Protein AF-A0A2M8PN56-F1 (afdb_monomer)

Structure (mmCIF, N/CA/C/O backbone):
data_AF-A0A2M8PN56-F1
#
_entry.id   AF-A0A2M8PN56-F1
#
loop_
_atom_site.group_PDB
_atom_site.id
_atom_site.type_symbol
_atom_site.label_atom_id
_atom_site.label_alt_id
_atom_site.label_comp_id
_atom_site.label_asym_id
_atom_site.label_entity_id
_atom_site.label_seq_id
_atom_site.pdbx_PDB_ins_code
_atom_site.Cartn_x
_atom_site.Cartn_y
_atom_site.Cartn_z
_atom_site.occupancy
_atom_site.B_iso_or_equiv
_atom_site.auth_seq_id
_atom_site.auth_comp_id
_atom_site.auth_asym_id
_atom_site.auth_atom_id
_atom_site.pdbx_PDB_model_num
ATOM 1 N N . LEU A 1 1 ? -0.857 14.855 7.778 1.00 59.34 1 LEU A N 1
ATOM 2 C CA . LEU A 1 1 ? -0.502 14.257 9.092 1.00 59.34 1 LEU A CA 1
ATOM 3 C C . LEU A 1 1 ? 0.084 12.873 8.868 1.00 59.34 1 LEU A C 1
ATOM 5 O O . LEU A 1 1 ? 1.131 12.606 9.434 1.00 59.34 1 LEU A O 1
ATOM 9 N N . LEU A 1 2 ? -0.568 12.046 8.043 1.00 74.75 2 LEU A N 1
ATOM 10 C CA . LEU A 1 2 ? -0.080 10.718 7.660 1.00 74.75 2 LEU A CA 1
ATOM 11 C C . LEU A 1 2 ? 0.984 10.781 6.552 1.00 74.75 2 LEU A C 1
ATOM 13 O O . LEU A 1 2 ? 1.924 10.000 6.594 1.00 74.75 2 LEU A O 1
ATOM 17 N N . ASP A 1 3 ? 0.927 11.797 5.679 1.00 74.25 3 ASP A N 1
ATOM 18 C CA . ASP A 1 3 ? 2.020 12.105 4.742 1.00 74.25 3 ASP A CA 1
ATOM 19 C C . ASP A 1 3 ? 3.276 12.545 5.506 1.00 74.25 3 ASP A C 1
ATOM 21 O O . ASP A 1 3 ? 3.399 13.687 5.996 1.00 74.25 3 ASP A O 1
ATOM 25 N N . SER A 1 4 ? 4.196 11.603 5.661 1.00 69.94 4 SER A N 1
ATOM 26 C CA . SER A 1 4 ? 5.414 11.774 6.446 1.00 69.94 4 SER A CA 1
ATOM 27 C C . SER A 1 4 ? 6.586 12.204 5.571 1.00 69.94 4 SER A C 1
ATOM 29 O O . SER A 1 4 ? 7.440 12.952 6.049 1.00 69.94 4 SER A O 1
ATOM 31 N N . MET A 1 5 ? 6.587 11.815 4.291 1.00 74.25 5 MET A N 1
ATOM 32 C CA . MET A 1 5 ? 7.640 12.157 3.341 1.00 74.25 5 MET A CA 1
ATOM 33 C C . MET A 1 5 ? 7.405 13.542 2.728 1.00 74.25 5 MET A C 1
ATOM 35 O O . MET A 1 5 ? 6.278 13.921 2.403 1.00 74.25 5 MET A O 1
ATOM 39 N N . ASP A 1 6 ? 8.482 14.294 2.496 1.00 75.06 6 ASP A N 1
ATOM 40 C CA . ASP A 1 6 ? 8.387 15.612 1.852 1.00 75.06 6 ASP A CA 1
ATOM 41 C C . ASP A 1 6 ? 7.814 15.514 0.431 1.00 75.06 6 ASP A C 1
ATOM 43 O O . ASP A 1 6 ? 7.033 16.368 0.011 1.00 75.06 6 ASP A O 1
ATOM 47 N N . LEU A 1 7 ? 8.131 14.425 -0.276 1.00 76.19 7 LEU A N 1
ATOM 48 C CA . LEU A 1 7 ? 7.640 14.182 -1.627 1.00 76.19 7 LEU A CA 1
ATOM 49 C C . LEU A 1 7 ? 6.123 13.934 -1.680 1.00 76.19 7 LEU A C 1
ATOM 51 O O . LEU A 1 7 ? 5.459 14.420 -2.596 1.00 76.19 7 LEU A O 1
ATOM 55 N N . GLU A 1 8 ? 5.570 13.234 -0.684 1.00 78.19 8 GLU A N 1
ATOM 56 C CA . GLU A 1 8 ? 4.120 13.018 -0.554 1.00 78.19 8 GLU A CA 1
ATOM 57 C C . GLU A 1 8 ? 3.390 14.355 -0.398 1.00 78.19 8 GLU A C 1
ATOM 59 O O . GLU A 1 8 ? 2.403 14.625 -1.081 1.00 78.19 8 GLU A O 1
ATOM 64 N N . ARG A 1 9 ? 3.934 15.246 0.443 1.00 77.50 9 ARG A N 1
ATOM 65 C CA . ARG A 1 9 ? 3.367 16.578 0.702 1.00 77.50 9 ARG A CA 1
ATOM 66 C C . ARG A 1 9 ? 3.446 17.501 -0.508 1.00 77.50 9 ARG A C 1
ATOM 68 O O . ARG A 1 9 ? 2.511 18.261 -0.745 1.00 77.50 9 ARG A O 1
ATOM 75 N N . GLU A 1 10 ? 4.551 17.459 -1.252 1.00 77.25 10 GLU A N 1
ATOM 76 C CA . GLU A 1 10 ? 4.750 18.290 -2.445 1.00 77.25 10 GLU A CA 1
ATOM 77 C C . GLU A 1 10 ? 3.831 17.856 -3.591 1.00 77.25 10 GLU A C 1
ATOM 79 O O . GLU A 1 10 ? 3.192 18.693 -4.230 1.00 77.25 10 GLU A O 1
ATOM 84 N N . ARG A 1 11 ? 3.738 16.545 -3.835 1.00 74.50 11 ARG A N 1
ATOM 85 C CA . ARG A 1 11 ? 2.922 15.986 -4.920 1.00 74.50 11 ARG A CA 1
ATOM 86 C C . ARG A 1 11 ? 1.452 15.800 -4.535 1.00 74.50 11 ARG A C 1
ATOM 88 O O . ARG A 1 11 ? 0.627 15.596 -5.421 1.00 74.50 11 ARG A O 1
ATOM 95 N N . GLY A 1 12 ? 1.118 15.896 -3.247 1.00 72.94 12 GLY A N 1
ATOM 96 C CA . GLY A 1 12 ? -0.235 15.695 -2.731 1.00 72.94 12 GLY A CA 1
ATOM 97 C C . GLY A 1 12 ? -0.738 14.264 -2.926 1.00 72.94 12 GLY A C 1
ATOM 98 O O . GLY A 1 12 ? -1.922 14.073 -3.196 1.00 72.94 12 GLY A O 1
ATOM 99 N N . VAL A 1 13 ? 0.162 13.279 -2.848 1.00 76.00 13 VAL A N 1
ATOM 100 C CA . VAL A 1 13 ? -0.153 11.853 -3.005 1.00 76.00 13 VAL A CA 1
ATOM 101 C C . VAL A 1 13 ? 0.457 11.044 -1.871 1.00 76.00 13 VAL A C 1
ATOM 103 O O . VAL A 1 13 ? 1.597 11.284 -1.486 1.00 76.00 13 VAL A O 1
ATOM 106 N N . THR A 1 14 ? -0.277 10.045 -1.398 1.00 75.38 14 THR A N 1
ATOM 107 C CA . THR A 1 14 ? 0.234 9.025 -0.480 1.00 75.38 14 THR A CA 1
ATOM 108 C C . THR A 1 14 ? 1.068 8.026 -1.277 1.00 75.38 14 THR A C 1
ATOM 110 O O . THR A 1 14 ? 0.583 7.460 -2.262 1.00 75.38 14 THR A O 1
ATOM 113 N N . ILE A 1 15 ? 2.327 7.841 -0.888 1.00 69.94 15 ILE A N 1
ATOM 114 C CA . ILE A 1 15 ? 3.257 6.899 -1.523 1.00 69.94 15 ILE A CA 1
ATOM 115 C C . ILE A 1 15 ? 3.323 5.618 -0.701 1.00 69.94 15 ILE A C 1
ATOM 117 O O . ILE A 1 15 ? 3.375 4.546 -1.293 1.00 69.94 15 ILE A O 1
ATOM 121 N N . LYS A 1 16 ? 3.281 5.723 0.633 1.00 74.69 16 LYS A N 1
ATOM 122 C CA . LYS A 1 16 ? 3.294 4.569 1.535 1.00 74.69 16 LYS A CA 1
ATOM 123 C C . LYS A 1 16 ? 2.044 4.467 2.381 1.00 74.69 16 LYS A C 1
ATOM 125 O O . LYS A 1 16 ? 1.548 5.460 2.912 1.00 74.69 16 LYS A O 1
ATOM 130 N N . ALA A 1 17 ? 1.589 3.234 2.573 1.00 73.12 17 ALA A N 1
ATOM 131 C CA . ALA A 1 17 ? 0.493 2.980 3.486 1.00 73.12 17 ALA A CA 1
ATOM 132 C C . ALA A 1 17 ? 0.852 3.366 4.934 1.00 73.12 17 ALA A C 1
ATOM 134 O O . ALA A 1 17 ? 1.961 3.119 5.406 1.00 73.12 17 ALA A O 1
ATOM 135 N N . SER A 1 18 ? -0.099 3.961 5.654 1.00 78.38 18 SER A N 1
ATOM 136 C CA . SER A 1 18 ? 0.080 4.368 7.053 1.00 78.38 18 SER A CA 1
ATOM 137 C C . SER A 1 18 ? -1.026 3.790 7.923 1.00 78.38 18 SER A C 1
ATOM 139 O O . SER A 1 18 ? -2.201 3.997 7.642 1.00 78.38 18 SER A O 1
ATOM 141 N N . ALA A 1 19 ? -0.658 3.087 8.995 1.00 84.19 19 ALA A N 1
ATOM 142 C CA . ALA A 1 19 ? -1.607 2.520 9.950 1.00 84.19 19 ALA A CA 1
ATOM 143 C C . ALA A 1 19 ? -1.726 3.413 11.193 1.00 84.19 19 ALA A C 1
ATOM 145 O O . ALA A 1 19 ? -0.710 3.816 11.754 1.00 84.19 19 ALA A O 1
ATOM 146 N N . VAL A 1 20 ? -2.949 3.695 11.647 1.00 90.31 20 VAL A N 1
ATOM 147 C CA . VAL A 1 20 ? -3.227 4.448 12.879 1.00 90.31 20 VAL A CA 1
ATOM 148 C C . VAL A 1 20 ? -4.403 3.840 13.631 1.00 90.31 20 VAL A C 1
ATOM 150 O O . VAL A 1 20 ? -5.482 3.644 13.081 1.00 90.31 20 VAL A O 1
ATOM 153 N N . ARG A 1 21 ? -4.206 3.612 14.926 1.00 91.88 21 ARG A N 1
ATOM 154 C CA . ARG A 1 21 ? -5.238 3.252 15.890 1.00 91.88 21 ARG A CA 1
ATOM 155 C C . ARG A 1 21 ? -5.842 4.513 16.504 1.00 91.88 21 ARG A C 1
ATOM 157 O O . ARG A 1 21 ? -5.136 5.392 17.000 1.00 91.88 21 ARG A O 1
ATOM 164 N N . MET A 1 22 ? -7.166 4.568 16.516 1.00 92.00 22 MET A N 1
ATOM 165 C CA . MET A 1 22 ? -7.967 5.634 17.105 1.00 92.00 22 MET A CA 1
ATOM 166 C C . MET A 1 22 ? -8.971 5.041 18.089 1.00 92.00 22 MET A C 1
ATOM 168 O O . MET A 1 22 ? -9.485 3.945 17.883 1.00 92.00 22 MET A O 1
ATOM 172 N N . LEU A 1 23 ? -9.266 5.783 19.154 1.00 92.69 23 LEU A N 1
ATOM 173 C CA . LEU A 1 23 ? -10.360 5.465 20.065 1.00 92.69 23 LEU A CA 1
ATOM 174 C C . LEU A 1 23 ? -11.495 6.449 19.820 1.00 92.69 23 LEU A C 1
ATOM 176 O O . LEU A 1 23 ? -11.280 7.662 19.882 1.00 92.69 23 LEU A O 1
ATOM 180 N N . TRP A 1 24 ? -12.696 5.938 19.572 1.00 94.25 24 TRP A N 1
ATOM 181 C CA . TRP A 1 24 ? -13.870 6.763 19.316 1.00 94.25 24 TRP A CA 1
ATOM 182 C C . TRP A 1 24 ? -15.068 6.274 20.123 1.00 94.25 24 TRP A C 1
ATOM 184 O O . TRP A 1 24 ? -15.356 5.082 20.154 1.00 94.25 24 TRP A O 1
ATOM 194 N N . THR A 1 25 ? -15.753 7.188 20.807 1.00 94.62 25 THR A N 1
ATOM 195 C CA . THR A 1 25 ? -16.983 6.868 21.539 1.00 94.62 25 THR A CA 1
ATOM 196 C C . THR A 1 25 ? -18.168 7.108 20.618 1.00 94.62 25 THR A C 1
ATOM 198 O O . THR A 1 25 ? -18.399 8.251 20.226 1.00 94.62 25 THR A O 1
ATOM 201 N N . ALA A 1 26 ? -18.900 6.047 20.285 1.00 92.44 26 ALA A N 1
ATOM 202 C CA . ALA A 1 26 ? -20.040 6.134 19.383 1.00 92.44 26 ALA A CA 1
ATOM 203 C C . ALA A 1 26 ? -21.290 6.692 20.077 1.00 92.44 26 ALA A C 1
ATOM 205 O O . ALA A 1 26 ? -21.320 6.896 21.296 1.00 92.44 26 ALA A O 1
ATOM 206 N N . ALA A 1 27 ? -22.351 6.927 19.299 1.00 89.50 27 ALA A N 1
ATOM 207 C CA . ALA A 1 27 ? -23.620 7.445 19.810 1.00 89.50 27 ALA A CA 1
ATOM 208 C C . ALA A 1 27 ? -24.301 6.519 20.843 1.00 89.50 27 ALA A C 1
ATOM 210 O O . ALA A 1 27 ? -25.110 6.985 21.648 1.00 89.50 27 ALA A O 1
ATOM 211 N N . ASP A 1 28 ? -23.960 5.226 20.852 1.00 90.12 28 ASP A N 1
ATOM 212 C CA . ASP A 1 28 ? -24.398 4.243 21.852 1.00 90.12 28 ASP A CA 1
ATOM 213 C C . ASP A 1 28 ? -23.671 4.380 23.212 1.00 90.12 28 ASP A C 1
ATOM 215 O O . ASP A 1 28 ? -24.060 3.744 24.194 1.00 90.12 28 ASP A O 1
ATOM 219 N N . GLY A 1 29 ? -22.643 5.232 23.290 1.00 92.62 29 GLY A N 1
ATOM 220 C CA . GLY A 1 29 ? -21.803 5.447 24.467 1.00 92.62 29 GLY A CA 1
ATOM 221 C C . GLY A 1 29 ? -20.683 4.416 24.648 1.00 92.62 29 GLY A C 1
ATOM 222 O O . GLY A 1 29 ? -19.930 4.513 25.621 1.00 92.62 29 GLY A O 1
ATOM 223 N N . VAL A 1 30 ? -20.549 3.447 23.741 1.00 95.06 30 VAL A N 1
ATOM 224 C CA . VAL A 1 30 ? -19.478 2.447 23.732 1.00 95.06 30 VAL A CA 1
ATOM 225 C C . VAL A 1 30 ? -18.243 3.037 23.053 1.00 95.06 30 VAL A C 1
ATOM 227 O O . VAL A 1 30 ? -18.331 3.780 22.076 1.00 95.06 30 VAL A O 1
ATOM 230 N N . GLN A 1 31 ? -17.065 2.736 23.600 1.00 95.25 31 GLN A N 1
ATOM 231 C CA . GLN A 1 31 ? -15.792 3.130 23.006 1.00 95.25 31 GLN A CA 1
ATOM 232 C C . GLN A 1 31 ? -15.294 2.029 22.069 1.00 95.25 31 GLN A C 1
ATOM 234 O O . GLN A 1 31 ? -15.090 0.895 22.497 1.00 95.25 31 GLN A O 1
ATOM 239 N N . TYR A 1 32 ? -15.070 2.392 20.813 1.00 93.88 32 TYR A N 1
ATOM 240 C CA . TYR A 1 32 ? -14.559 1.525 19.762 1.00 93.88 32 TYR A CA 1
ATOM 241 C C . TYR A 1 32 ? -13.086 1.825 19.495 1.00 93.88 32 TYR A C 1
ATOM 243 O O . TYR A 1 32 ? -12.654 2.982 19.503 1.00 93.88 32 TYR A O 1
ATOM 251 N N . GLU A 1 33 ? -12.326 0.766 19.232 1.00 92.69 33 GLU A N 1
ATOM 252 C CA . GLU A 1 33 ? -10.991 0.858 18.658 1.00 92.69 33 GLU A CA 1
ATOM 253 C C . GLU A 1 33 ? -11.102 0.762 17.135 1.00 92.69 33 GLU A C 1
ATOM 255 O O . GLU A 1 33 ? -11.598 -0.228 16.605 1.00 92.69 33 GLU A O 1
ATOM 260 N N . MET A 1 34 ? -10.640 1.794 16.436 1.00 92.44 34 MET A N 1
ATOM 261 C CA . MET A 1 34 ? -10.650 1.868 14.979 1.00 92.44 34 MET A CA 1
ATOM 262 C C . MET A 1 34 ? -9.219 1.850 14.460 1.00 92.44 34 MET A C 1
ATOM 264 O O . MET A 1 34 ? -8.410 2.690 14.851 1.00 92.44 34 MET A O 1
ATOM 268 N N . ASN A 1 35 ? -8.919 0.924 13.554 1.00 91.69 35 ASN A N 1
ATOM 269 C CA . ASN A 1 35 ? -7.635 0.862 12.869 1.00 91.69 35 ASN A CA 1
ATOM 270 C C . ASN A 1 35 ? -7.819 1.408 11.447 1.00 91.69 35 ASN A C 1
ATOM 272 O O . ASN A 1 35 ? -8.511 0.811 10.629 1.00 91.69 35 ASN A O 1
ATOM 276 N N . LEU A 1 36 ? -7.236 2.573 11.175 1.00 91.69 36 LEU A N 1
ATOM 277 C CA . LEU A 1 36 ? -7.222 3.208 9.862 1.00 91.69 36 LEU A CA 1
ATOM 278 C C . LEU A 1 36 ? -5.939 2.815 9.137 1.00 91.69 36 LEU A C 1
ATOM 280 O O . LEU A 1 36 ? -4.854 3.026 9.675 1.00 91.69 36 LEU A O 1
ATOM 284 N N . ILE A 1 37 ? -6.067 2.302 7.916 1.00 89.50 37 ILE A N 1
ATOM 285 C CA . ILE A 1 37 ? -4.947 2.142 6.990 1.00 89.50 37 ILE A CA 1
ATOM 286 C C . ILE A 1 37 ? -5.166 3.120 5.840 1.00 89.50 37 ILE A C 1
ATOM 288 O O . ILE A 1 37 ? -6.105 2.969 5.062 1.00 89.50 37 ILE A O 1
ATOM 292 N N . ASP A 1 38 ? -4.320 4.140 5.766 1.00 87.50 38 ASP A N 1
ATOM 293 C CA . ASP A 1 38 ? -4.259 5.051 4.628 1.00 87.50 38 ASP A CA 1
ATOM 294 C C . ASP A 1 38 ? -3.495 4.368 3.494 1.00 87.50 38 ASP A C 1
ATOM 296 O O . ASP A 1 38 ? -2.453 3.767 3.750 1.00 87.50 38 ASP A O 1
ATOM 300 N N . THR A 1 39 ? -4.012 4.408 2.268 1.00 83.19 39 THR A N 1
ATOM 301 C CA . THR A 1 39 ? -3.466 3.653 1.129 1.00 83.19 39 THR A CA 1
ATOM 302 C C . THR A 1 39 ? -3.154 4.569 -0.050 1.00 83.19 39 THR A C 1
ATOM 304 O O . THR A 1 39 ? -3.941 5.478 -0.319 1.00 83.19 39 THR A O 1
ATOM 307 N N . PRO A 1 40 ? -2.093 4.298 -0.831 1.00 79.75 40 PRO A N 1
ATOM 308 C CA . PRO A 1 40 ? -1.810 5.039 -2.059 1.00 79.75 40 PRO A CA 1
ATOM 309 C C . PRO A 1 40 ? -2.980 5.050 -3.055 1.00 79.75 40 PRO A C 1
ATOM 311 O O . PRO A 1 40 ? -3.642 4.041 -3.267 1.00 79.75 40 PRO A O 1
ATOM 314 N N . GLY A 1 41 ? -3.213 6.180 -3.728 1.00 74.06 41 GLY A N 1
ATOM 315 C CA . GLY A 1 41 ? -4.263 6.297 -4.755 1.00 74.06 41 GLY A CA 1
ATOM 316 C C . GLY A 1 41 ? -3.807 5.975 -6.186 1.00 74.06 41 GLY A C 1
ATOM 317 O O . GLY A 1 41 ? -4.633 5.855 -7.089 1.00 74.06 41 GLY A O 1
ATOM 318 N N . HIS A 1 42 ? -2.495 5.862 -6.418 1.00 80.12 42 HIS A N 1
ATOM 319 C CA . HIS A 1 42 ? -1.922 5.737 -7.760 1.00 80.12 42 HIS A CA 1
ATOM 320 C C . HIS A 1 42 ? -1.767 4.269 -8.194 1.00 80.12 42 HIS A C 1
ATOM 322 O O . HIS A 1 42 ? -1.364 3.417 -7.406 1.00 80.12 42 HIS A O 1
ATOM 328 N N . VAL A 1 43 ? -2.014 3.989 -9.479 1.00 73.62 43 VAL A N 1
ATOM 329 C CA . VAL A 1 43 ? -2.018 2.630 -10.066 1.00 73.62 43 VAL A CA 1
ATOM 330 C C . VAL A 1 43 ? -0.689 1.881 -9.913 1.00 73.62 43 VAL A C 1
ATOM 332 O O . VAL A 1 43 ? -0.675 0.681 -9.665 1.00 73.62 43 VAL A O 1
ATOM 335 N N . ASP A 1 44 ? 0.440 2.587 -9.988 1.00 78.06 44 ASP A N 1
ATOM 336 C CA . ASP A 1 44 ? 1.767 2.005 -9.734 1.00 78.06 44 ASP A CA 1
ATOM 337 C C . ASP A 1 44 ? 1.877 1.359 -8.340 1.00 78.06 44 ASP A C 1
ATOM 339 O O . ASP A 1 44 ? 2.654 0.428 -8.168 1.00 78.06 44 ASP A O 1
ATOM 343 N N . PHE A 1 45 ? 1.077 1.798 -7.364 1.00 79.50 45 PHE A N 1
ATOM 344 C CA . PHE A 1 45 ? 1.064 1.273 -5.996 1.00 79.50 45 PHE A CA 1
ATOM 345 C C . PHE A 1 45 ? -0.155 0.388 -5.709 1.00 79.50 45 PHE A C 1
ATOM 347 O O . PHE A 1 45 ? -0.440 0.087 -4.552 1.00 79.50 45 PHE A O 1
ATOM 354 N N . THR A 1 46 ? -0.855 -0.103 -6.741 1.00 78.56 46 THR A N 1
ATOM 355 C CA . THR A 1 46 ? -1.973 -1.054 -6.591 1.00 78.56 46 THR A CA 1
ATOM 356 C C . THR A 1 46 ? -1.590 -2.277 -5.754 1.00 78.56 46 THR A C 1
ATOM 358 O O . THR A 1 46 ? -2.417 -2.800 -5.006 1.00 78.56 46 THR A O 1
ATOM 361 N N . TYR A 1 47 ? -0.328 -2.713 -5.825 1.00 77.94 47 TYR A N 1
ATOM 362 C CA . TYR A 1 47 ? 0.179 -3.762 -4.946 1.00 77.94 47 TYR A CA 1
ATOM 363 C C . TYR A 1 47 ? 0.042 -3.387 -3.464 1.00 77.94 47 TYR A C 1
ATOM 365 O O . TYR A 1 47 ? -0.451 -4.190 -2.679 1.00 77.94 47 TYR A O 1
ATOM 373 N N . GLU A 1 48 ? 0.409 -2.165 -3.071 1.00 79.25 48 GLU A N 1
ATOM 374 C CA . GLU A 1 48 ? 0.271 -1.705 -1.687 1.00 79.25 48 GLU A CA 1
ATOM 375 C C . GLU A 1 48 ? -1.189 -1.627 -1.246 1.00 79.25 48 GLU A C 1
ATOM 377 O O . GLU A 1 48 ? -1.521 -2.100 -0.159 1.00 79.25 48 GLU A O 1
ATOM 382 N N . VAL A 1 49 ? -2.056 -1.114 -2.122 1.00 83.81 49 VAL A N 1
ATOM 383 C CA . VAL A 1 49 ? -3.502 -1.023 -1.879 1.00 83.81 49 VAL A CA 1
ATOM 384 C C . VAL A 1 49 ? -4.091 -2.405 -1.623 1.00 83.81 49 VAL A C 1
ATOM 386 O O . VAL A 1 49 ? -4.741 -2.619 -0.605 1.00 83.81 49 VAL A O 1
ATOM 389 N N . SER A 1 50 ? -3.812 -3.377 -2.494 1.00 83.00 50 SER A N 1
ATOM 390 C CA . SER A 1 50 ? -4.323 -4.744 -2.347 1.00 83.00 50 SER A CA 1
ATOM 391 C C . SER A 1 50 ? -3.915 -5.376 -1.009 1.00 83.00 50 SER A C 1
ATOM 393 O O . SER A 1 50 ? -4.731 -6.045 -0.372 1.00 83.00 50 SER A O 1
ATOM 395 N N . ARG A 1 51 ? -2.686 -5.117 -0.538 1.00 81.69 51 ARG A N 1
ATOM 396 C CA . ARG A 1 51 ? -2.211 -5.621 0.759 1.00 81.69 51 ARG A CA 1
ATOM 397 C C . ARG A 1 51 ? -2.980 -5.038 1.934 1.00 81.69 51 ARG A C 1
ATOM 399 O O . ARG A 1 51 ? -3.402 -5.786 2.815 1.00 81.69 51 ARG A O 1
ATOM 406 N N . ALA A 1 52 ? -3.152 -3.720 1.924 1.00 84.50 52 ALA A N 1
ATOM 407 C CA . ALA A 1 52 ? -3.875 -2.996 2.957 1.00 84.50 52 ALA A CA 1
ATOM 408 C C . ALA A 1 52 ? -5.349 -3.411 3.013 1.00 84.50 52 ALA A C 1
ATOM 410 O O . ALA A 1 52 ? -5.867 -3.656 4.096 1.00 84.50 52 ALA A O 1
ATOM 411 N N . LEU A 1 53 ? -6.001 -3.584 1.859 1.00 87.88 53 LEU A N 1
ATOM 412 C CA . LEU A 1 53 ? -7.398 -4.023 1.795 1.00 87.88 53 LEU A CA 1
ATOM 413 C C . LEU A 1 53 ? -7.593 -5.408 2.428 1.00 87.88 53 LEU A C 1
ATOM 415 O O . LEU A 1 53 ? -8.512 -5.593 3.217 1.00 87.88 53 LEU A O 1
ATOM 419 N N . GLN A 1 54 ? -6.685 -6.358 2.189 1.00 84.94 54 GLN A N 1
ATOM 420 C CA . GLN A 1 54 ? -6.733 -7.673 2.848 1.00 84.94 54 GLN A CA 1
ATOM 421 C C . GLN A 1 54 ? -6.487 -7.617 4.364 1.00 84.94 54 GLN A C 1
ATOM 423 O O . GLN A 1 54 ? -6.686 -8.619 5.050 1.00 84.94 54 GLN A O 1
ATOM 428 N N . ALA A 1 55 ? -6.039 -6.482 4.906 1.00 86.88 55 ALA A N 1
ATOM 429 C CA . ALA A 1 55 ? -5.884 -6.259 6.338 1.00 86.88 55 ALA A CA 1
ATOM 430 C C . ALA A 1 55 ? -7.119 -5.593 6.991 1.00 86.88 55 ALA A C 1
ATOM 432 O O . ALA A 1 55 ? -7.112 -5.390 8.203 1.00 86.88 55 ALA A O 1
ATOM 433 N N . CYS A 1 56 ? -8.177 -5.308 6.229 1.00 92.25 56 CYS A N 1
ATOM 434 C CA . CYS A 1 56 ? -9.367 -4.606 6.707 1.00 92.25 56 CYS A CA 1
ATOM 435 C C . CYS A 1 56 ? -10.633 -5.476 6.629 1.00 92.25 56 CYS A C 1
ATOM 437 O O . CYS A 1 56 ? -10.650 -6.524 5.984 1.00 92.25 56 CYS A O 1
ATOM 439 N N . GLU A 1 57 ? -11.700 -5.014 7.280 1.00 94.88 57 GLU A N 1
ATOM 440 C CA . GLU A 1 57 ? -13.076 -5.529 7.164 1.00 94.88 57 GLU A CA 1
ATOM 441 C C . GLU A 1 57 ? -13.976 -4.627 6.305 1.00 94.88 57 GLU A C 1
ATOM 443 O O . GLU A 1 57 ? -15.058 -5.022 5.871 1.00 94.88 57 GLU A O 1
ATOM 448 N N . GLY A 1 58 ? -13.538 -3.396 6.052 1.00 95.56 58 GLY A N 1
ATOM 449 C CA . GLY A 1 58 ? -14.266 -2.444 5.233 1.00 95.56 58 GLY A CA 1
ATOM 450 C C . GLY A 1 58 ? -13.361 -1.373 4.644 1.00 95.56 58 GLY A C 1
ATOM 451 O O . GLY A 1 58 ? -12.211 -1.208 5.053 1.00 95.56 58 GLY A O 1
ATOM 452 N N . ALA A 1 59 ? -13.893 -0.649 3.665 1.00 95.81 59 ALA A N 1
ATOM 453 C CA . ALA A 1 59 ? -13.196 0.406 2.947 1.00 95.81 59 ALA A CA 1
ATOM 454 C C . ALA A 1 59 ? -14.081 1.651 2.804 1.00 95.81 59 ALA A C 1
ATOM 456 O O . ALA A 1 59 ? -15.280 1.564 2.530 1.00 95.81 59 ALA A O 1
ATOM 457 N N . LEU A 1 60 ? -13.468 2.826 2.952 1.00 96.25 60 LEU A N 1
ATOM 458 C CA . LEU A 1 60 ? -14.104 4.109 2.661 1.00 96.25 60 LEU A CA 1
ATOM 459 C C . LEU A 1 60 ? -13.857 4.449 1.187 1.00 96.25 60 LEU A C 1
ATOM 461 O O . LEU A 1 60 ? -12.735 4.784 0.808 1.00 96.25 60 LEU A O 1
ATOM 465 N N . LEU A 1 61 ? -14.895 4.382 0.350 1.00 95.56 61 LEU A N 1
ATOM 466 C CA . LEU A 1 61 ? -14.793 4.792 -1.051 1.00 95.56 61 LEU A CA 1
ATOM 467 C C . LEU A 1 61 ? -15.004 6.303 -1.148 1.00 95.56 61 LEU A C 1
ATOM 469 O O . LEU A 1 61 ? -16.135 6.781 -1.239 1.00 95.56 61 LEU A O 1
ATOM 473 N N . VAL A 1 62 ? -13.907 7.057 -1.102 1.00 95.25 62 VAL A N 1
ATOM 474 C CA . VAL A 1 62 ? -13.936 8.522 -1.146 1.00 95.25 62 VAL A CA 1
ATOM 475 C C . VAL A 1 62 ? -13.939 9.021 -2.594 1.00 95.25 62 VAL A C 1
ATOM 477 O O . VAL A 1 62 ? -12.992 8.789 -3.341 1.00 95.25 62 VAL A O 1
ATOM 480 N N . VAL A 1 63 ? -14.983 9.758 -2.973 1.00 95.25 63 VAL A N 1
ATOM 481 C CA . VAL A 1 63 ? -15.178 10.344 -4.308 1.00 95.25 63 VAL A CA 1
ATOM 482 C C . VAL A 1 63 ? -15.216 11.869 -4.208 1.00 95.25 63 VAL A C 1
ATOM 484 O O . VAL A 1 63 ? -15.832 12.437 -3.306 1.00 95.25 63 VAL A O 1
ATOM 487 N N . ASP A 1 64 ? -14.543 12.560 -5.126 1.00 94.69 64 ASP A N 1
ATOM 488 C CA . ASP A 1 64 ? -14.527 14.024 -5.174 1.00 94.69 64 ASP A CA 1
ATOM 489 C C . ASP A 1 64 ? -15.850 14.560 -5.743 1.00 94.69 64 ASP A C 1
ATOM 491 O O . ASP A 1 64 ? -16.198 14.282 -6.889 1.00 94.69 64 ASP A O 1
ATOM 495 N N . ALA A 1 65 ? -16.568 15.386 -4.976 1.00 95.44 65 ALA A N 1
ATOM 496 C CA . ALA A 1 65 ? -17.844 15.969 -5.395 1.00 95.44 65 ALA A CA 1
ATOM 497 C C . ALA A 1 65 ? -17.750 16.842 -6.660 1.00 95.44 65 ALA A C 1
ATOM 499 O O . ALA A 1 65 ? -18.770 17.121 -7.286 1.00 95.44 65 ALA A O 1
ATOM 500 N N . SER A 1 66 ? -16.568 17.345 -7.021 1.00 91.19 66 SER A N 1
ATOM 501 C CA . SER A 1 66 ? -16.365 18.186 -8.206 1.00 91.19 66 SER A CA 1
ATOM 502 C C . SER A 1 66 ? -16.015 17.381 -9.461 1.00 91.19 66 SER A C 1
ATOM 504 O O . SER A 1 66 ? -16.471 17.740 -10.555 1.00 91.19 66 SER A O 1
ATOM 506 N N . GLN A 1 67 ? -15.248 16.296 -9.302 1.00 89.31 67 GLN A N 1
ATOM 507 C CA . GLN A 1 67 ? -14.754 15.468 -10.409 1.00 89.31 67 GLN A CA 1
ATOM 508 C C . GLN A 1 67 ? -15.673 14.283 -10.720 1.00 89.31 67 GLN A C 1
ATOM 510 O O . GLN A 1 67 ? -15.859 13.974 -11.894 1.00 89.31 67 GLN A O 1
ATOM 515 N N . GLY A 1 68 ? -16.302 13.691 -9.703 1.00 89.88 68 GLY A N 1
ATOM 516 C CA . GLY A 1 68 ? -17.070 12.454 -9.836 1.00 89.88 68 GLY A CA 1
ATOM 517 C C . GLY A 1 68 ? -16.181 11.211 -9.795 1.00 89.88 68 GLY A C 1
ATOM 518 O O . GLY A 1 68 ? -15.068 11.246 -9.266 1.00 89.88 68 GLY A O 1
ATOM 519 N N . ILE A 1 69 ? -16.697 10.101 -10.320 1.00 88.88 69 ILE A N 1
ATOM 520 C CA . ILE A 1 69 ? -15.986 8.817 -10.361 1.00 88.88 69 ILE A CA 1
ATOM 521 C C . ILE A 1 69 ? -14.903 8.849 -11.444 1.00 88.88 69 ILE A C 1
ATOM 523 O O . ILE A 1 69 ? -15.170 9.146 -12.609 1.00 88.88 69 ILE A O 1
ATOM 527 N N . GLU A 1 70 ? -13.680 8.478 -11.068 1.00 86.38 70 GLU A N 1
ATOM 528 C CA . GLU A 1 70 ? -12.543 8.369 -11.982 1.00 86.38 70 GLU A CA 1
ATOM 529 C C . GLU A 1 70 ? -12.093 6.909 -12.145 1.00 86.38 70 GLU A C 1
ATOM 531 O O . GLU A 1 70 ? -12.502 6.010 -11.407 1.00 86.38 70 GLU A O 1
ATOM 536 N N . ALA A 1 71 ? -11.202 6.651 -13.106 1.00 81.06 71 ALA A N 1
ATOM 537 C CA . ALA A 1 71 ? -10.679 5.304 -13.349 1.00 81.06 71 ALA A CA 1
ATOM 538 C C . ALA A 1 71 ? -9.999 4.694 -12.105 1.00 81.06 71 ALA A C 1
ATOM 540 O O . ALA A 1 71 ? -10.144 3.502 -11.846 1.00 81.06 71 ALA A O 1
ATOM 541 N N . GLN A 1 72 ? -9.298 5.511 -11.308 1.00 82.06 72 GLN A N 1
ATOM 542 C CA . GLN A 1 72 ? -8.670 5.070 -10.054 1.00 82.06 72 GLN A CA 1
ATOM 543 C C . GLN A 1 72 ? -9.710 4.688 -8.991 1.00 82.06 72 GLN A C 1
ATOM 545 O O . GLN A 1 72 ? -9.517 3.710 -8.272 1.00 82.06 72 GLN A O 1
ATOM 550 N N . THR A 1 73 ? -10.839 5.405 -8.930 1.00 87.62 73 THR A N 1
ATOM 551 C CA . THR A 1 73 ? -11.972 5.068 -8.056 1.00 87.62 73 THR A CA 1
ATOM 552 C C . THR A 1 73 ? -12.506 3.676 -8.381 1.00 87.62 73 THR A C 1
ATOM 554 O O . THR A 1 73 ? -12.687 2.865 -7.478 1.00 87.62 73 THR A O 1
ATOM 557 N N . LEU A 1 74 ? -12.703 3.377 -9.670 1.00 87.12 74 LEU A N 1
ATOM 558 C CA . LEU A 1 74 ? -13.193 2.074 -10.127 1.00 87.12 74 LEU A CA 1
ATOM 559 C C . LEU A 1 74 ? -12.185 0.953 -9.867 1.00 87.12 74 LEU A C 1
ATOM 561 O O . LEU A 1 74 ? -12.561 -0.097 -9.356 1.00 87.12 74 LEU A O 1
ATOM 565 N N . ALA A 1 75 ? -10.904 1.181 -10.165 1.00 84.12 75 ALA A N 1
ATOM 566 C CA . ALA A 1 75 ? -9.857 0.192 -9.922 1.00 84.12 75 ALA A CA 1
ATOM 567 C C . ALA A 1 75 ? -9.787 -0.211 -8.438 1.00 84.12 75 ALA A C 1
ATOM 569 O O . ALA A 1 75 ? -9.782 -1.399 -8.121 1.00 84.12 75 ALA A O 1
ATOM 570 N N . ASN A 1 76 ? -9.801 0.766 -7.526 1.00 88.12 76 ASN A N 1
ATOM 571 C CA . ASN A 1 76 ? -9.759 0.498 -6.087 1.00 88.12 76 ASN A CA 1
ATOM 572 C C . ASN A 1 76 ? -11.065 -0.110 -5.561 1.00 88.12 76 ASN A C 1
ATOM 574 O O . ASN A 1 76 ? -11.021 -0.972 -4.684 1.00 88.12 76 ASN A O 1
ATOM 578 N N . LEU A 1 77 ? -12.215 0.282 -6.120 1.00 90.62 77 LEU A N 1
ATOM 579 C CA . LEU A 1 77 ? -13.500 -0.347 -5.824 1.00 90.62 77 LEU A CA 1
ATOM 580 C C . LEU A 1 77 ? -13.471 -1.845 -6.156 1.00 90.62 77 LEU A C 1
ATOM 582 O O . LEU A 1 77 ? -13.820 -2.657 -5.303 1.00 90.62 77 LEU A O 1
ATOM 586 N N . TYR A 1 78 ? -13.011 -2.226 -7.350 1.00 88.62 78 TYR A N 1
ATOM 587 C CA . TYR A 1 78 ? -12.933 -3.640 -7.722 1.00 88.62 78 TYR A CA 1
ATOM 588 C C . TYR A 1 78 ? -12.006 -4.432 -6.795 1.00 88.62 78 TYR A C 1
ATOM 590 O O . TYR A 1 78 ? -12.382 -5.518 -6.366 1.00 88.62 78 TYR A O 1
ATOM 598 N N . LEU A 1 79 ? -10.857 -3.872 -6.401 1.00 87.88 79 LEU A N 1
ATOM 599 C CA . LEU A 1 79 ? -9.963 -4.515 -5.428 1.00 87.88 79 LEU A CA 1
ATOM 600 C C . LEU A 1 79 ? -10.630 -4.709 -4.059 1.00 87.88 79 LEU A C 1
ATOM 602 O O . LEU A 1 79 ? -10.446 -5.750 -3.431 1.00 87.88 79 LEU A O 1
ATOM 606 N N . ALA A 1 80 ? -11.409 -3.728 -3.595 1.00 91.31 80 ALA A N 1
ATOM 607 C CA . ALA A 1 80 ? -12.141 -3.830 -2.335 1.00 91.31 80 ALA A CA 1
ATOM 608 C C . ALA A 1 80 ? -13.260 -4.883 -2.405 1.00 91.31 80 ALA A C 1
ATOM 610 O O . ALA A 1 80 ? -13.448 -5.638 -1.453 1.00 91.31 80 ALA A O 1
ATOM 611 N N . MET A 1 81 ? -13.958 -4.982 -3.542 1.00 89.88 81 MET A N 1
ATOM 612 C CA . MET A 1 81 ? -14.975 -6.012 -3.781 1.00 89.88 81 MET A CA 1
ATOM 613 C C . MET A 1 81 ? -14.369 -7.416 -3.882 1.00 89.88 81 MET A C 1
ATOM 615 O O . MET A 1 81 ? -14.919 -8.360 -3.324 1.00 89.88 81 MET A O 1
ATOM 619 N N . GLU A 1 82 ? -13.228 -7.571 -4.560 1.00 88.12 82 GLU A N 1
ATOM 620 C CA . GLU A 1 82 ? -12.490 -8.842 -4.623 1.00 88.12 82 GLU A CA 1
ATOM 621 C C . GLU A 1 82 ? -12.009 -9.305 -3.240 1.00 88.12 82 GLU A C 1
ATOM 623 O O . GLU A 1 82 ? -11.882 -10.507 -3.003 1.00 88.12 82 GLU A O 1
ATOM 628 N N . ALA A 1 83 ? -11.760 -8.360 -2.330 1.00 88.12 83 ALA A N 1
ATOM 629 C CA . ALA A 1 83 ? -11.400 -8.611 -0.939 1.00 88.12 83 ALA A CA 1
ATOM 630 C C . ALA A 1 83 ? -12.614 -8.788 0.001 1.00 88.12 83 ALA A C 1
ATOM 632 O O . ALA A 1 83 ? -12.409 -8.924 1.205 1.00 88.12 83 ALA A O 1
ATOM 633 N N . ASP A 1 84 ? -13.845 -8.811 -0.530 1.00 91.31 84 ASP A N 1
ATOM 634 C CA . ASP A 1 84 ? -15.101 -8.985 0.223 1.00 91.31 84 ASP A CA 1
ATOM 635 C C . ASP A 1 84 ? -15.284 -7.960 1.361 1.00 91.31 84 ASP A C 1
ATOM 637 O O . ASP A 1 84 ? -15.766 -8.271 2.450 1.00 91.31 84 ASP A O 1
ATOM 641 N N . LEU A 1 85 ? -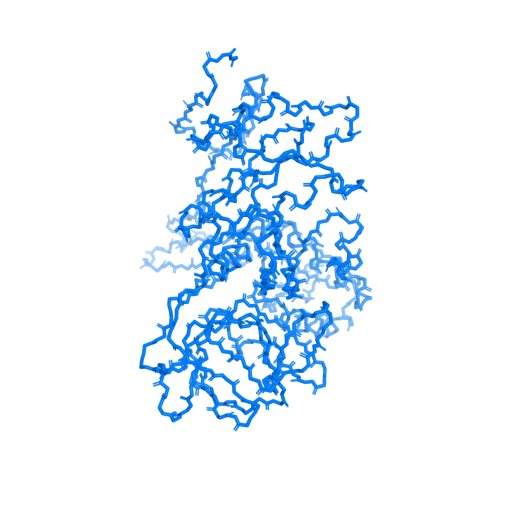14.852 -6.716 1.125 1.00 94.75 85 LEU A N 1
ATOM 642 C CA . LEU A 1 85 ? -14.931 -5.642 2.113 1.00 94.75 85 LEU A CA 1
ATOM 643 C C . LEU A 1 85 ? -16.289 -4.943 2.095 1.00 94.75 85 LEU A C 1
ATOM 645 O O . LEU A 1 85 ? -16.836 -4.645 1.031 1.00 94.75 85 LEU A O 1
ATOM 649 N N . THR A 1 86 ? -16.779 -4.549 3.274 1.00 95.94 86 THR A N 1
ATOM 650 C CA . THR A 1 86 ? -17.906 -3.611 3.359 1.00 95.94 86 THR A CA 1
ATOM 651 C C . THR A 1 86 ? -17.475 -2.237 2.853 1.00 95.94 86 THR A C 1
ATOM 653 O O . THR A 1 86 ? -16.549 -1.627 3.387 1.00 95.94 86 THR A O 1
ATOM 656 N N . ILE A 1 87 ? -18.175 -1.713 1.850 1.00 96.50 87 ILE A N 1
ATOM 657 C CA . ILE A 1 87 ? -17.844 -0.428 1.228 1.00 96.50 87 ILE A CA 1
ATOM 658 C C . ILE A 1 87 ? -18.775 0.657 1.756 1.00 96.50 87 ILE A C 1
ATOM 660 O O . ILE A 1 87 ? -19.991 0.563 1.605 1.00 96.50 87 ILE A O 1
ATOM 664 N N . ILE A 1 88 ? -18.198 1.710 2.334 1.00 97.19 88 ILE A N 1
ATOM 665 C CA . ILE A 1 88 ? -18.931 2.910 2.746 1.00 97.19 88 ILE A CA 1
ATOM 666 C C . ILE A 1 88 ? -18.625 4.030 1.740 1.00 97.19 88 ILE A C 1
ATOM 668 O O . ILE A 1 88 ? -17.495 4.530 1.706 1.00 97.19 88 ILE A O 1
ATOM 672 N N . PRO A 1 89 ? -19.598 4.434 0.905 1.00 97.12 89 PRO A N 1
ATOM 673 C CA . PRO A 1 89 ? -19.408 5.502 -0.068 1.00 97.12 89 PRO A CA 1
ATOM 674 C C . PRO A 1 89 ? -19.416 6.885 0.590 1.00 97.12 89 PRO A C 1
ATOM 676 O O . PRO A 1 89 ? -20.359 7.270 1.285 1.00 97.12 89 PRO A O 1
ATOM 679 N N . VAL A 1 90 ? -18.374 7.669 0.314 1.00 97.75 90 VAL A N 1
ATOM 680 C CA . VAL A 1 90 ? -18.182 9.013 0.864 1.00 97.75 90 VAL A CA 1
ATOM 681 C C . VAL A 1 90 ? -17.938 10.009 -0.264 1.00 97.75 90 VAL A C 1
ATOM 683 O O . VAL A 1 90 ? -17.006 9.865 -1.046 1.00 97.75 90 VAL A O 1
ATOM 686 N N . ILE A 1 91 ? -18.726 11.078 -0.315 1.00 97.62 91 ILE A N 1
ATOM 687 C CA . ILE A 1 91 ? -18.542 12.190 -1.251 1.00 97.62 91 ILE A CA 1
ATOM 688 C C . ILE A 1 91 ? -17.878 13.343 -0.515 1.00 97.62 91 ILE A C 1
ATOM 690 O O . ILE A 1 91 ? -18.478 13.953 0.368 1.00 97.62 91 ILE A O 1
ATOM 694 N N . ASN A 1 92 ? -16.638 13.649 -0.877 1.00 97.44 92 ASN A N 1
ATOM 695 C CA . ASN A 1 92 ? -15.817 14.658 -0.221 1.00 97.44 92 ASN A CA 1
ATOM 696 C C . ASN A 1 92 ? -15.761 15.971 -1.024 1.00 97.44 92 ASN A C 1
ATOM 698 O O . ASN A 1 92 ? -16.132 16.026 -2.193 1.00 97.44 92 ASN A O 1
ATOM 702 N N . LYS A 1 93 ? -15.233 17.031 -0.403 1.00 96.69 93 LYS A N 1
ATOM 703 C CA . LYS A 1 93 ? -15.034 18.373 -0.980 1.00 96.69 93 LYS A CA 1
ATOM 704 C C . LYS A 1 93 ? -16.332 19.102 -1.344 1.00 96.69 93 LYS A C 1
ATOM 706 O O . LYS A 1 93 ? -16.351 19.922 -2.262 1.00 96.69 93 LYS A O 1
ATOM 711 N N . ILE A 1 94 ? -17.407 18.868 -0.586 1.00 96.50 94 ILE A N 1
ATOM 712 C CA . ILE A 1 94 ? -18.690 19.580 -0.763 1.00 96.50 94 ILE A CA 1
ATOM 713 C C . ILE A 1 94 ? -18.598 21.094 -0.507 1.00 96.50 94 ILE A C 1
ATOM 715 O O . ILE A 1 94 ? -19.521 21.831 -0.834 1.00 96.50 94 ILE A O 1
ATOM 719 N N . ASP A 1 95 ? -17.494 21.566 0.077 1.00 95.56 95 ASP A N 1
ATOM 720 C CA . ASP A 1 95 ? -17.210 22.986 0.293 1.00 95.56 95 ASP A CA 1
ATOM 721 C C . ASP A 1 95 ? -16.772 23.731 -0.978 1.00 95.56 95 ASP A C 1
ATOM 723 O O . ASP A 1 95 ? -16.758 24.965 -0.992 1.00 95.56 95 ASP A O 1
ATOM 727 N N . LEU A 1 96 ? -16.397 23.018 -2.046 1.00 94.50 96 LEU A N 1
ATOM 728 C CA . LEU A 1 96 ? -15.929 23.653 -3.274 1.00 94.50 96 LEU A CA 1
ATOM 729 C C . LEU A 1 96 ? -17.095 24.264 -4.068 1.00 94.50 96 LEU A C 1
ATOM 731 O O . LEU A 1 96 ? -18.105 23.599 -4.280 1.00 94.50 96 LEU A O 1
ATOM 735 N N . PRO A 1 97 ? -16.941 25.474 -4.641 1.00 93.12 97 PRO A N 1
ATOM 736 C CA . PRO A 1 97 ? -17.983 26.083 -5.475 1.00 93.12 97 PRO A CA 1
ATOM 737 C C . PRO A 1 97 ? -18.368 25.262 -6.714 1.00 93.12 97 PRO A C 1
ATOM 739 O O . PRO A 1 97 ? -19.464 25.419 -7.240 1.00 93.12 97 PRO A O 1
ATOM 742 N N . ALA A 1 98 ? -17.452 24.420 -7.202 1.00 93.19 98 ALA A N 1
ATOM 743 C CA . ALA A 1 98 ? -17.664 23.536 -8.346 1.00 93.19 98 ALA A CA 1
ATOM 744 C C . ALA A 1 98 ? -18.198 22.143 -7.953 1.00 93.19 98 ALA A C 1
ATOM 746 O O . ALA A 1 98 ? -18.347 21.288 -8.827 1.00 93.19 98 ALA A O 1
ATOM 747 N N . ALA A 1 99 ? -18.439 21.888 -6.661 1.00 94.75 99 ALA A N 1
ATOM 748 C CA . ALA A 1 99 ? -18.961 20.616 -6.183 1.00 94.75 99 ALA A CA 1
ATOM 749 C C . ALA A 1 99 ? -20.394 20.383 -6.683 1.00 94.75 99 ALA A C 1
ATOM 751 O O . ALA A 1 99 ? -21.233 21.283 -6.672 1.00 94.75 99 ALA A O 1
ATOM 752 N N . ARG A 1 100 ? -20.671 19.146 -7.094 1.00 95.38 100 ARG A N 1
ATOM 753 C CA . ARG A 1 100 ? -21.966 18.658 -7.579 1.00 95.38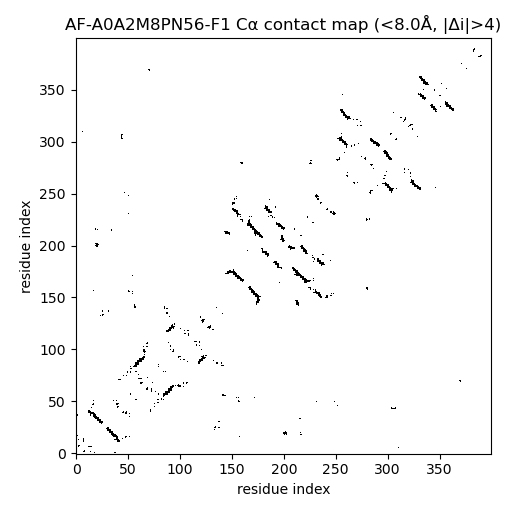 100 ARG A CA 1
ATOM 754 C C . ARG A 1 100 ? -22.377 17.416 -6.774 1.00 95.38 100 ARG A C 1
ATOM 756 O O . ARG A 1 100 ? -22.501 16.335 -7.344 1.00 95.38 100 ARG A O 1
ATOM 763 N N . PRO A 1 101 ? -22.540 17.537 -5.441 1.00 94.56 101 PRO A N 1
ATOM 764 C CA . PRO A 1 101 ? -22.707 16.383 -4.560 1.00 94.56 101 PRO A CA 1
ATOM 765 C C . PRO A 1 101 ? -23.938 15.538 -4.902 1.00 94.56 101 PRO A C 1
ATOM 767 O O . PRO A 1 101 ? -23.853 14.321 -4.812 1.00 94.56 101 PRO A O 1
ATOM 770 N N . ASP A 1 102 ? -25.043 16.155 -5.332 1.00 94.19 102 ASP A N 1
ATOM 771 C CA . ASP A 1 102 ? -26.270 15.430 -5.690 1.00 94.19 102 ASP A CA 1
ATOM 772 C C . ASP A 1 102 ? -26.110 14.608 -6.979 1.00 94.19 102 ASP A C 1
ATOM 774 O O . ASP A 1 102 ? -26.605 13.486 -7.058 1.00 94.19 102 ASP A O 1
ATOM 778 N N . ASP A 1 103 ? -25.401 15.139 -7.981 1.00 93.12 103 ASP A N 1
ATOM 779 C CA . ASP A 1 103 ? -25.141 14.423 -9.236 1.00 93.12 103 ASP A CA 1
ATOM 780 C C . ASP A 1 103 ? -24.181 13.253 -8.987 1.00 93.12 103 ASP A C 1
ATOM 782 O O . ASP A 1 103 ? -24.499 12.113 -9.317 1.00 93.12 103 ASP A O 1
ATOM 786 N N . VAL A 1 104 ? -23.053 13.515 -8.314 1.00 93.88 104 VAL A N 1
ATOM 787 C CA . VAL A 1 104 ? -22.054 12.485 -7.978 1.00 93.88 104 VAL A CA 1
ATOM 788 C C . VAL A 1 104 ? -22.650 11.410 -7.065 1.00 93.88 104 VAL A C 1
ATOM 790 O O . VAL A 1 104 ? -22.319 10.236 -7.195 1.00 93.88 104 VAL A O 1
ATOM 793 N N . LYS A 1 105 ? -23.575 11.775 -6.169 1.00 95.50 105 LYS A N 1
ATOM 794 C CA . LYS A 1 105 ? -24.309 10.807 -5.346 1.00 95.50 105 LYS A CA 1
ATOM 795 C C . LYS A 1 105 ? -25.102 9.822 -6.185 1.00 95.50 105 LYS A C 1
ATOM 797 O O . LYS A 1 105 ? -25.034 8.632 -5.899 1.00 95.50 105 LYS A O 1
ATOM 802 N N . ARG A 1 106 ? -25.806 10.291 -7.214 1.00 93.06 106 ARG A N 1
ATOM 803 C CA . ARG A 1 106 ? -26.535 9.400 -8.126 1.00 93.06 106 ARG A CA 1
ATOM 804 C C . ARG A 1 106 ? -25.585 8.472 -8.870 1.00 93.06 106 ARG A C 1
ATOM 806 O O . ARG A 1 106 ? -25.820 7.274 -8.866 1.00 93.06 106 ARG A O 1
ATOM 813 N N . GLU A 1 107 ? -24.477 8.997 -9.395 1.00 90.50 107 GLU A N 1
ATOM 814 C CA . GLU A 1 107 ? -23.466 8.176 -10.079 1.00 90.50 107 GLU A CA 1
ATOM 815 C C . GLU A 1 107 ? -22.921 7.058 -9.165 1.00 90.50 107 GLU A C 1
ATOM 817 O O . GLU A 1 107 ? -22.795 5.911 -9.586 1.00 90.50 107 GLU A O 1
ATOM 822 N N . VAL A 1 108 ? -22.637 7.367 -7.892 1.00 93.31 108 VAL A N 1
ATOM 823 C CA . VAL A 1 108 ? -22.150 6.387 -6.903 1.00 93.31 108 VAL A CA 1
ATOM 824 C C . VAL A 1 108 ? -23.228 5.370 -6.516 1.00 93.31 108 VAL A C 1
ATOM 826 O O . VAL A 1 108 ? -22.922 4.186 -6.378 1.00 93.31 108 VAL A O 1
ATOM 829 N N . VAL A 1 109 ? -24.480 5.808 -6.358 1.00 93.44 109 VAL A N 1
ATOM 830 C CA . VAL A 1 109 ? -25.633 4.927 -6.105 1.00 93.44 109 VAL A CA 1
ATOM 831 C C . VAL A 1 109 ? -25.825 3.944 -7.253 1.00 93.44 109 VAL A C 1
ATOM 833 O O . VAL A 1 109 ? -25.958 2.748 -7.003 1.00 93.44 109 VAL A O 1
ATOM 836 N N . ASP A 1 110 ? -25.789 4.428 -8.492 1.00 90.25 110 ASP A N 1
ATOM 837 C CA . ASP A 1 110 ? -25.967 3.604 -9.686 1.00 90.25 110 ASP A CA 1
ATOM 838 C C . ASP A 1 110 ? -24.807 2.611 -9.856 1.00 90.25 110 ASP A C 1
ATOM 840 O O . ASP A 1 110 ? -25.032 1.448 -10.193 1.00 90.25 110 ASP A O 1
ATOM 844 N N . LEU A 1 111 ? -23.574 3.040 -9.559 1.00 89.00 111 LEU A N 1
ATOM 845 C CA . LEU A 1 111 ? -22.383 2.192 -9.614 1.00 89.00 111 LEU A CA 1
ATOM 846 C C . LEU A 1 111 ? -22.408 1.065 -8.570 1.00 89.00 111 LEU A C 1
ATOM 848 O O . LEU A 1 111 ? -22.093 -0.079 -8.894 1.00 89.00 111 LEU A O 1
ATOM 852 N N . LEU A 1 112 ? -22.726 1.388 -7.313 1.00 90.00 112 LEU A N 1
ATOM 853 C CA . LEU A 1 112 ? -22.657 0.433 -6.201 1.00 90.00 112 LEU A CA 1
ATOM 854 C C . LEU A 1 112 ? -23.964 -0.343 -5.988 1.00 90.00 112 LEU A C 1
ATOM 856 O O . LEU A 1 112 ? -23.963 -1.361 -5.299 1.00 90.00 112 LEU A O 1
ATOM 860 N N . GLY A 1 113 ? -25.083 0.133 -6.537 1.00 91.06 113 GLY A N 1
ATOM 861 C CA . GLY A 1 113 ? -26.409 -0.435 -6.294 1.00 91.06 113 GLY A CA 1
ATOM 862 C C . GLY A 1 113 ? -26.882 -0.280 -4.844 1.00 91.06 113 GLY A C 1
ATOM 863 O O . GLY A 1 113 ? -27.609 -1.138 -4.342 1.00 91.06 113 GLY A O 1
ATOM 864 N N . VAL A 1 114 ? -26.452 0.784 -4.156 1.00 90.94 114 VAL A N 1
ATOM 865 C CA . VAL A 1 114 ? -26.742 1.037 -2.732 1.00 90.94 114 VAL A CA 1
ATOM 866 C C . VAL A 1 114 ? -27.824 2.104 -2.535 1.00 90.94 114 VAL A C 1
ATOM 868 O O . VAL A 1 114 ? -28.026 2.942 -3.410 1.00 90.94 114 VAL A O 1
ATOM 871 N N . PRO A 1 115 ? -28.522 2.128 -1.387 1.00 92.00 115 PRO A N 1
ATOM 872 C CA . PRO A 1 115 ? -29.479 3.188 -1.071 1.00 92.00 115 PRO A CA 1
ATOM 873 C C . PRO A 1 115 ? -28.844 4.587 -1.034 1.00 92.00 115 PRO A C 1
ATOM 875 O O . PRO A 1 115 ? -27.736 4.760 -0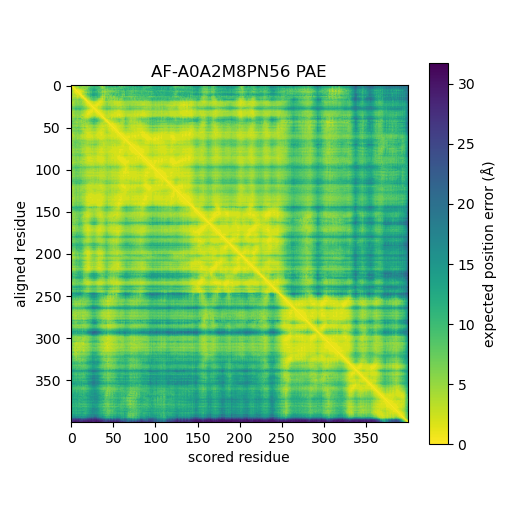.531 1.00 92.00 115 PRO A O 1
ATOM 878 N N . GLU A 1 116 ? -29.562 5.608 -1.507 1.00 90.88 116 GLU A N 1
ATOM 879 C CA . GLU A 1 116 ? -29.073 6.999 -1.572 1.00 90.88 116 GLU A CA 1
ATOM 880 C C . GLU A 1 116 ? -28.713 7.583 -0.192 1.00 90.88 116 GLU A C 1
ATOM 882 O O . GLU A 1 116 ? -27.800 8.405 -0.065 1.00 90.88 116 GLU A O 1
ATOM 887 N N . ASP A 1 117 ? -29.405 7.139 0.855 1.00 90.69 117 ASP A N 1
ATOM 888 C CA . ASP A 1 117 ? -29.179 7.526 2.248 1.00 90.69 117 ASP A CA 1
ATOM 889 C C . ASP A 1 117 ? -27.909 6.920 2.861 1.00 90.69 117 ASP A C 1
ATOM 891 O O . ASP A 1 117 ? -27.395 7.476 3.830 1.00 90.69 117 ASP A O 1
ATOM 895 N N . SER A 1 118 ? -27.347 5.862 2.268 1.00 92.31 118 SER A N 1
ATOM 896 C CA . SER A 1 118 ? -26.049 5.307 2.678 1.00 92.31 118 SER A CA 1
ATOM 897 C C . SER A 1 118 ? -24.842 6.116 2.185 1.00 92.31 118 SER A C 1
ATOM 899 O O . SER A 1 118 ? -23.728 5.906 2.661 1.00 92.31 118 SER A O 1
ATOM 901 N N . VAL A 1 119 ? -25.037 7.061 1.253 1.00 96.12 119 VAL A N 1
ATOM 902 C CA . VAL A 1 119 ? -23.949 7.877 0.695 1.00 96.12 119 VAL A CA 1
ATOM 903 C C . VAL A 1 119 ? -23.719 9.130 1.533 1.00 96.12 119 VAL A C 1
ATOM 905 O O . VAL A 1 119 ? -24.547 10.052 1.570 1.00 96.12 119 VAL A O 1
ATOM 908 N N . ILE A 1 120 ? -22.544 9.201 2.160 1.00 97.38 120 ILE A N 1
ATOM 909 C CA . ILE A 1 120 ? -22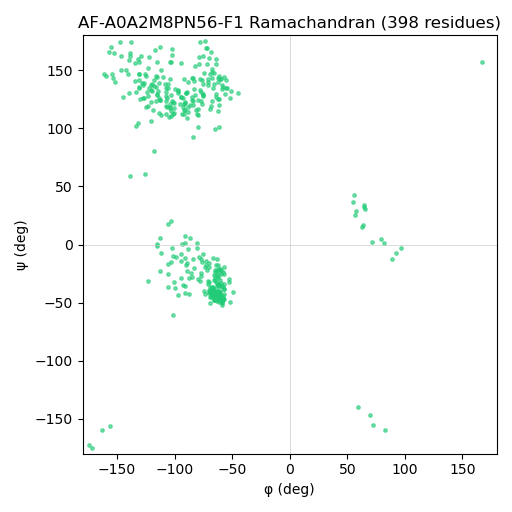.209 10.241 3.134 1.00 97.38 120 ILE A CA 1
ATOM 910 C C . ILE A 1 120 ? -21.508 11.406 2.439 1.00 97.38 120 ILE A C 1
ATOM 912 O O . ILE A 1 120 ? -20.413 11.269 1.904 1.00 97.38 120 ILE A O 1
ATOM 916 N N . CYS A 1 121 ? -22.110 12.592 2.482 1.00 97.44 121 CYS A N 1
ATOM 917 C CA . CYS A 1 121 ? -21.501 13.815 1.960 1.00 97.44 121 CYS A CA 1
ATOM 918 C C . CYS A 1 121 ? -20.736 14.555 3.064 1.00 97.44 121 CYS A C 1
ATOM 920 O O . CYS A 1 121 ? -21.318 14.875 4.102 1.00 97.44 121 CYS A O 1
ATOM 922 N N . VAL A 1 122 ? -19.460 14.868 2.834 1.00 97.81 122 VAL A N 1
ATOM 923 C CA . VAL A 1 122 ? -18.568 15.505 3.815 1.00 97.81 122 VAL A CA 1
ATOM 924 C C . VAL A 1 122 ? -17.686 16.589 3.201 1.00 97.81 122 VAL A C 1
ATOM 926 O O . VAL A 1 122 ? -17.437 16.632 1.995 1.00 97.81 122 VAL A O 1
ATOM 929 N N . SER A 1 123 ? -17.137 17.449 4.057 1.00 97.06 123 SER A N 1
ATOM 930 C CA . SER A 1 123 ? -15.955 18.245 3.719 1.00 97.06 123 SER A CA 1
ATOM 931 C C . SER A 1 123 ? -14.844 17.926 4.707 1.00 97.06 123 SER A C 1
ATOM 933 O O . SER A 1 123 ? -14.861 18.378 5.851 1.00 97.06 123 SER A O 1
ATOM 935 N N . ALA A 1 124 ? -13.835 17.184 4.249 1.00 93.81 124 ALA A N 1
ATOM 936 C CA . ALA A 1 124 ? -12.635 16.913 5.037 1.00 93.81 124 ALA A CA 1
ATOM 937 C C . ALA A 1 124 ? -11.837 18.193 5.356 1.00 93.81 124 ALA A C 1
ATOM 939 O O . ALA A 1 124 ? -11.096 18.234 6.332 1.00 93.81 124 ALA A O 1
ATOM 940 N N . LYS A 1 125 ? -12.010 19.261 4.561 1.00 93.19 125 LYS A N 1
ATOM 941 C CA . LYS A 1 125 ? -11.344 20.552 4.778 1.00 93.19 125 LYS A CA 1
ATOM 942 C C . LYS A 1 125 ? -11.936 21.322 5.956 1.00 93.19 125 LYS A C 1
ATOM 944 O O . LYS A 1 125 ? -11.194 21.938 6.715 1.00 93.19 125 LYS A O 1
ATOM 949 N N . THR A 1 126 ? -13.262 21.338 6.083 1.00 94.56 126 THR A N 1
ATOM 950 C CA . THR A 1 126 ? -13.952 22.053 7.171 1.00 94.56 126 THR A CA 1
ATOM 951 C C . THR A 1 126 ? -14.261 21.153 8.366 1.00 94.56 126 THR A C 1
ATOM 953 O O . THR A 1 126 ? -14.607 21.661 9.430 1.00 94.56 126 THR A O 1
ATOM 956 N N . GLY A 1 127 ? -14.151 19.832 8.198 1.00 93.50 127 GLY A N 1
ATOM 957 C CA . GLY A 1 127 ? -14.587 18.830 9.171 1.00 93.50 127 GLY A CA 1
ATOM 958 C C . GLY A 1 127 ? -16.097 18.572 9.146 1.00 93.50 127 GLY A C 1
ATOM 959 O O . GLY A 1 127 ? -16.605 17.818 9.975 1.00 93.50 127 GLY A O 1
ATOM 960 N N . GLN A 1 128 ? -16.836 19.184 8.215 1.00 96.31 128 GLN A N 1
ATOM 961 C CA . GLN A 1 128 ? -18.284 19.031 8.132 1.00 96.31 128 GLN A CA 1
ATOM 962 C C . GLN A 1 128 ? -18.668 17.567 7.886 1.00 96.31 128 GLN A C 1
ATOM 964 O O . GLN A 1 128 ? -18.250 16.967 6.895 1.00 96.31 128 GLN A O 1
ATOM 969 N N . ASN A 1 129 ? -19.530 17.048 8.766 1.00 95.50 129 ASN A N 1
ATOM 970 C CA . ASN A 1 129 ? -20.152 15.725 8.686 1.00 95.50 129 ASN A CA 1
ATOM 971 C C . ASN A 1 129 ? -19.177 14.528 8.736 1.00 95.50 129 ASN A C 1
ATOM 973 O O . ASN A 1 129 ? -19.566 13.404 8.439 1.00 95.50 129 ASN A O 1
ATOM 977 N N . VAL A 1 130 ? -17.922 14.737 9.151 1.00 95.25 130 VAL A N 1
ATOM 978 C CA . VAL A 1 130 ? -16.937 13.648 9.303 1.00 95.25 130 VAL A CA 1
ATOM 979 C C . VAL A 1 130 ? -17.357 12.651 10.391 1.00 95.25 130 VAL A C 1
ATOM 981 O O . VAL A 1 130 ? -17.118 11.457 10.255 1.00 95.25 130 VAL A O 1
ATOM 984 N N . GLU A 1 131 ? -18.049 13.111 11.435 1.00 94.75 131 GLU A N 1
ATOM 985 C CA . GLU A 1 131 ? -18.581 12.245 12.498 1.00 94.75 131 GLU A CA 1
ATOM 986 C C . GLU A 1 131 ? -19.559 11.184 11.967 1.00 94.75 131 GLU A C 1
ATOM 988 O O . GLU A 1 131 ? -19.555 10.056 12.452 1.00 94.75 131 GLU A O 1
ATOM 993 N N . ALA A 1 132 ? -20.327 11.495 10.915 1.00 95.69 132 ALA A N 1
ATOM 994 C CA . ALA A 1 132 ? -21.218 10.523 10.284 1.00 95.69 132 ALA A CA 1
ATOM 995 C C . ALA A 1 132 ? -20.450 9.361 9.637 1.00 95.69 132 ALA A C 1
ATOM 997 O O . ALA A 1 132 ? -20.954 8.243 9.626 1.00 95.69 132 ALA A O 1
ATOM 998 N N . ILE A 1 133 ? -19.225 9.598 9.149 1.00 96.06 133 ILE A N 1
ATOM 999 C CA . ILE A 1 133 ? -18.357 8.525 8.641 1.00 96.06 133 ILE A CA 1
ATOM 1000 C C . ILE A 1 133 ? -17.963 7.594 9.787 1.00 96.06 133 ILE A C 1
ATOM 1002 O O . ILE A 1 133 ? -18.077 6.382 9.650 1.00 96.06 133 ILE A O 1
ATOM 1006 N N . LEU A 1 134 ? -17.526 8.152 10.921 1.00 94.94 134 LEU A N 1
ATOM 1007 C CA . LEU A 1 134 ? -17.119 7.361 12.088 1.00 94.94 134 LEU A CA 1
ATOM 1008 C C . LEU A 1 134 ? -18.278 6.517 12.626 1.00 94.94 134 LEU A C 1
ATOM 1010 O O . LEU A 1 134 ? -18.090 5.342 12.932 1.00 94.94 134 LEU A O 1
ATOM 1014 N N . GLN A 1 135 ? -19.485 7.087 12.672 1.00 95.81 135 GLN A N 1
ATOM 1015 C CA . GLN A 1 135 ? -20.680 6.345 13.064 1.00 95.81 135 GLN A CA 1
ATOM 1016 C C . GLN A 1 135 ? -21.024 5.245 12.050 1.00 95.81 135 GLN A C 1
ATOM 1018 O O . GLN A 1 135 ? -21.258 4.110 12.448 1.00 95.81 135 GLN A O 1
ATOM 1023 N N . ALA A 1 136 ? -20.973 5.534 10.747 1.00 95.81 136 ALA A N 1
ATOM 1024 C CA . ALA A 1 136 ? -21.230 4.538 9.707 1.00 95.81 136 ALA A CA 1
ATOM 1025 C C . ALA A 1 136 ? -20.219 3.380 9.729 1.00 95.81 136 ALA A C 1
ATOM 1027 O O . ALA A 1 136 ? -20.592 2.238 9.472 1.00 95.81 136 ALA A O 1
ATOM 1028 N N . VAL A 1 137 ? -18.954 3.654 10.067 1.00 95.56 137 VAL A N 1
ATOM 1029 C CA . VAL A 1 137 ? -17.936 2.617 10.289 1.00 95.56 137 VAL A CA 1
ATOM 1030 C C . VAL A 1 137 ? -18.377 1.666 11.400 1.00 95.56 137 VAL A C 1
ATOM 1032 O O . VAL A 1 137 ? -18.346 0.459 11.191 1.00 95.56 137 VAL A O 1
ATOM 1035 N N . VAL A 1 138 ? -18.843 2.186 12.540 1.00 94.81 138 VAL A N 1
ATOM 1036 C CA . VAL A 1 138 ? -19.352 1.357 13.649 1.00 94.81 138 VAL A CA 1
ATOM 1037 C C . VAL A 1 138 ? -20.603 0.571 13.257 1.00 94.81 138 VAL A C 1
ATOM 1039 O O . VAL A 1 138 ? -20.726 -0.600 13.606 1.00 94.81 138 VAL A O 1
ATOM 1042 N N . ASP A 1 139 ? -21.525 1.199 12.530 1.00 94.31 139 ASP A N 1
ATOM 1043 C CA . ASP A 1 139 ? -22.834 0.612 12.232 1.00 94.31 139 ASP A CA 1
ATOM 1044 C C . ASP A 1 139 ? -22.784 -0.453 11.124 1.00 94.31 139 ASP A C 1
ATOM 1046 O O . ASP A 1 139 ? -23.651 -1.332 11.070 1.00 94.31 139 ASP A O 1
ATOM 1050 N N . HIS A 1 140 ? -21.812 -0.365 10.208 1.00 94.38 140 HIS A N 1
ATOM 1051 C CA . HIS A 1 140 ? -21.813 -1.154 8.972 1.00 94.38 140 HIS A CA 1
ATOM 1052 C C . HIS A 1 140 ? -20.580 -2.033 8.765 1.00 94.38 140 HIS A C 1
ATOM 1054 O O . HIS A 1 140 ? -20.711 -3.091 8.144 1.00 94.38 140 HIS A O 1
ATOM 1060 N N . ILE A 1 141 ? -19.396 -1.641 9.248 1.00 95.69 141 ILE A N 1
ATOM 1061 C CA . ILE A 1 141 ? -18.199 -2.478 9.093 1.00 95.69 141 ILE A CA 1
ATOM 1062 C C . ILE A 1 141 ? -18.243 -3.584 10.155 1.00 95.69 141 ILE A C 1
ATOM 1064 O O . ILE A 1 141 ? -18.359 -3.282 11.345 1.00 95.69 141 ILE A O 1
ATOM 1068 N N . PRO A 1 142 ? -18.172 -4.870 9.762 1.00 94.81 142 PRO A N 1
ATOM 1069 C CA . PRO A 1 142 ? -18.179 -5.949 10.735 1.00 94.81 142 PRO A CA 1
ATOM 1070 C C . PRO A 1 142 ? -16.911 -5.890 11.600 1.00 94.81 142 PRO A C 1
ATOM 1072 O O . PRO A 1 142 ? -15.847 -5.506 11.112 1.00 94.81 142 PRO A O 1
ATOM 1075 N N . PRO A 1 143 ? -16.988 -6.286 12.882 1.00 93.25 143 PRO A N 1
ATOM 1076 C CA . PRO A 1 143 ? -15.794 -6.407 13.706 1.00 93.25 143 PRO A CA 1
ATOM 1077 C C . PRO A 1 143 ? -14.862 -7.494 13.145 1.00 93.25 143 PRO A C 1
ATOM 1079 O O . PRO A 1 143 ? -15.340 -8.443 12.511 1.00 93.25 143 PRO A O 1
ATOM 1082 N N . PRO A 1 144 ? -13.549 -7.411 13.424 1.00 92.50 144 PRO A N 1
ATOM 1083 C CA . PRO A 1 144 ? -12.602 -8.419 12.978 1.00 92.50 144 PRO A CA 1
ATOM 1084 C C . PRO A 1 144 ? -12.955 -9.806 13.512 1.00 92.50 144 PRO A C 1
ATOM 1086 O O . PRO A 1 144 ? -13.293 -9.982 14.685 1.00 92.50 144 PRO A O 1
ATOM 1089 N N . SER A 1 145 ? -12.850 -10.811 12.644 1.00 87.81 145 SER A N 1
ATOM 1090 C CA . SER A 1 145 ? -13.008 -12.218 13.014 1.00 87.81 145 SER A CA 1
ATOM 1091 C C . SER A 1 145 ? -11.677 -12.817 13.465 1.00 87.81 145 SER A C 1
ATOM 1093 O O . SER A 1 145 ? -10.658 -12.581 12.818 1.00 87.81 145 SER A O 1
ATOM 1095 N N . GLY A 1 146 ? -11.694 -13.647 14.505 1.00 89.81 146 GLY A N 1
ATOM 1096 C CA . GLY A 1 146 ? -10.501 -14.328 15.003 1.00 89.81 146 GLY A CA 1
ATOM 1097 C C . GLY A 1 146 ? -10.727 -14.965 16.367 1.00 89.81 146 GLY A C 1
ATOM 1098 O O . GLY A 1 146 ? -11.619 -14.541 17.103 1.00 89.81 146 GLY A O 1
ATOM 1099 N N . ASP A 1 147 ? -9.928 -15.975 16.709 1.00 92.38 147 ASP A N 1
ATOM 1100 C CA . ASP A 1 147 ? -9.934 -16.576 18.046 1.00 92.38 147 ASP A CA 1
ATOM 1101 C C . ASP A 1 147 ? -8.661 -16.178 18.822 1.00 92.38 147 ASP A C 1
ATOM 1103 O O . ASP A 1 147 ? -7.563 -16.612 18.457 1.00 92.38 147 ASP A O 1
ATOM 1107 N N . PRO A 1 148 ? -8.768 -15.375 19.900 1.00 91.62 148 PRO A N 1
ATOM 1108 C CA . PRO A 1 148 ? -7.630 -15.010 20.746 1.00 91.62 148 PRO A CA 1
ATOM 1109 C C . PRO A 1 148 ? -6.921 -16.199 21.411 1.00 91.62 148 PRO A C 1
ATOM 1111 O O . PRO A 1 148 ? -5.760 -16.071 21.789 1.00 91.62 148 PRO A O 1
ATOM 1114 N N . GLU A 1 149 ? -7.592 -17.345 21.559 1.00 92.00 149 GLU A N 1
ATOM 1115 C CA . GLU A 1 149 ? -7.030 -18.549 22.188 1.00 92.00 149 GLU A CA 1
ATOM 1116 C C . GLU A 1 149 ? -6.434 -19.533 21.165 1.00 92.00 149 GLU A C 1
ATOM 1118 O O . GLU A 1 149 ? -5.790 -20.522 21.534 1.00 92.00 149 GLU A O 1
ATOM 1123 N N . ALA A 1 150 ? -6.631 -19.286 19.867 1.00 94.88 150 ALA A N 1
ATOM 1124 C CA . ALA A 1 150 ? -6.060 -20.109 18.812 1.00 94.88 150 ALA A CA 1
ATOM 1125 C C . ALA A 1 150 ? -4.548 -19.846 18.628 1.00 94.88 150 ALA A C 1
ATOM 1127 O O . ALA A 1 150 ? -4.013 -18.828 19.073 1.00 94.88 150 ALA A O 1
ATOM 1128 N N . PRO A 1 151 ? -3.814 -20.763 17.966 1.00 96.06 151 PRO A N 1
ATOM 1129 C CA . PRO A 1 151 ? -2.414 -20.537 17.622 1.00 96.06 151 PRO A CA 1
ATOM 1130 C C . PRO A 1 151 ? -2.218 -19.235 16.841 1.00 96.06 151 PRO A C 1
ATOM 1132 O O . PRO A 1 151 ? -2.938 -18.984 15.876 1.00 96.06 151 PRO A O 1
ATOM 1135 N N . LEU A 1 152 ? -1.201 -18.455 17.225 1.00 97.31 152 LEU A N 1
ATOM 1136 C CA . LEU A 1 152 ? -0.929 -17.139 16.646 1.00 97.31 152 LEU A CA 1
ATOM 1137 C C . LEU A 1 152 ? -0.860 -17.189 15.118 1.00 97.31 152 LEU A C 1
ATOM 1139 O O . LEU A 1 152 ? -0.046 -17.925 14.552 1.00 97.31 152 LEU A O 1
ATOM 1143 N N . ARG A 1 153 ? -1.651 -16.342 14.466 1.00 96.00 153 ARG A N 1
ATOM 1144 C CA . ARG A 1 153 ? -1.525 -16.025 13.043 1.00 96.00 153 ARG A CA 1
ATOM 1145 C C . ARG A 1 153 ? -1.562 -14.516 12.882 1.00 96.00 153 ARG A C 1
ATOM 1147 O O . ARG A 1 153 ? -2.625 -13.914 12.985 1.00 96.00 153 ARG A O 1
ATOM 1154 N N . ALA A 1 154 ? -0.408 -13.911 12.628 1.00 95.06 154 ALA A N 1
ATOM 1155 C CA . ALA A 1 154 ? -0.305 -12.488 12.339 1.00 95.06 154 ALA A CA 1
ATOM 1156 C C . ALA A 1 154 ? 0.204 -12.264 10.914 1.00 95.06 154 ALA A C 1
ATOM 1158 O O . ALA A 1 154 ? 1.268 -12.759 10.548 1.00 95.06 154 ALA A O 1
ATOM 1159 N N . LEU A 1 155 ? -0.563 -11.531 10.112 1.00 92.81 155 LEU A N 1
ATOM 1160 C CA . LEU A 1 155 ? -0.221 -11.199 8.734 1.00 92.81 155 LEU A CA 1
ATOM 1161 C C . LEU A 1 155 ? 0.668 -9.961 8.704 1.00 92.81 155 LEU A C 1
ATOM 1163 O O . LEU A 1 155 ? 0.263 -8.914 9.207 1.00 92.81 155 LEU A O 1
ATOM 1167 N N . VAL A 1 156 ? 1.841 -10.063 8.083 1.00 91.19 156 VAL A N 1
ATOM 1168 C CA . VAL A 1 156 ? 2.687 -8.899 7.792 1.00 91.19 156 VAL A CA 1
ATOM 1169 C C . VAL A 1 156 ? 2.138 -8.208 6.550 1.00 91.19 156 VAL A C 1
ATOM 1171 O O . VAL A 1 156 ? 2.240 -8.773 5.465 1.00 91.19 156 VAL A O 1
ATOM 1174 N N . PHE A 1 157 ? 1.579 -7.005 6.676 1.00 86.69 157 PHE A N 1
ATOM 1175 C CA . PHE A 1 157 ? 1.009 -6.264 5.537 1.00 86.69 157 PHE A CA 1
ATOM 1176 C C . PHE A 1 157 ? 1.861 -5.084 5.067 1.00 86.69 157 PHE A C 1
ATOM 1178 O O . PHE A 1 157 ? 1.701 -4.640 3.932 1.00 86.69 157 PHE A O 1
ATOM 1185 N N . ASP A 1 158 ? 2.807 -4.631 5.890 1.00 84.88 158 ASP A N 1
ATOM 1186 C CA . ASP A 1 158 ? 3.836 -3.676 5.487 1.00 84.88 158 ASP A CA 1
ATOM 1187 C C . ASP A 1 158 ? 5.091 -3.792 6.369 1.00 84.88 158 ASP A C 1
ATOM 1189 O O . ASP A 1 158 ? 5.099 -4.494 7.384 1.00 84.88 158 ASP A O 1
ATOM 1193 N N . SER A 1 159 ? 6.179 -3.130 5.980 1.00 84.81 159 SER A N 1
ATOM 1194 C CA . SER A 1 159 ? 7.424 -3.107 6.749 1.00 84.81 159 SER A CA 1
ATOM 1195 C C . SER A 1 159 ? 8.333 -1.950 6.344 1.00 84.81 159 SER A C 1
ATOM 1197 O O . SER A 1 159 ? 8.434 -1.622 5.162 1.00 84.81 159 SER A O 1
ATOM 1199 N N . HIS A 1 160 ? 9.082 -1.402 7.299 1.00 84.06 160 HIS A N 1
ATOM 1200 C CA . HIS A 1 160 ? 10.168 -0.461 7.019 1.00 84.06 160 HIS A CA 1
ATOM 1201 C C . HIS A 1 160 ? 11.390 -0.737 7.895 1.00 84.06 160 HIS A C 1
ATOM 1203 O O . HIS A 1 160 ? 11.317 -1.450 8.898 1.00 84.06 160 HIS A O 1
ATOM 1209 N N . TYR A 1 161 ? 12.529 -0.167 7.513 1.00 83.81 161 TYR A N 1
ATOM 1210 C CA . TYR A 1 161 ? 13.772 -0.285 8.260 1.00 83.81 161 TYR A CA 1
ATOM 1211 C C . TYR A 1 161 ? 13.970 0.895 9.219 1.00 83.81 161 TYR A C 1
ATOM 1213 O O . TYR A 1 161 ? 13.967 2.053 8.803 1.00 83.81 161 TYR A O 1
ATOM 1221 N N . ASP A 1 162 ? 14.206 0.593 10.495 1.00 87.00 162 ASP A N 1
ATOM 1222 C CA . ASP A 1 162 ? 14.631 1.539 11.526 1.00 87.00 162 ASP A CA 1
ATOM 1223 C C . ASP A 1 162 ? 16.105 1.284 11.881 1.00 87.00 162 ASP A C 1
ATOM 1225 O O . ASP A 1 162 ? 16.539 0.147 12.084 1.00 87.00 162 ASP A O 1
ATOM 1229 N N . SER A 1 163 ? 16.900 2.351 11.972 1.00 82.31 163 SER A N 1
ATOM 1230 C CA . SER A 1 163 ? 18.349 2.258 12.192 1.00 82.31 163 SER A CA 1
ATOM 1231 C C . SER A 1 163 ? 18.748 1.671 13.550 1.00 82.31 163 SER A C 1
ATOM 1233 O O . SER A 1 163 ? 19.862 1.162 13.680 1.00 82.31 163 SER A O 1
ATOM 1235 N N . TYR A 1 164 ? 17.865 1.713 14.549 1.00 86.12 164 TYR A N 1
ATOM 1236 C CA . TYR A 1 164 ? 18.120 1.224 15.905 1.00 86.12 164 TYR A CA 1
ATOM 1237 C C . TYR A 1 164 ? 17.412 -0.098 16.195 1.00 86.12 164 TYR A C 1
ATOM 1239 O O . TYR A 1 164 ? 17.948 -0.947 16.907 1.00 86.12 164 TYR A O 1
ATOM 1247 N N . ARG A 1 165 ? 16.199 -0.265 15.667 1.00 88.44 165 ARG A N 1
ATOM 1248 C CA . ARG A 1 165 ? 15.305 -1.398 15.949 1.00 88.44 165 ARG A CA 1
ATOM 1249 C C . ARG A 1 165 ? 15.274 -2.442 14.831 1.00 88.44 165 ARG A C 1
ATOM 1251 O O . ARG A 1 165 ? 14.640 -3.485 14.994 1.00 88.44 165 ARG A O 1
ATOM 1258 N N . GLY A 1 166 ? 15.983 -2.198 13.729 1.00 89.00 166 GLY A N 1
ATOM 1259 C CA . GLY A 1 166 ? 15.968 -3.057 12.552 1.00 89.00 166 GLY A CA 1
ATOM 1260 C C . GLY A 1 166 ? 14.625 -2.978 11.831 1.00 89.00 166 GLY A C 1
ATOM 1261 O O . GLY A 1 166 ? 13.969 -1.940 11.821 1.00 89.00 166 GLY A O 1
ATOM 1262 N N . VAL A 1 167 ? 14.194 -4.081 11.225 1.00 88.12 167 VAL A N 1
ATOM 1263 C CA . VAL A 1 167 ? 12.918 -4.123 10.502 1.00 88.12 167 VAL A CA 1
ATOM 1264 C C . VAL A 1 167 ? 11.733 -4.007 11.459 1.00 88.12 167 VAL A C 1
ATOM 1266 O O . VAL A 1 167 ? 11.514 -4.878 12.310 1.00 88.12 167 VAL A O 1
ATOM 1269 N N . ILE A 1 168 ? 10.935 -2.960 11.261 1.00 91.62 168 ILE A N 1
ATOM 1270 C CA . ILE A 1 168 ? 9.621 -2.765 11.865 1.00 91.62 168 ILE A CA 1
ATOM 1271 C C . ILE A 1 168 ? 8.582 -3.370 10.924 1.00 91.62 168 ILE A C 1
ATOM 1273 O O . ILE A 1 168 ? 8.424 -2.918 9.793 1.00 91.62 168 ILE A O 1
ATOM 1277 N N . SER A 1 169 ? 7.893 -4.413 11.382 1.00 91.25 169 SER A N 1
ATOM 1278 C CA . SER A 1 169 ? 6.872 -5.128 10.603 1.00 91.25 169 SER A CA 1
ATOM 1279 C C . SER A 1 169 ? 5.485 -4.725 11.064 1.00 91.25 169 SER A C 1
ATOM 1281 O O . SER A 1 169 ? 5.207 -4.786 12.258 1.00 91.25 169 SER A O 1
ATOM 1283 N N . TYR A 1 170 ? 4.627 -4.339 10.131 1.00 91.38 170 TYR A N 1
ATOM 1284 C CA . TYR A 1 170 ? 3.256 -3.916 10.373 1.00 91.38 170 TYR A CA 1
ATOM 1285 C C . TYR A 1 170 ? 2.398 -5.158 10.271 1.00 91.38 170 TYR A C 1
ATOM 1287 O O . TYR A 1 170 ? 2.434 -5.865 9.259 1.00 91.38 170 TYR A O 1
ATOM 1295 N N . VAL A 1 171 ? 1.681 -5.454 11.346 1.00 93.00 171 VAL A N 1
ATOM 1296 C CA . VAL A 1 171 ? 0.999 -6.730 11.505 1.00 93.00 171 VAL A CA 1
ATOM 1297 C C . VAL A 1 171 ? -0.472 -6.545 11.811 1.00 93.00 171 VAL A C 1
ATOM 1299 O O . VAL A 1 171 ? -0.850 -5.695 12.617 1.00 93.00 171 VAL A O 1
ATOM 1302 N N . ARG A 1 172 ? -1.295 -7.387 11.188 1.00 93.25 172 ARG A N 1
ATOM 1303 C CA . ARG A 1 172 ? -2.674 -7.648 11.600 1.00 93.25 172 ARG A CA 1
ATOM 1304 C C . ARG A 1 172 ? -2.703 -8.998 12.293 1.00 93.25 172 ARG A C 1
ATOM 1306 O O . ARG A 1 172 ? -2.384 -10.012 11.671 1.00 93.25 172 ARG A O 1
ATOM 1313 N N . VAL A 1 173 ? -3.084 -9.029 13.564 1.00 95.00 173 VAL A N 1
ATOM 1314 C CA . VAL A 1 173 ? -3.264 -10.290 14.291 1.00 95.00 173 VAL A CA 1
ATOM 1315 C C . VAL A 1 173 ? -4.630 -10.853 13.920 1.00 95.00 173 VAL A C 1
ATOM 1317 O O . VAL A 1 173 ? -5.648 -10.256 14.248 1.00 95.00 173 VAL A O 1
ATOM 1320 N N . VAL A 1 174 ? -4.661 -11.978 13.211 1.00 94.50 174 VAL A N 1
ATOM 1321 C CA . VAL A 1 174 ? -5.910 -12.654 12.828 1.00 94.50 174 VAL A CA 1
ATOM 1322 C C . VAL A 1 174 ? -6.346 -13.607 13.935 1.00 94.50 174 VAL A C 1
ATOM 1324 O O . VAL A 1 174 ? -7.504 -13.595 14.319 1.00 94.50 174 VAL A O 1
ATOM 1327 N N . ASP A 1 175 ? -5.413 -14.361 14.518 1.00 95.88 175 ASP A N 1
ATOM 1328 C CA . ASP A 1 175 ? -5.689 -15.261 15.644 1.00 95.88 175 ASP A CA 1
ATOM 1329 C C . ASP A 1 175 ? -4.581 -15.225 16.681 1.00 95.88 175 ASP A C 1
ATOM 1331 O O . ASP A 1 175 ? -3.429 -14.906 16.368 1.00 95.88 175 ASP A O 1
ATOM 1335 N N . GLY A 1 176 ? -4.925 -15.641 17.896 1.00 95.94 176 GLY A N 1
ATOM 1336 C CA . GLY A 1 176 ? -4.014 -15.705 19.022 1.00 95.94 176 GLY A CA 1
ATOM 1337 C C . GLY A 1 176 ? -3.654 -14.327 19.565 1.00 95.94 176 GLY A C 1
ATOM 1338 O O . GLY A 1 176 ? -4.374 -13.336 19.394 1.00 95.94 176 GLY A O 1
ATOM 1339 N N . SER A 1 177 ? -2.495 -14.262 20.212 1.00 95.88 177 SER A N 1
ATOM 1340 C CA . SER A 1 177 ? -1.913 -13.011 20.676 1.00 95.88 177 SER A CA 1
ATOM 1341 C C . SER A 1 177 ? -0.386 -13.025 20.631 1.00 95.88 177 SER A C 1
ATOM 1343 O O . SER A 1 177 ? 0.248 -14.081 20.513 1.00 95.88 177 SER A O 1
ATOM 1345 N N . ILE A 1 178 ? 0.194 -11.827 20.682 1.00 95.81 178 ILE A N 1
ATOM 1346 C CA . ILE A 1 178 ? 1.635 -11.570 20.685 1.00 95.81 178 ILE A CA 1
ATOM 1347 C C . ILE A 1 178 ? 1.979 -10.764 21.927 1.00 95.81 178 ILE A C 1
ATOM 1349 O O . ILE A 1 178 ? 1.417 -9.691 22.140 1.00 95.81 178 ILE A O 1
ATOM 1353 N N . LYS A 1 179 ? 2.952 -11.237 22.699 1.00 94.81 179 LYS A N 1
ATOM 1354 C CA . LYS A 1 179 ? 3.563 -10.534 23.829 1.00 94.81 179 LYS A CA 1
ATOM 1355 C C . LYS A 1 179 ? 5.027 -10.250 23.538 1.00 94.81 179 LYS A C 1
ATOM 1357 O O . LYS A 1 179 ? 5.677 -10.943 22.759 1.00 94.81 179 LYS A O 1
ATOM 1362 N N . GLN A 1 180 ? 5.576 -9.243 24.212 1.00 90.38 180 GLN A N 1
ATOM 1363 C CA . GLN A 1 180 ? 6.945 -8.783 23.959 1.00 90.38 180 GLN A CA 1
ATOM 1364 C C . GLN A 1 180 ? 8.014 -9.883 24.116 1.00 90.38 180 GLN A C 1
ATOM 1366 O O . GLN A 1 180 ? 8.996 -9.887 23.385 1.00 90.38 180 GLN A O 1
ATOM 1371 N N . ASN A 1 181 ? 7.826 -10.823 25.046 1.00 90.50 181 ASN A N 1
ATOM 1372 C CA . ASN A 1 181 ? 8.806 -11.879 25.333 1.00 90.50 181 ASN A CA 1
ATOM 1373 C C . ASN A 1 181 ? 8.589 -13.165 24.518 1.00 90.50 181 ASN A C 1
ATOM 1375 O O . ASN A 1 181 ? 9.232 -14.182 24.798 1.00 90.50 181 ASN A O 1
ATOM 1379 N N . ASP A 1 182 ? 7.669 -13.154 23.555 1.00 93.94 182 ASP A N 1
ATOM 1380 C CA . ASP A 1 182 ? 7.368 -14.341 22.770 1.00 93.94 182 ASP A CA 1
ATOM 1381 C C . ASP A 1 182 ? 8.471 -14.643 21.758 1.00 93.94 182 ASP A C 1
ATOM 1383 O O . ASP A 1 182 ? 9.123 -13.766 21.194 1.00 93.94 182 ASP A O 1
ATOM 1387 N N . ARG A 1 183 ? 8.670 -15.935 21.503 1.00 95.38 183 ARG A N 1
ATOM 1388 C CA . ARG A 1 183 ? 9.547 -16.404 20.431 1.00 95.38 183 ARG A CA 1
ATOM 1389 C C . ARG A 1 183 ? 8.708 -16.625 19.195 1.00 95.38 183 ARG A C 1
ATOM 1391 O O . ARG A 1 183 ? 7.915 -17.568 19.164 1.00 95.38 183 ARG A O 1
ATOM 1398 N N . LEU A 1 184 ? 8.923 -15.800 18.182 1.00 96.44 184 LEU A N 1
ATOM 1399 C CA . LEU A 1 184 ? 8.136 -15.818 16.962 1.00 96.44 184 LEU A CA 1
ATOM 1400 C C . LEU A 1 184 ? 8.894 -16.484 15.809 1.00 96.44 184 LEU A C 1
ATOM 1402 O O . LEU A 1 184 ? 10.124 -16.588 15.796 1.00 96.44 184 LEU A O 1
ATOM 1406 N N . LEU A 1 185 ? 8.125 -16.963 14.845 1.00 95.06 185 LEU A N 1
ATOM 1407 C CA . LEU A 1 185 ? 8.553 -17.669 13.654 1.00 95.06 185 LEU A CA 1
ATOM 1408 C C . LEU A 1 185 ? 7.884 -17.029 12.439 1.00 95.06 185 LEU A C 1
ATOM 1410 O O . LEU A 1 185 ? 6.659 -16.952 12.372 1.00 95.06 185 LEU A O 1
ATOM 1414 N N . LEU A 1 186 ? 8.699 -16.625 11.474 1.00 93.50 186 LEU A N 1
ATOM 1415 C CA . LEU A 1 186 ? 8.281 -16.246 10.130 1.00 93.50 186 LEU A CA 1
ATOM 1416 C C . LEU A 1 186 ? 8.088 -17.520 9.308 1.00 93.50 186 LEU A C 1
ATOM 1418 O O . LEU A 1 186 ? 9.040 -18.282 9.113 1.00 93.50 186 LEU A O 1
ATOM 1422 N N . MET A 1 187 ? 6.860 -17.796 8.870 1.00 92.06 187 MET A N 1
ATOM 1423 C CA . MET A 1 187 ? 6.527 -19.074 8.237 1.00 92.06 187 MET A CA 1
ATOM 1424 C C . MET A 1 187 ? 7.139 -19.223 6.838 1.00 92.06 187 MET A C 1
ATOM 1426 O O . MET A 1 187 ? 7.493 -20.339 6.458 1.00 92.06 187 MET A O 1
ATOM 1430 N N . SER A 1 188 ? 7.316 -18.133 6.084 1.00 86.25 188 SER A N 1
ATOM 1431 C CA . SER A 1 188 ? 7.853 -18.186 4.717 1.00 86.25 188 SER A CA 1
ATOM 1432 C C . SER A 1 188 ? 9.361 -18.445 4.672 1.00 86.25 188 SER A C 1
ATOM 1434 O O . SER A 1 188 ? 9.836 -19.211 3.831 1.00 86.25 188 SER A O 1
ATOM 1436 N N . THR A 1 189 ? 10.122 -17.833 5.583 1.00 83.81 189 THR A N 1
ATOM 1437 C CA . THR A 1 189 ? 11.590 -17.943 5.646 1.00 83.81 189 THR A CA 1
ATOM 1438 C C . THR A 1 189 ? 12.070 -18.954 6.686 1.00 83.81 189 THR A C 1
ATOM 1440 O O . THR A 1 189 ? 13.254 -19.292 6.714 1.00 83.81 189 THR A O 1
ATOM 1443 N N . ASN A 1 190 ? 11.169 -19.449 7.543 1.00 87.69 190 ASN A N 1
ATOM 1444 C CA . ASN A 1 190 ? 11.487 -20.225 8.745 1.00 87.69 190 ASN A CA 1
ATOM 1445 C C . ASN A 1 190 ? 12.437 -19.469 9.705 1.00 87.69 190 ASN A C 1
ATOM 1447 O O . ASN A 1 190 ? 13.186 -20.077 10.478 1.00 87.69 190 ASN A O 1
ATOM 1451 N N . GLY A 1 191 ? 12.427 -18.132 9.631 1.00 88.38 191 GLY A N 1
ATOM 1452 C CA . GLY A 1 191 ? 13.238 -17.240 10.450 1.00 88.38 191 GLY A CA 1
ATOM 1453 C C . GLY A 1 191 ? 12.670 -17.110 11.859 1.00 88.38 191 GLY A C 1
ATOM 1454 O O . GLY A 1 191 ? 11.478 -16.875 12.037 1.00 88.38 191 GLY A O 1
ATOM 1455 N N . ARG A 1 192 ? 13.517 -17.265 12.880 1.00 93.31 192 ARG A N 1
ATOM 1456 C CA . ARG A 1 192 ? 13.122 -17.095 14.287 1.00 93.31 192 ARG A CA 1
ATOM 1457 C C . ARG A 1 192 ? 13.485 -15.699 14.756 1.00 93.31 192 ARG A C 1
ATOM 1459 O O . ARG A 1 192 ? 14.625 -15.283 14.562 1.00 93.31 192 ARG A O 1
ATOM 1466 N N . ILE A 1 193 ? 12.546 -15.024 15.405 1.00 93.50 193 ILE A N 1
ATOM 1467 C CA . ILE A 1 193 ? 12.735 -13.673 15.932 1.00 93.50 193 ILE A CA 1
ATOM 1468 C C . ILE A 1 193 ? 12.271 -13.602 17.389 1.00 93.50 193 ILE A C 1
ATOM 1470 O O . ILE A 1 193 ? 11.326 -14.281 17.794 1.00 93.50 193 ILE A O 1
ATOM 1474 N N . GLU A 1 194 ? 12.949 -12.775 18.174 1.00 93.50 194 GLU A N 1
ATOM 1475 C CA . GLU A 1 194 ? 12.511 -12.351 19.505 1.00 93.50 194 GLU A CA 1
ATOM 1476 C C . GLU A 1 194 ? 12.228 -10.845 19.391 1.00 93.50 194 GLU A C 1
ATOM 1478 O O . GLU A 1 194 ? 13.162 -10.094 19.091 1.00 93.50 194 GLU A O 1
ATOM 1483 N N . PRO A 1 195 ? 10.966 -10.391 19.523 1.00 93.44 195 PRO A N 1
ATOM 1484 C CA . PRO A 1 195 ? 10.628 -8.982 19.382 1.00 93.44 195 PRO A CA 1
ATOM 1485 C C . PRO A 1 195 ? 11.435 -8.111 20.344 1.00 93.44 195 PRO A C 1
ATOM 1487 O O . PRO A 1 195 ? 11.446 -8.334 21.552 1.00 93.44 195 PRO A O 1
ATOM 1490 N N . ILE A 1 196 ? 12.066 -7.063 19.818 1.00 94.12 196 ILE A N 1
ATOM 1491 C CA . ILE A 1 196 ? 12.645 -6.003 20.654 1.00 94.12 196 ILE A CA 1
ATOM 1492 C C . ILE A 1 196 ? 11.503 -5.249 21.347 1.00 94.12 196 ILE A C 1
ATOM 1494 O O . ILE A 1 196 ? 11.582 -4.859 22.516 1.00 94.12 196 ILE A O 1
ATOM 1498 N N . GLU A 1 197 ? 10.425 -5.038 20.599 1.00 94.50 197 GLU A N 1
ATOM 1499 C CA . GLU A 1 197 ? 9.282 -4.233 20.984 1.00 94.50 197 GLU A CA 1
ATOM 1500 C C . GLU A 1 197 ? 8.071 -4.621 20.140 1.00 94.50 197 GLU A C 1
ATOM 1502 O O . GLU A 1 197 ? 8.206 -4.924 18.953 1.00 94.50 197 GLU A O 1
ATOM 1507 N N . ILE A 1 198 ? 6.894 -4.572 20.752 1.00 96.12 198 ILE A N 1
ATOM 1508 C CA . ILE A 1 198 ? 5.613 -4.596 20.053 1.00 96.12 198 ILE A CA 1
ATOM 1509 C C . ILE A 1 198 ? 4.827 -3.348 20.441 1.00 96.12 198 ILE A C 1
ATOM 1511 O O . ILE A 1 198 ? 5.024 -2.783 21.524 1.00 96.12 198 ILE A O 1
ATOM 1515 N N . GLY A 1 199 ? 3.959 -2.896 19.550 1.00 95.06 199 GLY A N 1
ATOM 1516 C CA . GLY A 1 199 ? 3.207 -1.679 19.787 1.00 95.06 199 GLY A CA 1
ATOM 1517 C C . GLY A 1 199 ? 2.135 -1.421 18.752 1.00 95.06 199 GLY A C 1
ATOM 1518 O O . GLY A 1 199 ? 1.882 -2.224 17.857 1.00 95.06 199 GLY A O 1
ATOM 1519 N N . VAL A 1 200 ? 1.512 -0.263 18.893 1.00 93.81 200 VAL A N 1
ATOM 1520 C CA . VAL A 1 200 ? 0.449 0.255 18.034 1.00 93.81 200 VAL A CA 1
ATOM 1521 C C . VAL A 1 200 ? 0.810 1.671 17.598 1.00 93.81 200 VAL A C 1
ATOM 1523 O O . VAL A 1 200 ? 1.666 2.319 18.202 1.00 93.81 200 VAL A O 1
ATOM 1526 N N . PHE A 1 201 ? 0.171 2.167 16.546 1.00 90.12 201 PHE A N 1
ATOM 1527 C CA . PHE A 1 201 ? 0.407 3.519 16.040 1.00 90.12 201 PHE A CA 1
ATOM 1528 C C . PHE A 1 201 ? -0.700 4.454 16.519 1.00 90.12 201 PHE A C 1
ATOM 1530 O O . PHE A 1 201 ? -1.853 4.239 16.171 1.00 90.12 201 PHE A O 1
ATOM 1537 N N . THR A 1 202 ? -0.393 5.484 17.309 1.00 87.94 202 THR A N 1
ATOM 1538 C CA . THR A 1 202 ? -1.414 6.381 17.887 1.00 87.94 202 THR A CA 1
ATOM 1539 C C . THR A 1 202 ? -1.029 7.867 17.879 1.00 87.94 202 THR A C 1
ATOM 1541 O O . THR A 1 202 ? -1.009 8.491 18.943 1.00 87.94 202 THR A O 1
ATOM 1544 N N . PRO A 1 203 ? -0.750 8.522 16.739 1.00 82.00 203 PRO A N 1
ATOM 1545 C CA . PRO A 1 203 ? -0.305 8.044 15.422 1.00 82.00 203 PRO A CA 1
ATOM 1546 C C . PRO A 1 203 ? 1.203 7.724 15.377 1.00 82.00 203 PRO A C 1
ATOM 1548 O O . PRO A 1 203 ? 1.685 7.113 14.429 1.00 82.00 203 PRO A O 1
ATOM 1551 N N . GLU A 1 204 ? 1.954 8.116 16.408 1.00 85.94 204 GLU A N 1
ATOM 1552 C CA . GLU A 1 204 ? 3.340 7.688 16.607 1.00 85.94 204 GLU A CA 1
ATOM 1553 C C . GLU A 1 204 ? 3.396 6.268 17.191 1.00 85.94 204 GLU A C 1
ATOM 1555 O O . GLU A 1 204 ? 2.426 5.776 17.775 1.00 85.94 204 GLU A O 1
ATOM 1560 N N . MET A 1 205 ? 4.551 5.611 17.060 1.00 88.88 205 MET A N 1
ATOM 1561 C CA . MET A 1 205 ? 4.789 4.291 17.646 1.00 88.88 205 MET A CA 1
ATOM 1562 C C . MET A 1 205 ? 4.689 4.337 19.172 1.00 88.88 205 MET A C 1
ATOM 1564 O O . MET A 1 205 ? 5.522 4.947 19.844 1.00 88.88 205 MET A O 1
ATOM 1568 N N . THR A 1 206 ? 3.690 3.644 19.711 1.00 92.31 206 THR A N 1
ATOM 1569 C CA . THR A 1 206 ? 3.450 3.517 21.146 1.00 92.31 206 THR A CA 1
ATOM 1570 C C . THR A 1 206 ? 3.508 2.049 21.539 1.00 92.31 206 THR A C 1
ATOM 1572 O O . THR A 1 206 ? 2.759 1.223 21.018 1.00 92.31 206 THR A O 1
ATOM 1575 N N . LYS A 1 207 ? 4.402 1.719 22.476 1.00 94.25 207 LYS A N 1
ATOM 1576 C CA . LYS A 1 207 ? 4.564 0.348 22.975 1.00 94.25 207 LYS A CA 1
ATOM 1577 C C . LYS A 1 207 ? 3.287 -0.140 23.651 1.00 94.25 207 LYS A C 1
ATOM 1579 O O . LYS A 1 207 ? 2.651 0.620 24.382 1.00 94.25 207 LYS A O 1
ATOM 1584 N N . CYS A 1 208 ? 2.969 -1.416 23.472 1.00 93.25 208 CYS A N 1
ATOM 1585 C CA . CYS A 1 208 ? 1.891 -2.088 24.189 1.00 93.25 208 CYS A CA 1
ATOM 1586 C C . CYS A 1 208 ? 2.371 -3.428 24.755 1.00 93.25 208 CYS A C 1
ATOM 1588 O O . CYS A 1 208 ? 3.363 -3.990 24.294 1.00 93.25 208 CYS A O 1
ATOM 1590 N N . ASP A 1 209 ? 1.657 -3.944 25.753 1.00 92.06 209 ASP A N 1
ATOM 1591 C CA . ASP A 1 209 ? 2.034 -5.199 26.411 1.00 92.06 209 ASP A CA 1
ATOM 1592 C C . ASP A 1 209 ? 1.653 -6.433 25.579 1.00 92.06 209 ASP A C 1
ATOM 1594 O O . ASP A 1 209 ? 2.333 -7.462 25.630 1.00 92.06 209 ASP A O 1
ATOM 1598 N N . GLU A 1 210 ? 0.565 -6.330 24.811 1.00 94.69 210 GLU A N 1
ATOM 1599 C CA . GLU A 1 210 ? -0.004 -7.434 24.043 1.00 94.69 210 GLU A CA 1
ATOM 1600 C C . GLU A 1 210 ? -0.735 -6.925 22.792 1.00 94.69 210 GLU A C 1
ATOM 1602 O O . GLU A 1 210 ? -1.445 -5.920 22.844 1.00 94.69 210 GLU A O 1
ATOM 1607 N N . LEU A 1 211 ? -0.573 -7.639 21.676 1.00 94.56 211 LEU A N 1
ATOM 1608 C CA . LEU A 1 211 ? -1.406 -7.511 20.479 1.00 94.56 211 LEU A CA 1
ATOM 1609 C C . LEU A 1 211 ? -2.307 -8.744 20.397 1.00 94.56 211 LEU A C 1
ATOM 1611 O O . LEU A 1 211 ? -1.805 -9.861 20.301 1.00 94.56 211 LEU A O 1
ATOM 1615 N N . MET A 1 212 ? -3.623 -8.554 20.443 1.00 94.44 212 MET A N 1
ATOM 1616 C CA . MET A 1 212 ? -4.611 -9.642 20.410 1.00 94.44 212 MET A CA 1
ATOM 1617 C C . MET A 1 212 ? -5.252 -9.770 19.027 1.00 94.44 212 MET A C 1
ATOM 1619 O O . MET A 1 212 ? -5.195 -8.823 18.242 1.00 94.44 212 MET A O 1
ATOM 1623 N N . ALA A 1 213 ? -5.901 -10.903 18.747 1.00 94.44 213 ALA A N 1
ATOM 1624 C CA . ALA A 1 213 ? -6.717 -11.099 17.547 1.00 94.44 213 ALA A CA 1
ATOM 1625 C C . ALA A 1 213 ? -7.630 -9.886 17.264 1.00 94.44 213 ALA A C 1
ATOM 1627 O O . ALA A 1 213 ? -8.290 -9.362 18.161 1.00 94.44 213 ALA A O 1
ATOM 1628 N N . GLY A 1 214 ? -7.606 -9.413 16.018 1.00 90.81 214 GLY A N 1
ATOM 1629 C CA . GLY A 1 214 ? -8.252 -8.187 15.546 1.00 90.81 214 GLY A CA 1
ATOM 1630 C C . GLY A 1 214 ? -7.403 -6.913 15.653 1.00 90.81 214 GLY A C 1
ATOM 1631 O O . GLY A 1 214 ? -7.754 -5.900 15.055 1.00 90.81 214 GLY A O 1
ATOM 1632 N N . SER A 1 215 ? -6.273 -6.937 16.367 1.00 90.69 215 SER A N 1
ATOM 1633 C CA . SER A 1 215 ? -5.402 -5.763 16.506 1.00 90.69 215 SER A CA 1
ATOM 1634 C C . SER A 1 215 ? -4.536 -5.533 15.268 1.00 90.69 215 SER A C 1
ATOM 1636 O O . SER A 1 215 ? -3.964 -6.472 14.705 1.00 90.69 215 SER A O 1
ATOM 1638 N N . VAL A 1 216 ? -4.349 -4.258 14.925 1.00 92.81 216 VAL A N 1
ATOM 1639 C CA . VAL A 1 216 ? -3.320 -3.791 13.992 1.00 92.81 216 VAL A CA 1
ATOM 1640 C C . VAL A 1 216 ? -2.225 -3.080 14.781 1.00 92.81 216 VAL A C 1
ATOM 1642 O O . VAL A 1 216 ? -2.501 -2.224 15.622 1.00 92.81 216 VAL A O 1
ATOM 1645 N N . GLY A 1 217 ? -0.972 -3.437 14.522 1.00 93.88 217 GLY A N 1
ATOM 1646 C CA . GLY A 1 217 ? 0.170 -2.889 15.244 1.00 93.88 217 GLY A CA 1
ATOM 1647 C C . GLY A 1 217 ? 1.489 -3.120 14.523 1.00 93.88 217 GLY A C 1
ATOM 1648 O O . GLY A 1 217 ? 1.519 -3.375 13.319 1.00 93.88 217 GLY A O 1
ATOM 1649 N N . TYR A 1 218 ? 2.587 -3.037 15.266 1.00 94.56 218 TYR A N 1
ATOM 1650 C CA . TYR A 1 218 ? 3.923 -3.314 14.762 1.00 94.56 218 TYR A CA 1
ATOM 1651 C C . TYR A 1 218 ? 4.717 -4.254 15.664 1.00 94.56 218 TYR A C 1
ATOM 1653 O O . TYR A 1 218 ? 4.497 -4.345 16.873 1.00 94.56 218 TYR A O 1
ATOM 1661 N N . ILE A 1 219 ? 5.699 -4.911 15.049 1.00 95.31 219 ILE A N 1
ATOM 1662 C CA . ILE A 1 219 ? 6.719 -5.723 15.705 1.00 95.31 219 ILE A CA 1
ATOM 1663 C C . ILE A 1 219 ? 8.087 -5.202 15.268 1.00 95.31 219 ILE A C 1
ATOM 1665 O O . ILE A 1 219 ? 8.434 -5.248 14.087 1.00 95.31 219 ILE A O 1
ATOM 1669 N N . ALA A 1 220 ? 8.884 -4.732 16.223 1.00 94.62 220 ALA A N 1
ATOM 1670 C CA . ALA A 1 220 ? 10.29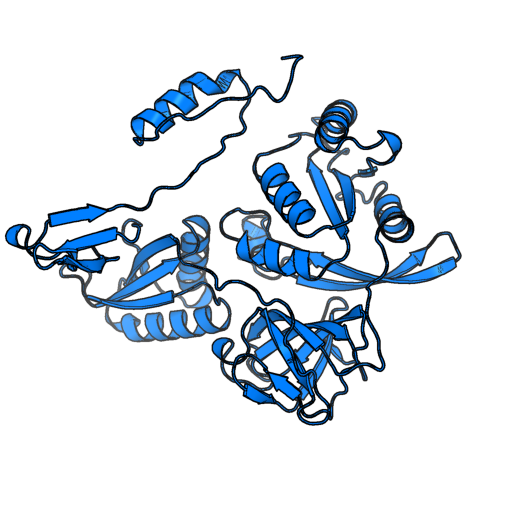7 -4.453 16.014 1.00 94.62 220 ALA A CA 1
ATOM 1671 C C . ALA A 1 220 ? 11.078 -5.770 16.077 1.00 94.62 220 ALA A C 1
ATOM 1673 O O . ALA A 1 220 ? 11.321 -6.320 17.153 1.00 94.62 220 ALA A O 1
ATOM 1674 N N . THR A 1 221 ? 11.440 -6.299 14.912 1.00 91.38 221 THR A N 1
ATOM 1675 C CA . THR A 1 221 ? 11.968 -7.667 14.784 1.00 91.38 221 THR A CA 1
ATOM 1676 C C . THR A 1 221 ? 13.463 -7.783 15.084 1.00 91.38 221 THR A C 1
ATOM 1678 O O . THR A 1 221 ? 13.952 -8.886 15.319 1.00 91.38 221 THR A O 1
ATOM 1681 N N . GLY A 1 222 ? 14.213 -6.675 15.022 1.00 87.88 222 GLY A N 1
ATOM 1682 C CA . GLY A 1 222 ? 15.677 -6.684 15.094 1.00 87.88 222 GLY A CA 1
ATOM 1683 C C . GLY A 1 222 ? 16.377 -7.246 13.850 1.00 87.88 222 GLY A C 1
ATOM 1684 O O . GLY A 1 222 ? 17.607 -7.325 13.824 1.00 87.88 222 GLY A O 1
ATOM 1685 N N . LEU A 1 223 ? 15.627 -7.633 12.812 1.00 86.44 223 LEU A N 1
ATOM 1686 C CA . LEU A 1 223 ? 16.199 -8.092 11.549 1.00 86.44 223 LEU A CA 1
ATOM 1687 C C . LEU A 1 223 ? 16.906 -6.941 10.832 1.00 86.44 223 LEU A C 1
ATOM 1689 O O . LEU A 1 223 ? 16.509 -5.782 10.938 1.00 86.44 223 LEU A O 1
ATOM 1693 N N . LYS A 1 224 ? 17.960 -7.269 10.080 1.00 81.06 224 LYS A N 1
ATOM 1694 C CA . LYS A 1 224 ? 18.745 -6.273 9.336 1.00 81.06 224 LYS A CA 1
ATOM 1695 C C . LYS A 1 224 ? 18.163 -5.951 7.966 1.00 81.06 224 LYS A C 1
ATOM 1697 O O . LYS A 1 224 ? 18.449 -4.885 7.438 1.00 81.06 224 LYS A O 1
ATOM 1702 N N . THR A 1 225 ? 17.398 -6.870 7.378 1.00 73.06 225 THR A N 1
ATOM 1703 C CA . THR A 1 225 ? 16.880 -6.706 6.019 1.00 73.06 225 THR A CA 1
ATOM 1704 C C . THR A 1 225 ? 15.387 -6.987 5.968 1.00 73.06 225 THR A C 1
ATOM 1706 O O . THR A 1 225 ? 14.917 -7.982 6.519 1.00 73.06 225 THR A O 1
ATOM 1709 N N . VAL A 1 226 ? 14.630 -6.130 5.275 1.00 73.56 226 VAL A N 1
ATOM 1710 C CA . VAL A 1 226 ? 13.185 -6.335 5.055 1.00 73.56 226 VAL A CA 1
ATOM 1711 C C . VAL A 1 226 ? 12.913 -7.597 4.230 1.00 73.56 226 VAL A C 1
ATOM 1713 O O . VAL A 1 226 ? 11.868 -8.217 4.356 1.00 73.56 226 VAL A O 1
ATOM 1716 N N . ARG A 1 227 ? 13.892 -8.081 3.457 1.00 72.75 227 ARG A N 1
ATOM 1717 C CA . ARG A 1 227 ? 13.788 -9.352 2.720 1.00 72.75 227 ARG A CA 1
ATOM 1718 C C . ARG A 1 227 ? 13.613 -10.578 3.620 1.00 72.75 227 ARG A C 1
ATOM 1720 O O . ARG A 1 227 ? 13.034 -11.568 3.163 1.00 72.75 227 ARG A O 1
ATOM 1727 N N . ASP A 1 228 ? 14.110 -10.512 4.855 1.00 77.81 228 ASP A N 1
ATOM 1728 C CA . ASP A 1 228 ? 13.967 -11.583 5.846 1.00 77.81 228 ASP A CA 1
ATOM 1729 C C . ASP A 1 228 ? 12.562 -11.601 6.467 1.00 77.81 228 ASP A C 1
ATOM 1731 O O . ASP A 1 228 ? 12.106 -12.662 6.891 1.00 77.81 228 ASP A O 1
ATOM 1735 N N . CYS A 1 229 ? 11.865 -10.456 6.464 1.00 80.31 229 CYS A N 1
ATOM 1736 C CA . CYS A 1 229 ? 10.478 -10.303 6.899 1.00 80.31 229 CYS A CA 1
ATOM 1737 C C . CYS A 1 229 ? 9.607 -9.838 5.729 1.00 80.31 229 CYS A C 1
ATOM 1739 O O . CYS A 1 229 ? 9.329 -8.652 5.546 1.00 80.31 229 CYS A O 1
ATOM 1741 N N . ARG A 1 230 ? 9.218 -10.794 4.887 1.00 79.62 230 ARG A N 1
ATOM 1742 C CA . ARG A 1 230 ? 8.497 -10.485 3.656 1.00 79.62 230 ARG A CA 1
ATOM 1743 C C . ARG A 1 230 ? 7.089 -10.023 3.968 1.00 79.62 230 ARG A C 1
ATOM 1745 O O . ARG A 1 230 ? 6.370 -10.643 4.748 1.00 79.62 230 ARG A O 1
ATOM 1752 N N . VAL A 1 231 ? 6.660 -8.989 3.263 1.00 84.06 231 VAL A N 1
ATOM 1753 C CA . VAL A 1 231 ? 5.255 -8.620 3.278 1.00 84.06 231 VAL A CA 1
ATOM 1754 C C . VAL A 1 231 ? 4.431 -9.757 2.667 1.00 84.06 231 VAL A C 1
ATOM 1756 O O . VAL A 1 231 ? 4.749 -10.256 1.588 1.00 84.06 231 VAL A O 1
ATOM 1759 N N . GLY A 1 232 ? 3.392 -10.180 3.382 1.00 84.75 232 GLY A N 1
ATOM 1760 C CA . GLY A 1 232 ? 2.568 -11.352 3.082 1.00 84.75 232 GLY A CA 1
ATOM 1761 C C . GLY A 1 232 ? 2.970 -12.600 3.845 1.00 84.75 232 GLY A C 1
ATOM 1762 O O . GLY A 1 232 ? 2.305 -13.624 3.711 1.00 84.75 232 GLY A O 1
ATOM 1763 N N . ASP A 1 233 ? 4.038 -12.536 4.638 1.00 89.50 233 ASP A N 1
ATOM 1764 C CA . ASP A 1 233 ? 4.387 -13.620 5.541 1.00 89.50 233 ASP A CA 1
ATOM 1765 C C . ASP A 1 233 ? 3.407 -13.698 6.720 1.00 89.50 233 ASP A C 1
ATOM 1767 O O . ASP A 1 233 ? 2.766 -12.719 7.116 1.00 89.50 233 ASP A O 1
ATOM 1771 N N . THR A 1 234 ? 3.310 -14.892 7.293 1.00 93.81 234 THR A N 1
ATOM 1772 C CA . THR A 1 234 ? 2.606 -15.146 8.544 1.00 93.81 234 THR A CA 1
ATOM 1773 C C . THR A 1 234 ? 3.624 -15.288 9.665 1.00 93.81 234 THR A C 1
ATOM 1775 O O . THR A 1 234 ? 4.507 -16.146 9.619 1.00 93.81 234 THR A O 1
ATOM 1778 N N . ILE A 1 235 ? 3.477 -14.463 10.694 1.00 95.44 235 ILE A N 1
ATOM 1779 C CA . ILE A 1 235 ? 4.198 -14.586 11.953 1.00 95.44 235 ILE A CA 1
ATOM 1780 C C . ILE A 1 235 ? 3.375 -15.466 12.895 1.00 95.44 235 ILE A C 1
ATOM 1782 O O . ILE A 1 235 ? 2.175 -15.255 13.083 1.00 95.44 235 ILE A O 1
ATOM 1786 N N . THR A 1 236 ? 4.028 -16.460 13.490 1.00 96.94 236 THR A N 1
ATOM 1787 C CA . THR A 1 236 ? 3.435 -17.374 14.472 1.00 96.94 236 THR A CA 1
ATOM 1788 C C . THR A 1 236 ? 4.385 -17.647 15.639 1.00 96.94 236 THR A C 1
ATOM 1790 O O . THR A 1 236 ? 5.529 -17.207 15.622 1.00 96.94 236 THR A O 1
ATOM 1793 N N . HIS A 1 237 ? 3.943 -18.371 16.667 1.00 96.88 237 HIS A N 1
ATOM 1794 C CA . HIS A 1 237 ? 4.805 -18.778 17.782 1.00 96.88 237 HIS A CA 1
ATOM 1795 C C . HIS A 1 237 ? 5.732 -19.932 17.387 1.00 96.88 237 HIS A C 1
ATOM 1797 O O . HIS A 1 237 ? 5.322 -20.883 16.724 1.00 96.88 237 HIS A O 1
ATOM 1803 N N . VAL A 1 238 ? 6.981 -19.917 17.860 1.00 94.19 238 VAL A N 1
ATOM 1804 C CA . VAL A 1 238 ? 7.929 -21.037 17.666 1.00 94.19 238 VAL A CA 1
ATOM 1805 C C . VAL A 1 238 ? 7.414 -22.320 18.325 1.00 94.19 238 VAL A C 1
ATOM 1807 O O . VAL A 1 238 ? 7.629 -23.423 17.819 1.00 94.19 238 VAL A O 1
ATOM 1810 N N . HIS A 1 239 ? 6.738 -22.184 19.466 1.00 91.25 239 HIS A N 1
ATOM 1811 C CA . HIS A 1 239 ? 6.107 -23.281 20.190 1.00 91.25 239 HIS A CA 1
ATOM 1812 C C . HIS A 1 239 ? 4.591 -23.088 20.173 1.00 91.25 239 HIS A C 1
ATOM 1814 O O . HIS A 1 239 ? 4.117 -22.001 20.475 1.00 91.25 239 HIS A O 1
ATOM 1820 N N . ASN A 1 240 ? 3.836 -24.139 19.840 1.00 89.44 240 ASN A N 1
ATOM 1821 C CA . ASN A 1 240 ? 2.374 -24.086 19.676 1.00 89.44 240 ASN A CA 1
ATOM 1822 C C . ASN A 1 240 ? 1.887 -23.064 18.627 1.00 89.44 240 ASN A C 1
ATOM 1824 O O . ASN A 1 240 ? 0.775 -22.556 18.735 1.00 89.44 240 ASN A O 1
ATOM 1828 N N . GLY A 1 241 ? 2.706 -22.777 17.611 1.00 91.69 241 GLY A N 1
ATOM 1829 C CA . GLY A 1 241 ? 2.316 -21.945 16.477 1.00 91.69 241 GLY A CA 1
ATOM 1830 C C . GLY A 1 241 ? 1.329 -22.619 15.526 1.00 91.69 241 GLY A C 1
ATOM 1831 O O . GLY A 1 241 ? 1.063 -23.826 15.587 1.00 91.69 241 GLY A O 1
ATOM 1832 N N . ALA A 1 242 ? 0.793 -21.809 14.624 1.00 93.56 242 ALA A N 1
ATOM 1833 C CA . ALA A 1 242 ? -0.060 -22.233 13.536 1.00 93.56 242 ALA A CA 1
ATOM 1834 C C . ALA A 1 242 ? 0.680 -23.200 12.602 1.00 93.56 242 ALA A C 1
ATOM 1836 O O . ALA A 1 242 ? 1.884 -23.092 12.365 1.00 93.56 242 ALA A O 1
ATOM 1837 N N . LYS A 1 243 ? -0.063 -24.173 12.070 1.00 92.44 243 LYS A N 1
ATOM 1838 C CA . LYS A 1 243 ? 0.473 -25.183 11.144 1.00 92.44 243 LYS A CA 1
ATOM 1839 C C . LYS A 1 243 ? 0.425 -24.732 9.692 1.00 92.44 243 LYS A C 1
ATOM 1841 O O . LYS A 1 243 ? 1.244 -25.173 8.894 1.00 92.44 243 LYS A O 1
ATOM 1846 N N . GLU A 1 244 ? -0.542 -23.884 9.368 1.00 91.81 244 GLU A N 1
ATOM 1847 C CA . GLU A 1 244 ? -0.779 -23.375 8.024 1.00 91.81 244 GLU A CA 1
ATOM 1848 C C . GLU A 1 244 ? -0.668 -21.849 8.049 1.00 91.81 244 GLU A C 1
ATOM 1850 O O . GLU A 1 244 ? -1.229 -21.222 8.957 1.00 91.81 244 GLU A O 1
ATOM 1855 N N . PRO A 1 245 ? 0.073 -21.254 7.098 1.00 92.12 245 PRO A N 1
ATOM 1856 C CA . PRO A 1 245 ? 0.154 -19.810 6.980 1.00 92.12 245 PRO A CA 1
ATOM 1857 C C . PRO A 1 245 ? -1.182 -19.244 6.492 1.00 92.12 245 PRO A C 1
ATOM 1859 O O . PRO A 1 245 ? -2.000 -19.945 5.892 1.00 92.12 245 PRO A O 1
ATOM 1862 N N . LEU A 1 246 ? -1.386 -17.952 6.724 1.00 88.88 246 LEU A N 1
ATOM 1863 C CA . LEU A 1 246 ? -2.445 -17.203 6.062 1.00 88.88 246 LEU A CA 1
ATOM 1864 C C . LEU A 1 246 ? -2.174 -17.156 4.552 1.00 88.88 246 LEU A C 1
ATOM 1866 O O . LEU A 1 246 ? -1.042 -17.352 4.096 1.00 88.88 246 LEU A O 1
ATOM 1870 N N . SER A 1 247 ? -3.216 -16.890 3.766 1.00 81.69 247 SER A N 1
ATOM 1871 C CA . SER A 1 247 ? -3.058 -16.594 2.344 1.00 81.69 247 SER A CA 1
ATOM 1872 C C . SER A 1 247 ? -2.199 -15.337 2.195 1.00 81.69 247 SER A C 1
ATOM 1874 O O . SER A 1 247 ? -2.674 -14.229 2.426 1.00 81.69 247 SER A O 1
ATOM 1876 N N . GLY A 1 248 ? -0.919 -15.525 1.880 1.00 73.69 248 GLY A N 1
ATOM 1877 C CA . GLY A 1 248 ? 0.025 -14.428 1.703 1.00 73.69 248 GLY A CA 1
ATOM 1878 C C . GLY A 1 248 ? -0.193 -13.666 0.397 1.00 73.69 248 GLY A C 1
ATOM 1879 O O . GLY A 1 248 ? -0.986 -14.057 -0.463 1.00 73.69 248 GLY A O 1
ATOM 1880 N N . TYR A 1 249 ? 0.569 -12.590 0.219 1.00 74.94 249 TYR A N 1
ATOM 1881 C CA . TYR A 1 249 ? 0.519 -11.792 -1.003 1.00 74.94 249 TYR A CA 1
ATOM 1882 C C . TYR A 1 249 ? 1.367 -12.396 -2.122 1.00 74.94 249 TYR A C 1
ATOM 1884 O O . TYR A 1 249 ? 2.373 -13.074 -1.897 1.00 74.94 249 TYR A O 1
ATOM 1892 N N . LYS A 1 250 ? 0.982 -12.099 -3.364 1.00 70.19 250 LYS A N 1
ATOM 1893 C CA . LYS A 1 250 ? 1.851 -12.333 -4.520 1.00 70.19 250 LYS A CA 1
ATOM 1894 C C . LYS A 1 250 ? 3.000 -11.324 -4.481 1.00 70.19 250 LYS A C 1
ATOM 1896 O O . LYS A 1 250 ? 2.738 -10.169 -4.188 1.00 70.19 250 LYS A O 1
ATOM 1901 N N . PRO A 1 251 ? 4.245 -11.705 -4.797 1.00 69.06 251 PRO A N 1
ATOM 1902 C CA . PRO A 1 251 ? 5.339 -10.743 -4.837 1.00 69.06 251 PRO A CA 1
ATOM 1903 C C . PRO A 1 251 ? 5.058 -9.652 -5.875 1.00 69.06 251 PRO A C 1
ATOM 1905 O O . PRO A 1 251 ? 4.521 -9.932 -6.951 1.00 69.06 251 PRO A O 1
ATOM 1908 N N . ALA A 1 252 ? 5.448 -8.420 -5.553 1.00 76.00 252 ALA A N 1
ATOM 1909 C CA . ALA A 1 252 ? 5.371 -7.309 -6.487 1.00 76.00 252 ALA A CA 1
ATOM 1910 C C . ALA A 1 252 ? 6.274 -7.608 -7.693 1.00 76.00 252 ALA A C 1
ATOM 1912 O O . ALA A 1 252 ? 7.453 -7.922 -7.519 1.00 76.00 252 ALA A O 1
ATOM 1913 N N . LYS A 1 253 ? 5.720 -7.559 -8.910 1.00 79.31 253 LYS A N 1
ATOM 1914 C CA . LYS A 1 253 ? 6.494 -7.779 -10.134 1.00 79.31 253 LYS A CA 1
ATOM 1915 C C . LYS A 1 253 ? 6.833 -6.424 -10.771 1.00 79.31 253 LYS A C 1
ATOM 1917 O O . LYS A 1 253 ? 5.898 -5.702 -11.118 1.00 79.31 253 LYS A O 1
ATOM 1922 N N . PRO A 1 254 ? 8.121 -6.092 -10.966 1.00 84.81 254 PRO A N 1
ATOM 1923 C CA . PRO A 1 254 ? 8.518 -4.937 -11.762 1.00 84.81 254 PRO A CA 1
ATOM 1924 C C . PRO A 1 254 ? 7.983 -5.048 -13.194 1.00 84.81 254 PRO A C 1
ATOM 1926 O O . PRO A 1 254 ? 8.084 -6.104 -13.821 1.00 84.81 254 PRO A O 1
ATOM 1929 N N . MET A 1 255 ? 7.412 -3.960 -13.703 1.00 83.50 255 MET A N 1
ATOM 1930 C CA . MET A 1 255 ? 6.856 -3.876 -15.059 1.00 83.50 255 MET A CA 1
ATOM 1931 C C . MET A 1 255 ? 7.656 -2.932 -15.958 1.00 83.50 255 MET A C 1
ATOM 1933 O O . MET A 1 255 ? 7.606 -3.058 -17.179 1.00 83.50 255 MET A O 1
ATOM 1937 N N . VAL A 1 256 ? 8.392 -1.991 -15.363 1.00 90.00 256 VAL A N 1
ATOM 1938 C CA . VAL A 1 256 ? 9.184 -0.981 -16.066 1.00 90.00 256 VAL A CA 1
ATOM 1939 C C . VAL A 1 256 ? 10.634 -1.090 -15.633 1.00 90.00 256 VAL A C 1
ATOM 1941 O O . VAL A 1 256 ? 10.916 -1.170 -14.444 1.00 90.00 256 VAL A O 1
ATOM 1944 N N . PHE A 1 257 ? 11.553 -1.043 -16.591 1.00 92.12 257 PHE A N 1
ATOM 1945 C CA . PHE A 1 257 ? 12.988 -1.121 -16.349 1.00 92.12 257 PHE A CA 1
ATOM 1946 C C . PHE A 1 257 ? 13.717 0.046 -17.008 1.00 92.12 257 PHE A C 1
ATOM 1948 O O . PHE A 1 257 ? 13.445 0.385 -18.164 1.00 92.12 257 PHE A O 1
ATOM 1955 N N . ALA A 1 258 ? 14.667 0.640 -16.294 1.00 94.25 258 ALA A N 1
ATOM 1956 C CA . ALA A 1 258 ? 15.535 1.695 -16.805 1.00 94.25 258 ALA A CA 1
ATOM 1957 C C . ALA A 1 258 ? 16.952 1.534 -16.247 1.00 94.25 258 ALA A C 1
ATOM 1959 O O . ALA A 1 258 ? 17.142 1.015 -15.150 1.00 94.25 258 ALA A O 1
ATOM 1960 N N . GLY A 1 259 ? 17.953 1.968 -17.008 1.00 94.25 259 GLY A N 1
ATOM 1961 C CA . GLY A 1 259 ? 19.322 2.057 -16.523 1.00 94.25 259 GLY A CA 1
ATOM 1962 C C . GLY A 1 259 ? 19.537 3.381 -15.794 1.00 94.25 259 GLY A C 1
ATOM 1963 O O . GLY A 1 259 ? 19.216 4.436 -16.341 1.00 94.25 259 GLY A O 1
ATOM 1964 N N . PHE A 1 260 ? 20.039 3.325 -14.565 1.00 95.75 260 PHE A N 1
ATOM 1965 C CA . PHE A 1 260 ? 20.420 4.469 -13.740 1.00 95.75 260 PHE A CA 1
ATOM 1966 C C . PHE A 1 260 ? 21.946 4.530 -13.679 1.00 95.75 260 PHE A C 1
ATOM 1968 O O . PHE A 1 260 ? 22.596 3.590 -13.216 1.00 95.75 260 PHE A O 1
ATOM 1975 N N . TYR A 1 261 ? 22.508 5.634 -14.160 1.00 94.94 261 TYR A N 1
ATOM 1976 C CA . TYR A 1 261 ? 23.948 5.856 -14.264 1.00 94.94 261 TYR A CA 1
ATOM 1977 C C . TYR A 1 261 ? 24.309 7.140 -13.526 1.00 94.94 261 TYR A C 1
ATOM 1979 O O . TYR A 1 261 ? 23.650 8.150 -13.767 1.00 94.94 261 TYR A O 1
ATOM 1987 N N . PRO A 1 262 ? 25.322 7.145 -12.651 1.00 94.88 262 PRO A N 1
ATOM 1988 C CA . PRO A 1 262 ? 25.745 8.383 -12.021 1.00 94.88 262 PRO A CA 1
ATOM 1989 C C . PRO A 1 262 ? 26.411 9.293 -13.067 1.00 94.88 262 PRO A C 1
ATOM 1991 O O . PRO A 1 262 ? 27.036 8.814 -14.019 1.00 94.88 262 PRO A O 1
ATOM 1994 N N . VAL A 1 263 ? 26.252 10.610 -12.924 1.00 92.50 263 VAL A N 1
ATOM 1995 C CA . VAL A 1 263 ? 26.918 11.582 -13.808 1.00 92.50 263 VAL A CA 1
ATOM 1996 C C . VAL A 1 263 ? 28.435 11.538 -13.602 1.00 92.50 263 VAL A C 1
ATOM 1998 O O . VAL A 1 263 ? 29.184 11.583 -14.583 1.00 92.50 263 VAL A O 1
ATOM 2001 N N . ASP A 1 264 ? 28.878 11.406 -12.348 1.00 91.19 264 ASP A N 1
ATOM 2002 C CA . ASP A 1 264 ? 30.268 11.130 -11.992 1.00 91.19 264 ASP A CA 1
ATOM 2003 C C . ASP A 1 264 ? 30.475 9.626 -11.747 1.00 91.19 264 ASP A C 1
ATOM 2005 O O . ASP A 1 264 ? 29.716 8.972 -11.039 1.00 91.19 264 ASP A O 1
ATOM 2009 N N . ASN A 1 265 ? 31.529 9.048 -12.323 1.00 85.56 265 ASN A N 1
ATOM 2010 C CA . ASN A 1 265 ? 31.806 7.621 -12.139 1.00 85.56 265 ASN A CA 1
ATOM 2011 C C . ASN A 1 265 ? 32.302 7.299 -10.726 1.00 85.56 265 ASN A C 1
ATOM 2013 O O . ASN A 1 265 ? 32.200 6.141 -10.307 1.00 85.56 265 ASN A O 1
ATOM 2017 N N . ASP A 1 266 ? 32.836 8.290 -10.008 1.00 90.81 266 ASP A N 1
ATOM 2018 C CA . ASP A 1 266 ? 33.282 8.111 -8.628 1.00 90.81 266 ASP A CA 1
ATOM 2019 C C . ASP A 1 266 ? 32.093 7.799 -7.690 1.00 90.81 266 ASP A C 1
ATOM 2021 O O . ASP A 1 266 ? 32.251 7.022 -6.744 1.00 90.81 266 ASP A O 1
ATOM 2025 N N . ASP A 1 267 ? 30.881 8.244 -8.043 1.00 93.56 267 ASP A N 1
ATOM 2026 C CA . ASP A 1 267 ? 29.647 8.032 -7.272 1.00 93.56 267 ASP A CA 1
ATOM 2027 C C . ASP A 1 267 ? 29.013 6.647 -7.494 1.00 93.56 267 ASP A C 1
ATOM 2029 O O . ASP A 1 267 ? 27.973 6.326 -6.919 1.00 93.56 267 ASP A O 1
ATOM 2033 N N . TYR A 1 268 ? 29.609 5.769 -8.312 1.00 93.81 268 TYR A N 1
ATOM 2034 C CA . TYR A 1 268 ? 29.047 4.434 -8.571 1.00 93.81 268 TYR A CA 1
ATOM 2035 C C . TYR A 1 268 ? 28.840 3.618 -7.282 1.00 93.81 268 TYR A C 1
ATOM 2037 O O . TYR A 1 268 ? 27.857 2.880 -7.157 1.00 93.81 268 TYR A O 1
ATOM 2045 N N . GLN A 1 269 ? 29.765 3.728 -6.320 1.00 94.12 269 GLN A N 1
ATOM 2046 C CA . GLN A 1 269 ? 29.620 3.050 -5.027 1.00 94.12 269 GLN A CA 1
ATOM 2047 C C . GLN A 1 269 ? 28.498 3.675 -4.196 1.00 94.12 269 GLN A C 1
ATOM 2049 O O . GLN A 1 269 ? 27.693 2.935 -3.633 1.00 94.12 269 GLN A O 1
ATOM 2054 N N . ASP A 1 270 ? 28.399 5.002 -4.183 1.00 94.25 270 ASP A N 1
ATOM 2055 C CA . ASP A 1 270 ? 27.361 5.713 -3.441 1.00 94.25 270 ASP A CA 1
ATOM 2056 C C . ASP A 1 270 ? 25.969 5.431 -4.018 1.00 94.25 270 ASP A C 1
ATOM 2058 O O . ASP A 1 270 ? 25.036 5.157 -3.262 1.00 94.25 270 ASP A O 1
ATOM 2062 N N . LEU A 1 271 ? 25.836 5.352 -5.347 1.00 95.06 271 LEU A N 1
ATOM 2063 C CA . LEU A 1 271 ? 24.605 4.925 -6.015 1.00 95.06 271 LEU A CA 1
ATOM 2064 C C . LEU A 1 271 ? 24.214 3.496 -5.637 1.00 95.06 271 LEU A C 1
ATOM 2066 O O . LEU A 1 271 ? 23.043 3.234 -5.354 1.00 95.06 271 LEU A O 1
ATOM 2070 N N . ARG A 1 272 ? 25.173 2.562 -5.600 1.00 94.00 272 ARG A N 1
ATOM 2071 C CA . ARG A 1 272 ? 24.899 1.184 -5.170 1.00 94.00 272 ARG A CA 1
ATOM 2072 C C . ARG A 1 272 ? 24.375 1.150 -3.739 1.00 94.00 272 ARG A C 1
ATOM 2074 O O . ARG A 1 272 ? 23.384 0.478 -3.464 1.00 94.00 272 ARG A O 1
ATOM 2081 N N . ASP A 1 273 ? 25.053 1.857 -2.845 1.00 90.75 273 ASP A N 1
ATOM 2082 C CA . ASP A 1 273 ? 24.744 1.862 -1.423 1.00 90.75 273 ASP A CA 1
ATOM 2083 C C . ASP A 1 273 ? 23.410 2.593 -1.155 1.00 90.75 273 ASP A C 1
ATOM 2085 O O . ASP A 1 273 ? 22.647 2.201 -0.268 1.00 90.75 273 ASP A O 1
ATOM 2089 N N . ALA A 1 274 ? 23.075 3.616 -1.949 1.00 93.06 274 ALA A N 1
ATOM 2090 C CA . ALA A 1 274 ? 21.779 4.290 -1.926 1.00 93.06 274 ALA A CA 1
ATOM 2091 C C . ALA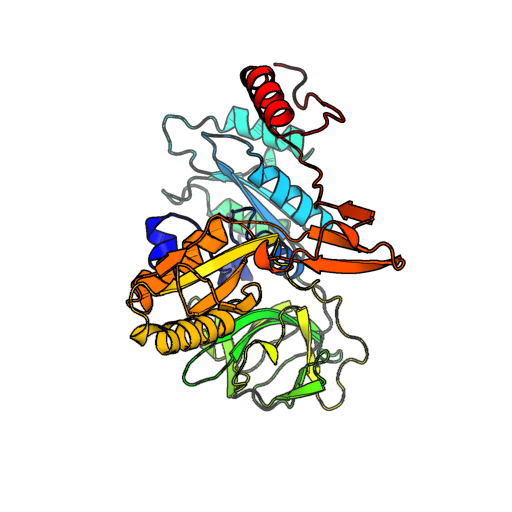 A 1 274 ? 20.645 3.383 -2.431 1.00 93.06 274 ALA A C 1
ATOM 2093 O O . ALA A 1 274 ? 19.612 3.272 -1.768 1.00 93.06 274 ALA A O 1
ATOM 2094 N N . LEU A 1 275 ? 20.843 2.668 -3.547 1.00 93.44 275 LEU A N 1
ATOM 2095 C CA . LEU A 1 275 ? 19.888 1.673 -4.052 1.00 93.44 275 LEU A CA 1
ATOM 2096 C C . LEU A 1 275 ? 19.665 0.535 -3.049 1.00 93.44 275 LEU A C 1
ATOM 2098 O O . LEU A 1 275 ? 18.524 0.122 -2.843 1.00 93.44 275 LEU A O 1
ATOM 2102 N N . GLU A 1 276 ? 20.721 0.063 -2.381 1.00 87.12 276 GLU A N 1
ATOM 2103 C CA . GLU A 1 276 ? 20.617 -0.950 -1.327 1.00 87.12 276 GLU A CA 1
ATOM 2104 C C . GLU A 1 276 ? 19.764 -0.436 -0.157 1.00 87.12 276 GLU A C 1
ATOM 2106 O O . GLU A 1 276 ? 18.818 -1.105 0.262 1.00 87.12 276 GLU A O 1
ATOM 2111 N N . LYS A 1 277 ? 20.022 0.789 0.323 1.00 84.31 277 LYS A N 1
ATOM 2112 C CA . LYS A 1 277 ? 19.234 1.427 1.393 1.00 84.31 277 LYS A CA 1
ATOM 2113 C C . LYS A 1 277 ? 17.781 1.692 0.998 1.00 84.31 277 LYS A C 1
ATOM 2115 O O . LYS A 1 277 ? 16.889 1.537 1.835 1.00 84.31 277 LYS A O 1
ATOM 2120 N N . LEU A 1 278 ? 17.516 2.078 -0.249 1.00 87.06 278 LEU A N 1
ATOM 2121 C CA . LEU A 1 278 ? 16.150 2.253 -0.746 1.00 87.06 278 LEU A CA 1
ATOM 2122 C C . LEU A 1 278 ? 15.418 0.916 -0.831 1.00 87.06 278 LEU A C 1
ATOM 2124 O O . LEU A 1 278 ? 14.292 0.811 -0.348 1.00 87.06 278 LEU A O 1
ATOM 2128 N N . GLN A 1 279 ? 16.079 -0.122 -1.340 1.00 84.44 279 GLN A N 1
ATOM 2129 C CA . GLN A 1 279 ? 15.524 -1.470 -1.415 1.00 84.44 279 GLN A CA 1
ATOM 2130 C C . GLN A 1 279 ? 15.228 -2.069 -0.030 1.00 84.44 279 GLN A C 1
ATOM 2132 O O . GLN A 1 279 ? 14.322 -2.891 0.101 1.00 84.44 279 GLN A O 1
ATOM 2137 N N . LEU A 1 280 ? 15.925 -1.639 1.033 1.00 72.75 280 LEU A N 1
ATOM 2138 C CA . LEU A 1 280 ? 15.545 -2.007 2.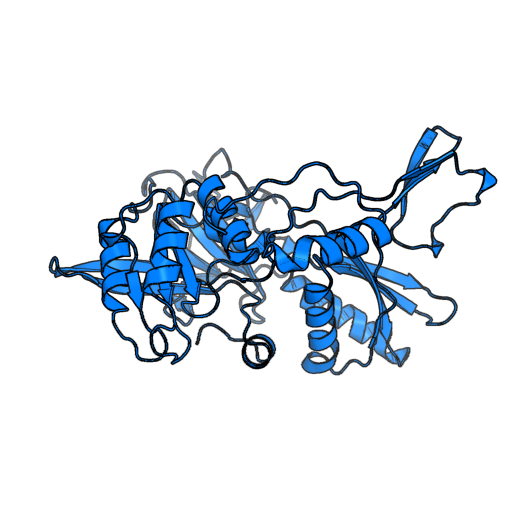404 1.00 72.75 280 LEU A CA 1
ATOM 2139 C C . LEU A 1 280 ? 14.141 -1.524 2.776 1.00 72.75 280 LEU A C 1
ATOM 2141 O O . LEU A 1 280 ? 13.550 -2.093 3.677 1.00 72.75 280 LEU A O 1
ATOM 2145 N N . ASN A 1 281 ? 13.606 -0.494 2.127 1.00 73.81 281 ASN A N 1
ATOM 2146 C CA . ASN A 1 281 ? 12.284 0.057 2.421 1.00 73.81 281 ASN A CA 1
ATOM 2147 C C . ASN A 1 281 ? 11.267 -0.185 1.304 1.00 73.81 281 ASN A C 1
ATOM 2149 O O . ASN A 1 281 ? 10.094 0.133 1.493 1.00 73.81 281 ASN A O 1
ATOM 2153 N N . ASP A 1 282 ? 11.705 -0.707 0.162 1.00 79.94 282 ASP A N 1
ATOM 2154 C CA . ASP A 1 282 ? 10.893 -0.904 -1.028 1.00 79.94 282 ASP A CA 1
ATOM 2155 C C . ASP A 1 282 ? 11.124 -2.308 -1.590 1.00 79.94 282 ASP A C 1
ATOM 2157 O O . ASP A 1 282 ? 12.129 -2.600 -2.240 1.00 79.94 282 ASP A O 1
ATOM 2161 N N . ALA A 1 283 ? 10.174 -3.200 -1.310 1.00 70.38 283 ALA A N 1
ATOM 2162 C CA . ALA A 1 283 ? 10.243 -4.588 -1.748 1.00 70.38 283 ALA A CA 1
ATOM 2163 C C . ALA A 1 283 ? 9.998 -4.762 -3.259 1.00 70.38 283 ALA A C 1
ATOM 2165 O O . ALA A 1 283 ? 10.265 -5.845 -3.782 1.00 70.38 283 ALA A O 1
ATOM 2166 N N . ALA A 1 284 ? 9.476 -3.742 -3.948 1.00 81.25 284 ALA A N 1
ATOM 2167 C CA . ALA A 1 284 ? 9.227 -3.780 -5.383 1.00 81.25 284 ALA A CA 1
ATOM 2168 C C . ALA A 1 284 ? 10.430 -3.300 -6.205 1.00 81.25 284 ALA A C 1
ATOM 2170 O O . ALA A 1 284 ? 10.556 -3.670 -7.373 1.00 81.25 284 ALA A O 1
ATOM 2171 N N . LEU A 1 285 ? 11.325 -2.510 -5.605 1.00 89.25 285 LEU A N 1
ATOM 2172 C CA . LEU A 1 285 ? 12.554 -2.051 -6.239 1.00 89.25 285 LEU A CA 1
ATOM 2173 C C . LEU A 1 285 ? 13.548 -3.207 -6.431 1.00 89.25 285 LEU A C 1
ATOM 2175 O O . LEU A 1 285 ? 14.084 -3.777 -5.474 1.00 89.25 285 LEU A O 1
ATOM 2179 N N . THR A 1 286 ? 13.872 -3.519 -7.682 1.00 90.44 286 THR A N 1
ATOM 2180 C CA . THR A 1 286 ? 14.925 -4.483 -8.039 1.00 90.44 286 THR A CA 1
ATOM 2181 C C . THR A 1 286 ? 16.055 -3.775 -8.763 1.00 90.44 286 THR A C 1
ATOM 2183 O O . THR A 1 286 ? 15.791 -2.876 -9.552 1.00 90.44 286 THR A O 1
ATOM 2186 N N . TYR A 1 287 ? 17.303 -4.187 -8.553 1.00 93.06 287 TYR A N 1
ATOM 2187 C CA . TYR A 1 287 ? 18.425 -3.644 -9.315 1.00 93.06 287 TYR A CA 1
ATOM 2188 C C . TYR A 1 287 ? 19.507 -4.696 -9.550 1.00 93.06 287 TYR A C 1
ATOM 2190 O O . TYR A 1 287 ? 19.700 -5.597 -8.729 1.00 93.06 287 TYR A O 1
ATOM 2198 N N . GLN A 1 288 ? 20.222 -4.559 -10.663 1.00 92.19 288 GLN A N 1
ATOM 2199 C CA . GLN A 1 288 ? 21.400 -5.352 -10.999 1.00 92.19 288 GLN A CA 1
ATOM 2200 C C . GLN A 1 288 ? 22.468 -4.466 -11.655 1.00 92.19 288 GLN A C 1
ATOM 2202 O O . GLN A 1 288 ? 22.110 -3.502 -12.332 1.00 92.19 288 GLN A O 1
ATOM 2207 N N . PRO A 1 289 ? 23.770 -4.737 -11.453 1.00 93.19 289 PRO A N 1
ATOM 2208 C CA . PRO A 1 289 ? 24.826 -3.985 -12.127 1.00 93.19 289 PRO A CA 1
ATOM 2209 C C . PRO A 1 289 ? 24.683 -4.066 -13.650 1.00 93.19 289 PRO A C 1
ATOM 2211 O O . PRO A 1 289 ? 24.482 -5.150 -14.194 1.00 93.19 289 PRO A O 1
ATOM 2214 N N . GLU A 1 290 ? 24.830 -2.934 -14.331 1.00 89.69 290 GLU A N 1
ATOM 2215 C CA . GLU A 1 290 ? 24.799 -2.827 -15.792 1.00 89.69 290 GLU A CA 1
ATOM 2216 C C . GLU A 1 290 ? 26.009 -2.017 -16.269 1.00 89.69 290 GLU A C 1
ATOM 2218 O O . GLU A 1 290 ? 26.484 -1.107 -15.585 1.00 89.69 290 GLU A O 1
ATOM 2223 N N . SER A 1 291 ? 26.532 -2.348 -17.448 1.00 86.75 291 SER A N 1
ATOM 2224 C CA . SER A 1 291 ? 27.550 -1.537 -18.109 1.00 86.75 291 SER A CA 1
ATOM 2225 C C . SER A 1 291 ? 27.051 -1.047 -19.462 1.00 86.75 291 SER A C 1
ATOM 2227 O O . SER A 1 291 ? 26.544 -1.802 -20.289 1.00 86.75 291 SER A O 1
ATOM 2229 N N . SER A 1 292 ? 27.227 0.248 -19.696 1.00 85.44 292 SER A N 1
ATOM 2230 C CA . SER A 1 292 ? 26.904 0.925 -20.943 1.00 85.44 292 SER A CA 1
ATOM 2231 C C . SER A 1 292 ? 28.178 1.412 -21.612 1.00 85.44 292 SER A C 1
ATOM 2233 O O . SER A 1 292 ? 29.068 1.969 -20.972 1.00 85.44 292 SER A O 1
ATOM 2235 N N . GLN A 1 293 ? 28.254 1.263 -22.935 1.00 80.31 293 GLN A N 1
ATOM 2236 C CA . GLN A 1 293 ? 29.382 1.788 -23.711 1.00 80.31 293 GLN A CA 1
ATOM 2237 C C . GLN A 1 293 ? 29.459 3.321 -23.673 1.00 80.31 293 GLN A C 1
ATOM 2239 O O . GLN A 1 293 ? 30.541 3.876 -23.831 1.00 80.31 293 GLN A O 1
ATOM 2244 N N . ALA A 1 294 ? 28.320 3.998 -23.494 1.00 82.62 294 ALA A N 1
ATOM 2245 C CA . ALA A 1 294 ? 28.234 5.458 -23.522 1.00 82.62 294 ALA A CA 1
ATOM 2246 C C . ALA A 1 294 ? 28.189 6.086 -22.123 1.00 82.62 294 ALA A C 1
ATOM 2248 O O . ALA A 1 294 ? 28.674 7.200 -21.948 1.00 82.62 294 ALA A O 1
ATOM 2249 N N . LEU A 1 295 ? 27.598 5.386 -21.149 1.00 85.00 295 LEU A N 1
ATOM 2250 C CA . LEU A 1 295 ? 27.338 5.904 -19.799 1.00 85.00 295 LEU A CA 1
ATOM 2251 C C . LEU A 1 295 ? 28.169 5.203 -18.710 1.00 85.00 295 LEU A C 1
ATOM 2253 O O . LEU A 1 295 ? 27.987 5.486 -17.534 1.00 85.00 295 LEU A O 1
ATOM 2257 N N . ASN A 1 296 ? 29.097 4.318 -19.093 1.00 87.31 296 ASN A N 1
ATOM 2258 C CA . ASN A 1 296 ? 29.941 3.524 -18.195 1.00 87.31 296 ASN A CA 1
ATOM 2259 C C . ASN A 1 296 ? 29.136 2.620 -17.242 1.00 87.31 296 ASN A C 1
ATOM 2261 O O . ASN A 1 296 ? 28.210 1.936 -17.675 1.00 87.31 296 ASN A O 1
ATOM 2265 N N . LEU A 1 297 ? 29.558 2.513 -15.980 1.00 92.00 297 LEU A N 1
ATOM 2266 C CA . LEU A 1 297 ? 28.980 1.609 -14.991 1.00 92.00 297 LEU A CA 1
ATOM 2267 C C . LEU A 1 297 ? 27.746 2.239 -14.351 1.00 92.00 297 LEU A C 1
ATOM 2269 O O . LEU A 1 297 ? 27.779 3.383 -13.911 1.00 92.00 297 LEU A O 1
ATOM 2273 N N . GLY A 1 298 ? 26.680 1.459 -14.249 1.00 93.88 298 GLY A N 1
ATOM 2274 C CA . GLY A 1 298 ? 25.448 1.861 -13.590 1.00 93.88 298 GLY A CA 1
ATOM 2275 C C . GLY A 1 298 ? 24.663 0.649 -13.120 1.00 93.88 298 GLY A C 1
ATOM 2276 O O . GLY A 1 298 ? 25.212 -0.437 -12.908 1.00 93.88 298 GLY A O 1
ATOM 2277 N N . PHE A 1 299 ? 23.361 0.836 -12.963 1.00 95.25 299 PHE A N 1
ATOM 2278 C CA . PHE A 1 299 ? 22.450 -0.210 -12.533 1.00 95.25 299 PHE A CA 1
ATOM 2279 C C . PHE A 1 299 ? 21.243 -0.273 -13.446 1.00 95.25 299 PHE A C 1
ATOM 2281 O O . PHE A 1 299 ? 20.612 0.739 -13.733 1.00 95.25 299 PHE A O 1
ATOM 2288 N N . ARG A 1 300 ? 20.874 -1.484 -13.842 1.00 93.56 300 ARG A N 1
ATOM 2289 C CA . ARG A 1 300 ? 19.567 -1.766 -14.410 1.00 93.56 300 ARG A CA 1
ATOM 2290 C C . ARG A 1 300 ? 18.577 -1.885 -13.262 1.00 93.56 300 ARG A C 1
ATOM 2292 O O . ARG A 1 300 ? 18.727 -2.769 -12.420 1.00 93.56 300 ARG A O 1
ATOM 2299 N N . VAL A 1 301 ? 17.597 -0.992 -13.208 1.00 95.19 301 VAL A N 1
ATOM 2300 C CA . VAL A 1 301 ? 16.640 -0.880 -12.104 1.00 95.19 301 VAL A CA 1
ATOM 2301 C C . VAL A 1 301 ? 15.229 -1.184 -12.608 1.00 95.19 301 VAL A C 1
ATOM 2303 O O . VAL A 1 301 ? 14.837 -0.730 -13.682 1.00 95.19 301 VAL A O 1
ATOM 2306 N N . GLY A 1 302 ? 14.485 -1.978 -11.840 1.00 93.56 302 GLY A N 1
ATOM 2307 C CA . GLY A 1 302 ? 13.105 -2.380 -12.103 1.00 93.56 302 GLY A CA 1
ATOM 2308 C C . GLY A 1 302 ? 12.123 -1.704 -11.145 1.00 93.56 302 GLY A C 1
ATOM 2309 O O . GLY A 1 302 ? 12.375 -1.604 -9.944 1.00 93.56 302 GLY A O 1
ATOM 2310 N N . PHE A 1 303 ? 10.989 -1.269 -11.691 1.00 92.44 303 PHE A N 1
ATOM 2311 C CA . PHE A 1 303 ? 9.963 -0.456 -11.047 1.00 92.44 303 PHE A CA 1
ATOM 2312 C C . PHE A 1 303 ? 8.557 -1.003 -11.335 1.00 92.44 303 PHE A C 1
ATOM 2314 O O . PHE A 1 303 ? 8.322 -1.632 -12.368 1.00 92.44 303 PHE A O 1
ATOM 2321 N N . LEU A 1 304 ? 7.587 -0.705 -10.463 1.00 88.56 304 LEU A N 1
ATOM 2322 C CA . LEU A 1 304 ? 6.168 -1.015 -10.694 1.00 88.56 304 LEU A CA 1
ATOM 2323 C C . LEU A 1 304 ? 5.564 -0.239 -11.872 1.00 88.56 304 LEU A C 1
ATOM 2325 O O . LEU A 1 304 ? 4.687 -0.750 -12.562 1.00 88.56 304 LEU A O 1
ATOM 2329 N N . GLY A 1 305 ? 6.069 0.965 -12.130 1.00 89.12 305 GLY A N 1
ATOM 2330 C CA . GLY A 1 305 ? 5.626 1.824 -13.217 1.00 89.12 305 GLY A CA 1
ATOM 2331 C C . GLY A 1 305 ? 6.483 3.084 -13.335 1.00 89.12 305 GLY A C 1
ATOM 2332 O O . GLY A 1 305 ? 7.521 3.222 -12.680 1.00 89.12 305 GLY A O 1
ATOM 2333 N N . LEU A 1 306 ? 6.059 3.998 -14.209 1.00 89.19 306 LEU A N 1
ATOM 2334 C CA . LEU A 1 306 ? 6.794 5.233 -14.498 1.00 89.19 306 LEU A CA 1
ATOM 2335 C C . LEU A 1 306 ? 6.791 6.205 -13.317 1.00 89.19 306 LEU A C 1
ATOM 2337 O O . LEU A 1 306 ? 7.792 6.874 -13.081 1.00 89.19 306 LEU A O 1
ATOM 2341 N N . PHE A 1 307 ? 5.687 6.286 -12.574 1.00 88.75 307 PHE A N 1
ATOM 2342 C CA . PHE A 1 307 ? 5.593 7.179 -11.427 1.00 88.75 307 PHE A CA 1
ATOM 2343 C C . PHE A 1 307 ? 6.478 6.681 -10.285 1.00 88.75 307 PHE A C 1
ATOM 2345 O O . PHE A 1 307 ? 7.213 7.468 -9.689 1.00 88.75 307 PHE A O 1
ATOM 2352 N N . HIS A 1 308 ? 6.488 5.364 -10.057 1.00 90.75 308 HIS A N 1
ATOM 2353 C CA . HIS A 1 308 ? 7.416 4.732 -9.124 1.00 90.75 308 HIS A CA 1
ATOM 2354 C C . HIS A 1 308 ? 8.885 5.008 -9.497 1.00 90.75 308 HIS A C 1
ATOM 2356 O O . HIS A 1 308 ? 9.670 5.398 -8.636 1.00 90.75 308 HIS A O 1
ATOM 2362 N N . MET A 1 309 ? 9.243 4.901 -10.784 1.00 92.88 309 MET A N 1
ATOM 2363 C CA . MET A 1 309 ? 10.582 5.259 -11.274 1.00 92.88 309 MET A CA 1
ATOM 2364 C C . MET A 1 309 ? 10.949 6.711 -10.946 1.00 92.88 309 MET A C 1
ATOM 2366 O O . MET A 1 309 ? 12.040 6.963 -10.442 1.00 92.88 309 MET A O 1
ATOM 2370 N N . THR A 1 310 ? 10.042 7.661 -11.196 1.00 90.81 310 THR A N 1
ATOM 2371 C CA . THR A 1 310 ? 10.284 9.078 -10.889 1.00 90.81 310 THR A CA 1
ATOM 2372 C C . THR A 1 310 ? 10.473 9.318 -9.393 1.00 90.81 310 THR A C 1
ATOM 2374 O O . THR A 1 310 ? 11.360 10.075 -9.018 1.00 90.81 310 THR A O 1
ATOM 2377 N N . ILE A 1 311 ? 9.683 8.662 -8.536 1.00 90.44 311 ILE A N 1
ATOM 2378 C CA . ILE A 1 311 ? 9.841 8.767 -7.079 1.00 90.44 311 ILE A CA 1
ATOM 2379 C C . ILE A 1 311 ? 11.219 8.261 -6.656 1.00 90.44 311 ILE A C 1
ATOM 2381 O O . ILE A 1 311 ? 11.922 8.949 -5.923 1.00 90.44 311 ILE A O 1
ATOM 2385 N N . VAL A 1 312 ? 11.626 7.079 -7.121 1.00 92.75 312 VAL A N 1
ATOM 2386 C CA . VAL A 1 312 ? 12.933 6.508 -6.768 1.00 92.75 312 VAL A CA 1
ATOM 2387 C C . VAL A 1 312 ? 14.071 7.406 -7.250 1.00 92.75 312 VAL A C 1
ATOM 2389 O O . VAL A 1 312 ? 15.004 7.649 -6.488 1.00 92.75 312 VAL A O 1
ATOM 2392 N N . GLN A 1 313 ? 13.978 7.939 -8.471 1.00 93.38 313 GLN A N 1
ATOM 2393 C CA . GLN A 1 313 ? 14.958 8.885 -8.999 1.00 93.38 313 GLN A CA 1
ATOM 2394 C C . GLN A 1 313 ? 15.068 10.138 -8.117 1.00 93.38 313 GLN A C 1
ATOM 2396 O O . GLN A 1 313 ? 16.158 10.461 -7.656 1.00 93.38 313 GLN A O 1
ATOM 2401 N N . GLU A 1 314 ? 13.948 10.800 -7.812 1.00 91.69 314 GLU A N 1
ATOM 2402 C CA . GLU A 1 314 ? 13.950 12.013 -6.984 1.00 91.69 314 GLU A CA 1
ATOM 2403 C C . GLU A 1 314 ? 14.451 11.751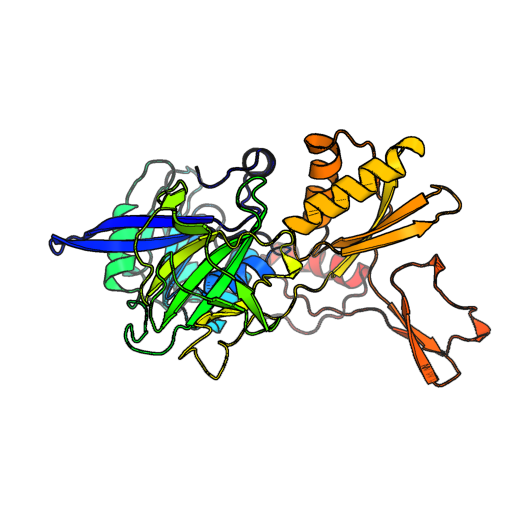 -5.561 1.00 91.69 314 GLU A C 1
ATOM 2405 O O . GLU A 1 314 ? 15.095 12.612 -4.965 1.00 91.69 314 GLU A O 1
ATOM 2410 N N . ARG A 1 315 ? 14.178 10.567 -4.999 1.00 92.00 315 ARG A N 1
ATOM 2411 C CA . ARG A 1 315 ? 14.718 10.183 -3.690 1.00 92.00 315 ARG A CA 1
ATOM 2412 C C . ARG A 1 315 ? 16.230 10.010 -3.735 1.00 92.00 315 ARG A C 1
ATOM 2414 O O . ARG A 1 315 ? 16.897 10.476 -2.820 1.00 92.00 315 ARG A O 1
ATOM 2421 N N . LEU A 1 316 ? 16.777 9.378 -4.771 1.00 93.62 316 LEU A N 1
ATOM 2422 C CA . LEU A 1 316 ? 18.229 9.263 -4.923 1.00 93.62 316 LEU A CA 1
ATOM 2423 C C . LEU A 1 316 ? 18.886 10.648 -5.077 1.00 93.62 316 LEU A C 1
ATOM 2425 O O . LEU A 1 316 ? 19.860 10.930 -4.386 1.00 93.62 316 LEU A O 1
ATOM 2429 N N . GLU A 1 317 ? 18.304 11.532 -5.889 1.00 92.50 317 GLU A N 1
ATOM 2430 C CA . GLU A 1 317 ? 18.806 12.899 -6.093 1.00 92.50 317 GLU A CA 1
ATOM 2431 C C . GLU A 1 317 ? 18.730 13.750 -4.813 1.00 92.50 317 GLU A C 1
ATOM 2433 O O . GLU A 1 317 ? 19.676 14.451 -4.472 1.00 92.50 317 GLU A O 1
ATOM 2438 N N . ARG A 1 318 ? 17.624 13.683 -4.061 1.00 89.94 318 ARG A N 1
ATOM 2439 C CA . ARG A 1 318 ? 17.391 14.568 -2.904 1.00 89.94 318 ARG A CA 1
ATOM 2440 C C . ARG A 1 318 ? 17.900 14.017 -1.574 1.00 89.94 318 ARG A C 1
ATOM 2442 O O . ARG A 1 318 ? 18.403 14.782 -0.757 1.00 89.94 318 ARG A O 1
ATOM 2449 N N . GLU A 1 319 ? 17.702 12.727 -1.306 1.00 89.75 319 GLU A N 1
ATOM 2450 C CA . GLU A 1 319 ? 18.055 12.118 -0.012 1.00 89.75 319 GLU A CA 1
ATOM 2451 C C . GLU A 1 319 ? 19.524 11.693 0.041 1.00 89.75 319 GLU A C 1
ATOM 2453 O O . GLU A 1 319 ? 20.104 11.654 1.127 1.00 89.75 319 GLU A O 1
ATOM 2458 N N . TYR A 1 320 ? 20.113 11.370 -1.114 1.00 90.62 320 TYR A N 1
ATOM 2459 C CA . TYR A 1 320 ? 21.482 10.861 -1.216 1.00 90.62 320 TYR A CA 1
ATOM 2460 C C . TYR A 1 320 ? 22.429 11.799 -1.976 1.00 90.62 320 TYR A C 1
ATOM 2462 O O . TYR A 1 320 ? 23.612 11.485 -2.033 1.00 90.62 320 TYR A O 1
ATOM 2470 N N . ASP A 1 321 ? 21.939 12.942 -2.478 1.00 92.00 321 ASP A N 1
ATOM 2471 C CA . ASP A 1 321 ? 22.730 13.961 -3.194 1.00 92.00 321 ASP A CA 1
ATOM 2472 C C . ASP A 1 321 ? 23.472 13.380 -4.412 1.00 92.00 321 ASP A C 1
ATOM 2474 O O . ASP A 1 321 ? 24.650 13.643 -4.633 1.00 92.00 321 ASP A O 1
ATOM 2478 N N . LEU A 1 322 ? 22.780 12.521 -5.174 1.00 93.50 322 LEU A N 1
ATOM 2479 C CA . LEU A 1 322 ? 23.327 11.837 -6.347 1.00 93.50 322 LEU A CA 1
ATOM 2480 C C . LEU A 1 322 ? 22.758 12.417 -7.640 1.00 93.50 322 LEU A C 1
ATOM 2482 O O . LEU A 1 322 ? 21.553 12.352 -7.865 1.00 93.50 322 LEU A O 1
ATOM 2486 N N . ASP A 1 323 ? 23.624 12.878 -8.539 1.00 92.44 323 ASP A N 1
ATOM 2487 C CA . ASP A 1 323 ? 23.227 13.264 -9.894 1.00 92.44 323 ASP A CA 1
ATOM 2488 C C . ASP A 1 323 ? 23.180 12.030 -10.809 1.00 92.44 323 ASP A C 1
ATOM 2490 O O . ASP A 1 323 ? 24.189 11.350 -11.024 1.00 92.44 323 ASP A O 1
ATOM 2494 N N . ILE A 1 324 ? 22.008 11.737 -11.383 1.00 93.56 324 ILE A N 1
ATOM 2495 C CA . ILE A 1 324 ? 21.748 10.469 -12.083 1.00 93.56 324 ILE A CA 1
ATOM 2496 C C . ILE A 1 324 ? 21.178 10.715 -13.474 1.00 93.56 324 ILE A C 1
ATOM 2498 O O . ILE A 1 324 ? 20.283 11.528 -13.691 1.00 93.56 324 ILE A O 1
ATOM 2502 N N . ILE A 1 325 ? 21.660 9.934 -14.432 1.00 93.50 325 ILE A N 1
ATOM 2503 C CA . ILE A 1 325 ? 21.113 9.819 -15.775 1.00 93.50 325 ILE A CA 1
ATOM 2504 C C . ILE A 1 325 ? 20.273 8.543 -15.830 1.00 93.50 325 ILE A C 1
ATOM 2506 O O . ILE A 1 325 ? 20.803 7.431 -15.769 1.00 93.50 325 ILE A O 1
ATOM 2510 N N . ALA A 1 326 ? 18.961 8.704 -15.988 1.00 93.56 326 ALA A N 1
ATOM 2511 C CA . ALA A 1 326 ? 18.045 7.607 -16.279 1.00 93.56 326 ALA A CA 1
ATOM 2512 C C . ALA A 1 326 ? 17.898 7.417 -17.799 1.00 93.56 326 ALA A C 1
ATOM 2514 O O . ALA A 1 326 ? 17.638 8.369 -18.541 1.00 93.56 326 ALA A O 1
ATOM 2515 N N . THR A 1 327 ? 18.044 6.185 -18.290 1.00 91.62 327 THR A N 1
ATOM 2516 C CA . THR A 1 327 ? 17.754 5.862 -19.695 1.00 91.62 327 THR A CA 1
ATOM 2517 C C . THR A 1 327 ? 16.252 5.857 -19.964 1.00 91.62 327 THR A C 1
ATOM 2519 O O . THR A 1 327 ? 15.434 5.820 -19.046 1.00 91.62 327 THR A O 1
ATOM 2522 N N . ALA A 1 328 ? 15.871 5.802 -21.243 1.00 89.19 328 ALA A N 1
ATOM 2523 C CA . ALA A 1 328 ? 14.480 5.557 -21.599 1.00 89.19 328 ALA A CA 1
ATOM 2524 C C . ALA A 1 328 ? 13.977 4.244 -20.951 1.00 89.19 328 ALA A C 1
ATOM 2526 O O . ALA A 1 328 ? 14.694 3.235 -20.995 1.00 89.19 328 ALA A O 1
ATOM 2527 N N . PRO A 1 329 ? 12.773 4.250 -20.352 1.00 90.50 329 PRO A N 1
ATOM 2528 C CA . PRO A 1 329 ? 12.182 3.063 -19.756 1.00 90.50 329 PRO A CA 1
ATOM 2529 C C . PRO A 1 329 ? 11.825 2.028 -20.828 1.00 90.50 329 PRO A C 1
ATOM 2531 O O . PRO A 1 329 ? 11.510 2.361 -21.972 1.00 90.50 329 PRO A O 1
ATOM 2534 N N . SER A 1 330 ? 11.857 0.759 -20.442 1.00 87.56 330 SER A N 1
ATOM 2535 C CA . SER A 1 330 ? 11.606 -0.404 -21.300 1.00 87.56 330 SER A CA 1
ATOM 2536 C C . SER A 1 330 ? 10.952 -1.534 -20.500 1.00 87.56 330 SER A C 1
ATOM 2538 O O . SER A 1 330 ? 10.768 -1.414 -19.289 1.00 87.56 330 SER A O 1
ATOM 2540 N N . VAL A 1 331 ? 10.554 -2.604 -21.185 1.00 87.81 331 VAL A N 1
ATOM 2541 C CA . VAL A 1 331 ? 9.850 -3.765 -20.617 1.00 87.81 331 VAL A CA 1
ATOM 2542 C C . VAL A 1 331 ? 10.644 -5.047 -20.877 1.00 87.81 331 VAL A C 1
ATOM 2544 O O . VAL A 1 331 ? 11.486 -5.070 -21.774 1.00 87.81 331 VAL A O 1
ATOM 2547 N N . GLU A 1 332 ? 10.360 -6.111 -20.124 1.00 87.88 332 GLU A N 1
ATOM 2548 C CA . GLU A 1 332 ? 10.913 -7.446 -20.392 1.00 87.88 332 GLU A CA 1
ATOM 2549 C C . GLU A 1 332 ? 10.365 -8.017 -21.707 1.00 87.88 332 GLU A C 1
ATOM 2551 O O . GLU A 1 332 ? 9.154 -8.024 -21.923 1.00 87.88 332 GLU A O 1
ATOM 2556 N N . TYR A 1 333 ? 11.240 -8.581 -22.539 1.00 90.81 333 TYR A N 1
ATOM 2557 C CA . TYR A 1 333 ? 10.881 -9.360 -23.724 1.00 90.81 333 TYR A CA 1
ATOM 2558 C C . TYR A 1 333 ? 11.252 -10.828 -23.523 1.00 90.81 333 TYR A C 1
ATOM 2560 O O . TYR A 1 333 ? 12.230 -11.155 -22.852 1.00 90.81 333 TYR A O 1
ATOM 2568 N N . GLN A 1 334 ? 10.505 -11.729 -24.157 1.00 93.69 334 GLN A N 1
ATOM 2569 C CA . GLN A 1 334 ? 10.882 -13.136 -24.267 1.00 93.69 334 GLN A CA 1
ATOM 2570 C C . GLN A 1 334 ? 11.393 -13.422 -25.677 1.00 93.69 334 GLN A C 1
ATOM 2572 O O . GLN A 1 334 ? 10.666 -13.261 -26.654 1.00 93.69 334 GLN A O 1
ATOM 2577 N N . VAL A 1 335 ? 12.632 -13.887 -25.792 1.00 95.19 335 VAL A N 1
ATOM 2578 C CA . VAL A 1 335 ? 13.240 -14.286 -27.062 1.00 95.19 335 VAL A CA 1
ATOM 2579 C C . VAL A 1 335 ? 13.263 -15.804 -27.136 1.00 95.19 335 VAL A C 1
ATOM 2581 O O . VAL A 1 335 ? 13.916 -16.474 -26.338 1.00 95.19 335 VAL A O 1
ATOM 2584 N N . VAL A 1 336 ? 12.552 -16.360 -28.112 1.00 95.19 336 VAL A N 1
ATOM 2585 C CA . VAL A 1 336 ? 12.599 -17.786 -28.431 1.00 95.19 336 VAL A CA 1
ATOM 2586 C C . VAL A 1 336 ? 13.724 -18.002 -29.430 1.00 95.19 336 VAL A C 1
ATOM 2588 O O . VAL A 1 336 ? 13.700 -17.477 -30.546 1.00 95.19 336 VAL A O 1
ATOM 2591 N N . LEU A 1 337 ? 14.719 -18.786 -29.038 1.00 94.69 337 LEU A N 1
ATOM 2592 C CA . LEU A 1 337 ? 15.839 -19.163 -29.883 1.00 94.69 337 LEU A CA 1
ATOM 2593 C C . LEU A 1 337 ? 15.433 -20.285 -30.846 1.00 94.69 337 LEU A C 1
ATOM 2595 O O . LEU A 1 337 ? 14.562 -21.106 -30.559 1.00 94.69 337 LEU A O 1
ATOM 2599 N N . LYS A 1 338 ? 16.129 -20.401 -31.980 1.00 93.56 338 LYS A N 1
ATOM 2600 C CA . LYS A 1 338 ? 15.962 -21.506 -32.943 1.00 93.56 338 LYS A CA 1
ATOM 2601 C C . LYS A 1 338 ? 16.298 -22.877 -32.352 1.00 93.56 338 LYS A C 1
ATOM 2603 O O . LYS A 1 338 ? 15.889 -23.889 -32.912 1.00 93.56 338 LYS A O 1
ATOM 2608 N N . SER A 1 339 ? 17.023 -22.917 -31.233 1.00 92.44 339 SER A N 1
ATOM 2609 C CA . SER A 1 339 ? 17.246 -24.130 -30.438 1.00 92.44 339 SER A CA 1
ATOM 2610 C C . SER A 1 339 ? 15.986 -24.612 -29.702 1.00 92.44 339 SER A C 1
ATOM 2612 O O . SER A 1 339 ? 15.955 -25.756 -29.256 1.00 92.44 339 SER A O 1
ATOM 2614 N N . GLY A 1 340 ? 14.959 -23.764 -29.575 1.00 91.38 340 GLY A N 1
ATOM 2615 C CA . GLY A 1 340 ? 13.755 -23.994 -28.773 1.00 91.38 340 GLY A CA 1
ATOM 2616 C C . GLY A 1 340 ? 13.845 -23.455 -27.340 1.00 91.38 340 GLY A C 1
ATOM 2617 O O . GLY A 1 340 ? 12.842 -23.453 -26.631 1.00 91.38 340 GLY A O 1
ATOM 2618 N N . GLU A 1 341 ? 15.016 -22.982 -26.909 1.00 94.44 341 GLU A N 1
ATOM 2619 C CA . GLU A 1 341 ? 15.191 -22.308 -25.619 1.00 94.44 341 GLU A CA 1
ATOM 2620 C C . GLU A 1 341 ? 14.535 -20.922 -25.639 1.00 94.44 341 GLU A C 1
ATOM 2622 O O . GLU A 1 341 ? 14.570 -20.227 -26.651 1.00 94.44 341 GLU A O 1
ATOM 2627 N N . THR A 1 342 ? 13.918 -20.518 -24.528 1.00 94.38 342 THR A N 1
ATOM 2628 C CA . THR A 1 342 ? 13.357 -19.171 -24.363 1.00 94.38 342 THR A CA 1
ATOM 2629 C C . THR A 1 342 ? 14.160 -18.434 -23.306 1.00 94.38 342 THR A C 1
ATOM 2631 O O . THR A 1 342 ? 14.276 -18.923 -22.184 1.00 94.38 342 THR A O 1
ATOM 2634 N N . ILE A 1 343 ? 14.685 -17.267 -23.664 1.00 93.31 343 ILE A N 1
ATOM 2635 C CA . ILE A 1 343 ? 15.394 -16.373 -22.749 1.00 93.31 343 ILE A CA 1
ATOM 2636 C C . ILE A 1 343 ? 14.544 -15.128 -22.496 1.00 93.31 343 ILE A C 1
ATOM 2638 O O . ILE A 1 343 ? 13.847 -14.656 -23.395 1.00 93.31 343 ILE A O 1
ATOM 2642 N N . THR A 1 344 ? 14.590 -14.603 -21.277 1.00 91.12 344 THR A N 1
ATOM 2643 C CA . THR A 1 344 ? 14.009 -13.297 -20.950 1.00 91.12 344 THR A CA 1
ATOM 2644 C C . THR A 1 344 ? 15.127 -12.274 -20.994 1.00 91.12 344 THR A C 1
ATOM 2646 O O . THR A 1 344 ? 16.170 -12.505 -20.388 1.00 91.12 344 THR A O 1
ATOM 2649 N N . ILE A 1 345 ? 14.907 -11.176 -21.706 1.00 89.06 345 ILE A N 1
ATOM 2650 C CA . ILE A 1 345 ? 15.822 -10.038 -21.733 1.00 89.06 345 ILE A CA 1
ATOM 2651 C C . ILE A 1 345 ? 15.077 -8.814 -21.230 1.00 89.06 345 ILE A C 1
ATOM 2653 O O . ILE A 1 345 ? 13.926 -8.581 -21.609 1.00 89.06 345 ILE A O 1
ATOM 2657 N N . ASP A 1 346 ? 15.730 -8.026 -20.392 1.00 81.69 346 ASP A N 1
ATOM 2658 C CA . ASP A 1 346 ? 15.221 -6.711 -20.023 1.00 81.69 346 ASP A CA 1
ATOM 2659 C C . ASP A 1 346 ? 16.017 -5.603 -20.720 1.00 81.69 346 ASP A C 1
ATOM 2661 O O . ASP A 1 346 ? 15.449 -4.550 -20.988 1.00 81.69 346 ASP A O 1
ATOM 2665 N N . SER A 1 347 ? 17.277 -5.840 -21.104 1.00 82.50 347 SER A N 1
ATOM 2666 C CA . SER A 1 347 ? 18.133 -4.847 -21.754 1.00 82.50 347 SER A CA 1
ATOM 2667 C C . SER A 1 347 ? 18.297 -5.139 -23.252 1.00 82.50 347 SER A C 1
ATOM 2669 O O . SER A 1 347 ? 18.596 -6.273 -23.634 1.00 82.50 347 SER A O 1
ATOM 2671 N N . PRO A 1 348 ? 18.183 -4.132 -24.142 1.00 83.06 348 PRO A N 1
ATOM 2672 C CA . PRO A 1 348 ? 18.451 -4.319 -25.570 1.00 83.06 348 PRO A CA 1
ATOM 2673 C C . PRO A 1 348 ? 19.864 -4.837 -25.880 1.00 83.06 348 PRO A C 1
ATOM 2675 O O . PRO A 1 348 ? 20.073 -5.441 -26.928 1.00 83.06 348 PRO A O 1
ATOM 2678 N N . ALA A 1 349 ? 20.831 -4.611 -24.984 1.00 82.62 349 ALA A N 1
ATOM 2679 C CA . ALA A 1 349 ? 22.201 -5.102 -25.130 1.00 82.62 349 ALA A CA 1
ATOM 2680 C C . ALA A 1 349 ? 22.321 -6.631 -24.977 1.00 82.62 349 ALA A C 1
ATOM 2682 O O . ALA A 1 349 ? 23.304 -7.213 -25.430 1.00 82.62 349 ALA A O 1
ATOM 2683 N N . GLU A 1 350 ? 21.328 -7.277 -24.363 1.00 85.50 350 GLU A N 1
ATOM 2684 C CA . GLU A 1 350 ? 21.268 -8.731 -24.168 1.00 85.50 350 GLU A CA 1
ATOM 2685 C C . GLU A 1 350 ? 20.612 -9.460 -25.347 1.00 85.50 350 GLU A C 1
ATOM 2687 O O . GLU A 1 350 ? 20.545 -10.691 -25.354 1.00 85.50 350 GLU A O 1
ATOM 2692 N N . LEU A 1 351 ? 20.117 -8.723 -26.351 1.00 90.06 351 LEU A N 1
ATOM 2693 C CA . LEU A 1 351 ? 19.486 -9.318 -27.520 1.00 90.06 351 LEU A CA 1
ATOM 2694 C C . LEU A 1 351 ? 20.514 -10.197 -28.266 1.00 90.06 351 LEU A C 1
ATOM 2696 O O . LEU A 1 351 ? 21.551 -9.690 -28.703 1.00 90.06 351 LEU A O 1
ATOM 2700 N N . PRO A 1 352 ? 20.254 -11.508 -28.421 1.00 90.44 352 PRO A N 1
ATOM 2701 C CA . PRO A 1 352 ? 21.181 -12.414 -29.086 1.00 90.44 352 PRO A CA 1
ATOM 2702 C C . PRO A 1 352 ? 21.271 -12.105 -30.584 1.00 90.44 352 PRO A C 1
ATOM 2704 O O . PRO A 1 352 ? 20.408 -11.436 -31.152 1.00 90.44 352 PRO A O 1
ATOM 2707 N N . ASP A 1 353 ? 22.290 -12.657 -31.248 1.00 91.62 353 ASP A N 1
ATOM 2708 C CA . ASP A 1 353 ? 22.436 -12.537 -32.700 1.00 91.62 353 ASP A CA 1
ATOM 2709 C C . ASP A 1 353 ? 21.140 -12.931 -33.426 1.00 91.62 353 ASP A C 1
ATOM 2711 O O . ASP A 1 353 ? 20.597 -14.015 -33.198 1.00 91.62 353 ASP A O 1
ATOM 2715 N N . GLU A 1 354 ? 20.689 -12.102 -34.374 1.00 91.62 354 GLU A N 1
ATOM 2716 C CA . GLU A 1 354 ? 19.428 -12.295 -35.116 1.00 91.62 354 GLU A CA 1
ATOM 2717 C C . GLU A 1 354 ? 19.313 -13.689 -35.759 1.00 91.62 354 GLU A C 1
ATOM 2719 O O . GLU A 1 354 ? 18.230 -14.263 -35.882 1.00 91.62 354 GLU A O 1
ATOM 2724 N N . ASN A 1 355 ? 20.448 -14.291 -36.123 1.00 93.81 355 ASN A N 1
ATOM 2725 C CA . ASN A 1 355 ? 20.503 -15.634 -36.693 1.00 93.81 355 ASN A CA 1
ATOM 2726 C C . ASN A 1 355 ? 20.053 -16.736 -35.727 1.00 93.81 355 ASN A C 1
ATOM 2728 O O . ASN A 1 355 ? 19.640 -17.800 -36.196 1.00 93.81 355 ASN A O 1
ATOM 2732 N N . LEU A 1 356 ? 20.131 -16.504 -34.418 1.00 93.19 356 LEU A N 1
ATOM 2733 C CA . LEU A 1 356 ? 19.705 -17.426 -33.369 1.00 93.19 356 LEU A CA 1
ATOM 2734 C C . LEU A 1 356 ? 18.232 -17.238 -32.998 1.00 93.19 356 LEU A C 1
ATOM 2736 O O . LEU A 1 356 ? 17.661 -18.136 -32.387 1.00 93.19 356 LEU A O 1
ATOM 2740 N N . ILE A 1 357 ? 17.610 -16.124 -33.384 1.00 95.19 357 ILE A N 1
ATOM 2741 C CA . ILE A 1 357 ? 16.246 -15.763 -32.991 1.00 95.19 357 ILE A CA 1
ATOM 2742 C C . ILE A 1 357 ? 15.226 -16.471 -33.890 1.00 95.19 357 ILE A C 1
ATOM 2744 O O . ILE A 1 357 ? 15.316 -16.429 -35.118 1.00 95.19 357 ILE A O 1
ATOM 2748 N N . ALA A 1 358 ? 14.251 -17.138 -33.277 1.00 95.56 358 ALA A N 1
ATOM 2749 C CA . ALA A 1 358 ? 13.077 -17.679 -33.959 1.00 95.56 358 ALA A CA 1
ATOM 2750 C C . ALA A 1 358 ? 11.874 -16.735 -33.837 1.00 95.56 358 ALA A C 1
ATOM 2752 O O . ALA A 1 358 ? 11.173 -16.503 -34.819 1.00 95.56 358 ALA A O 1
ATOM 2753 N N . GLU A 1 359 ? 11.645 -16.192 -32.643 1.00 95.38 359 GLU A N 1
ATOM 2754 C CA . GLU A 1 359 ? 10.501 -15.339 -32.321 1.00 95.38 359 GLU A CA 1
ATOM 2755 C C . GLU A 1 359 ? 10.885 -14.398 -31.171 1.00 95.38 359 GLU A C 1
ATOM 2757 O O . GLU A 1 359 ? 11.601 -14.804 -30.255 1.00 95.38 359 GLU A O 1
ATOM 2762 N N . ILE A 1 360 ? 10.399 -13.157 -31.200 1.00 95.44 360 ILE A N 1
ATOM 2763 C CA . ILE A 1 360 ? 10.469 -12.229 -30.065 1.00 95.44 360 ILE A CA 1
ATOM 2764 C C . ILE A 1 360 ? 9.036 -11.960 -29.623 1.00 95.44 360 ILE A C 1
ATOM 2766 O O . ILE A 1 360 ? 8.187 -11.614 -30.443 1.00 95.44 360 ILE A O 1
ATOM 2770 N N . ARG A 1 361 ? 8.775 -12.124 -28.331 1.00 94.56 361 ARG A N 1
ATOM 2771 C CA . ARG A 1 361 ? 7.481 -11.888 -27.701 1.00 94.56 361 ARG A CA 1
ATOM 2772 C C . ARG A 1 361 ? 7.600 -10.698 -26.770 1.00 94.56 361 ARG A C 1
ATOM 2774 O O . ARG A 1 361 ? 8.437 -10.681 -25.868 1.00 94.56 361 ARG A O 1
ATOM 2781 N N . GLU A 1 362 ? 6.746 -9.718 -27.000 1.00 90.44 362 GLU A N 1
ATOM 2782 C CA . GLU A 1 362 ? 6.588 -8.554 -26.138 1.00 90.44 362 GLU A CA 1
ATOM 2783 C C . GLU A 1 362 ? 5.442 -8.782 -25.137 1.00 90.44 362 GLU A C 1
ATOM 2785 O O . GLU A 1 362 ? 4.545 -9.597 -25.394 1.00 90.44 362 GLU A O 1
ATOM 2790 N N . PRO A 1 363 ? 5.442 -8.089 -23.990 1.00 87.12 363 PRO A N 1
ATOM 2791 C CA . PRO A 1 363 ? 4.365 -8.200 -23.025 1.00 87.12 363 PRO A CA 1
ATOM 2792 C C . PRO A 1 363 ? 3.137 -7.430 -23.521 1.00 87.12 363 PRO A C 1
ATOM 2794 O O . PRO A 1 363 ? 3.214 -6.252 -23.862 1.00 87.12 363 PRO A O 1
ATOM 2797 N N . TRP A 1 364 ? 1.982 -8.094 -23.510 1.00 87.00 364 TRP A N 1
ATOM 2798 C CA . TRP A 1 364 ? 0.688 -7.484 -23.809 1.00 87.00 364 TRP A CA 1
ATOM 2799 C C . TRP A 1 364 ? -0.114 -7.303 -22.524 1.00 87.00 364 TRP A C 1
ATOM 2801 O O . TRP A 1 364 ? -0.163 -8.203 -21.684 1.00 87.00 364 TRP A O 1
ATOM 2811 N N . MET A 1 365 ? -0.775 -6.155 -22.392 1.00 82.38 365 MET A N 1
ATOM 2812 C CA . MET A 1 365 ? -1.693 -5.872 -21.291 1.00 82.38 365 MET A CA 1
ATOM 2813 C C . MET A 1 365 ? -3.113 -5.667 -21.808 1.00 82.38 365 MET A C 1
ATOM 2815 O O . MET A 1 365 ? -3.330 -5.115 -22.888 1.00 82.38 365 MET A O 1
ATOM 2819 N N . GLU A 1 366 ? -4.084 -6.107 -21.017 1.00 84.12 366 GLU A N 1
ATOM 2820 C CA . GLU A 1 366 ? -5.472 -5.718 -21.211 1.00 84.12 366 GLU A CA 1
ATOM 2821 C C . GLU A 1 366 ? -5.704 -4.376 -20.519 1.00 84.12 366 GLU A C 1
ATOM 2823 O O . GLU A 1 366 ? -5.423 -4.234 -19.331 1.00 84.12 366 GLU A O 1
ATOM 2828 N N . ILE A 1 367 ? -6.174 -3.385 -21.276 1.00 84.94 367 ILE A N 1
ATOM 2829 C CA . ILE A 1 367 ? -6.393 -2.024 -20.785 1.00 84.94 367 ILE A CA 1
ATOM 2830 C C . ILE A 1 367 ? -7.886 -1.733 -20.836 1.00 84.94 367 ILE A C 1
ATOM 2832 O O . ILE A 1 367 ? -8.517 -1.895 -21.882 1.00 84.94 367 ILE A O 1
ATOM 2836 N N . GLN A 1 368 ? -8.428 -1.254 -19.721 1.00 81.31 368 GLN A N 1
ATOM 2837 C CA . GLN A 1 368 ? -9.778 -0.708 -19.639 1.00 81.31 368 GLN A CA 1
ATOM 2838 C C . GLN A 1 368 ? -9.684 0.810 -19.495 1.00 81.31 368 GLN A C 1
ATOM 2840 O O . GLN A 1 368 ? -8.949 1.315 -18.648 1.00 81.31 368 GLN A O 1
ATOM 2845 N N . ILE A 1 369 ? -10.394 1.543 -20.354 1.00 84.75 369 ILE A N 1
ATOM 2846 C CA . ILE A 1 369 ? -10.364 3.007 -20.372 1.00 84.75 369 ILE A CA 1
ATOM 2847 C C . ILE A 1 369 ? -11.765 3.527 -20.084 1.00 84.75 369 ILE A C 1
ATOM 2849 O O . ILE A 1 369 ? -12.680 3.346 -20.885 1.00 84.75 369 ILE A O 1
ATOM 2853 N N . PHE A 1 370 ? -11.901 4.228 -18.964 1.00 78.62 370 PHE A N 1
ATOM 2854 C CA . PHE A 1 370 ? -13.120 4.931 -18.588 1.00 78.62 370 PHE A CA 1
ATOM 2855 C C . PHE A 1 370 ? -12.999 6.384 -19.026 1.00 78.62 370 PHE A C 1
ATOM 2857 O O . PHE A 1 370 ? -12.050 7.080 -18.659 1.00 78.62 370 PHE A O 1
ATOM 2864 N N . THR A 1 371 ? -13.918 6.844 -19.870 1.00 79.19 371 THR A N 1
ATOM 2865 C CA . THR A 1 371 ? -13.830 8.188 -20.434 1.00 79.19 371 THR A CA 1
ATOM 2866 C C . THR A 1 371 ? -15.198 8.734 -20.834 1.00 79.19 371 THR A C 1
ATOM 2868 O O . THR A 1 371 ? -16.044 7.973 -21.301 1.00 79.19 371 THR A O 1
ATOM 2871 N N . PRO A 1 372 ? -15.426 10.054 -20.712 1.00 78.25 372 PRO A N 1
ATOM 2872 C CA . PRO A 1 372 ? -16.583 10.697 -21.320 1.00 78.25 372 PRO A CA 1
ATOM 2873 C C . PRO A 1 372 ? -16.650 10.470 -22.836 1.00 78.25 372 PRO A C 1
ATOM 2875 O O . PRO A 1 372 ? -15.627 10.549 -23.523 1.00 78.25 372 PRO A O 1
ATOM 2878 N N . GLU A 1 373 ? -17.866 10.326 -23.374 1.00 81.62 373 GLU A N 1
ATOM 2879 C CA . GLU A 1 373 ? -18.116 10.009 -24.791 1.00 81.62 373 GLU A CA 1
ATOM 2880 C C . GLU A 1 373 ? -17.332 10.912 -25.764 1.00 81.62 373 GLU A C 1
ATOM 2882 O O . GLU A 1 373 ? -16.714 10.456 -26.728 1.00 81.62 373 GLU A O 1
ATOM 2887 N N . ARG A 1 374 ? -17.252 12.211 -25.448 1.00 85.12 374 ARG A N 1
ATOM 2888 C CA . ARG A 1 374 ? -16.551 13.224 -26.255 1.00 85.12 374 ARG A CA 1
ATOM 2889 C C . ARG A 1 374 ? -15.063 12.941 -26.511 1.00 85.12 374 ARG A C 1
ATOM 2891 O O . ARG A 1 374 ? -14.488 13.555 -27.410 1.00 85.12 374 ARG A O 1
ATOM 2898 N N . TYR A 1 375 ? -14.416 12.080 -25.723 1.00 88.38 375 TYR A N 1
ATOM 2899 C CA . TYR A 1 375 ? -12.996 11.750 -25.879 1.00 88.38 375 TYR A CA 1
ATOM 2900 C C . TYR A 1 375 ? -12.745 10.415 -26.581 1.00 88.38 375 TYR A C 1
ATOM 2902 O O . TYR A 1 375 ? -11.602 10.169 -26.972 1.00 88.38 375 TYR A O 1
ATOM 2910 N N . ILE A 1 376 ? -13.782 9.598 -26.805 1.00 90.44 376 ILE A N 1
ATOM 2911 C CA . ILE A 1 376 ? -13.654 8.247 -27.370 1.00 90.44 376 ILE A CA 1
ATOM 2912 C C . ILE A 1 376 ? -12.846 8.264 -28.669 1.00 90.44 376 ILE A C 1
ATOM 2914 O O . ILE A 1 376 ? -11.882 7.516 -28.794 1.00 90.44 376 ILE A O 1
ATOM 2918 N N . GLY A 1 377 ? -13.172 9.155 -29.614 1.00 92.62 377 GLY A N 1
ATOM 2919 C CA . GLY A 1 377 ? -12.476 9.216 -30.906 1.00 92.62 377 GLY A CA 1
ATOM 2920 C C . GLY A 1 377 ? -10.967 9.448 -30.769 1.00 92.62 377 GLY A C 1
ATOM 2921 O O . GLY A 1 377 ? -10.171 8.703 -31.334 1.00 92.62 377 GLY A O 1
ATOM 2922 N N . LYS A 1 378 ? -10.563 10.424 -29.945 1.00 94.19 378 LYS A N 1
ATOM 2923 C CA . LYS A 1 378 ? -9.142 10.733 -29.706 1.00 94.19 378 LYS A CA 1
ATOM 2924 C C . LYS A 1 378 ? -8.416 9.603 -28.982 1.00 94.19 378 LYS A C 1
ATOM 2926 O O . LYS A 1 378 ? -7.248 9.347 -29.256 1.00 94.19 378 LYS A O 1
ATOM 2931 N N . ILE A 1 379 ? -9.098 8.938 -28.052 1.00 93.19 379 ILE A N 1
ATOM 2932 C CA . ILE A 1 379 ? -8.544 7.796 -27.321 1.00 93.19 379 ILE A CA 1
ATOM 2933 C C . ILE A 1 379 ? -8.353 6.610 -28.265 1.00 93.19 379 ILE A C 1
ATOM 2935 O O . ILE A 1 379 ? -7.291 6.002 -28.255 1.00 93.19 379 ILE A O 1
ATOM 2939 N N . MET A 1 380 ? -9.323 6.324 -29.132 1.00 92.62 380 MET A N 1
ATOM 2940 C CA . MET A 1 380 ? -9.212 5.263 -30.134 1.00 92.62 380 MET A CA 1
ATOM 2941 C C . MET A 1 380 ? -8.059 5.513 -31.111 1.00 92.62 380 MET A C 1
ATOM 2943 O O . MET A 1 380 ? -7.295 4.590 -31.401 1.00 92.62 380 MET A O 1
ATOM 2947 N N . GLU A 1 381 ? -7.888 6.754 -31.576 1.00 93.69 381 GLU A N 1
ATOM 2948 C CA . GLU A 1 381 ? -6.735 7.153 -32.394 1.00 93.69 381 GLU A CA 1
ATOM 2949 C C . GLU A 1 381 ? -5.411 6.926 -31.653 1.00 93.69 381 GLU A C 1
ATOM 2951 O O . GLU A 1 381 ? -4.480 6.351 -32.218 1.00 93.69 381 GLU A O 1
ATOM 2956 N N . LEU A 1 382 ? -5.336 7.318 -30.378 1.00 94.38 382 LEU A N 1
ATOM 2957 C CA . LEU A 1 382 ? -4.148 7.130 -29.548 1.00 94.38 382 LEU A CA 1
ATOM 2958 C C . LEU A 1 382 ? -3.823 5.645 -29.336 1.00 94.38 382 LEU A C 1
ATOM 2960 O O . LEU A 1 382 ? -2.681 5.240 -29.540 1.00 94.38 382 LEU A O 1
ATOM 2964 N N . VAL A 1 383 ? -4.812 4.836 -28.953 1.00 92.69 383 VAL A N 1
ATOM 2965 C CA . VAL A 1 383 ? -4.652 3.396 -28.695 1.00 92.69 383 VAL A CA 1
ATOM 2966 C C . VAL A 1 383 ? -4.216 2.676 -29.968 1.00 92.69 383 VAL A C 1
ATOM 2968 O O . VAL A 1 383 ? -3.242 1.928 -29.945 1.00 92.69 383 VAL A O 1
ATOM 2971 N N . THR A 1 384 ? -4.860 2.967 -31.101 1.00 91.38 384 THR A N 1
ATOM 2972 C CA . THR A 1 384 ? -4.486 2.386 -32.400 1.00 91.38 384 THR A CA 1
ATOM 2973 C C . THR A 1 384 ? -3.080 2.825 -32.816 1.00 91.38 384 THR A C 1
ATOM 2975 O O . THR A 1 384 ? -2.279 2.007 -33.266 1.00 91.38 384 THR A O 1
ATOM 2978 N N . GLY A 1 385 ? -2.732 4.099 -32.601 1.00 93.38 385 GLY A N 1
ATOM 2979 C CA . GLY A 1 385 ? -1.385 4.628 -32.834 1.00 93.38 385 GLY A CA 1
ATOM 2980 C C . GLY A 1 385 ? -0.305 4.012 -31.936 1.00 93.38 385 GLY A C 1
ATOM 2981 O O . GLY A 1 385 ? 0.878 4.098 -32.256 1.00 93.38 385 GLY A O 1
ATOM 2982 N N . LYS A 1 386 ? -0.700 3.365 -30.834 1.00 92.06 386 LYS A N 1
ATOM 2983 C CA . LYS A 1 386 ? 0.156 2.581 -29.930 1.00 92.06 386 LYS A CA 1
ATOM 2984 C C . LYS A 1 386 ? 0.004 1.067 -30.125 1.00 92.06 386 LYS A C 1
ATOM 2986 O O . LYS A 1 386 ? 0.361 0.306 -29.237 1.00 92.06 386 LYS A O 1
ATOM 2991 N N . HIS A 1 387 ? -0.507 0.640 -31.283 1.00 93.25 387 HIS A N 1
ATOM 2992 C CA . HIS A 1 387 ? -0.697 -0.763 -31.674 1.00 93.25 387 HIS A CA 1
ATOM 2993 C C . HIS A 1 387 ? -1.698 -1.546 -30.803 1.00 93.25 387 HIS A C 1
ATOM 2995 O O . HIS A 1 387 ? -1.737 -2.773 -30.853 1.00 93.25 387 HIS A O 1
ATOM 3001 N N . GLY A 1 388 ? -2.537 -0.859 -30.026 1.00 93.00 388 GLY A N 1
ATOM 3002 C CA . GLY A 1 388 ? -3.578 -1.499 -29.234 1.00 93.00 388 GLY A CA 1
ATOM 3003 C C . GLY A 1 388 ? -4.665 -2.123 -30.110 1.00 93.00 388 GLY A C 1
ATOM 3004 O O . GLY A 1 388 ? -5.057 -1.571 -31.140 1.00 93.00 388 GLY A O 1
ATOM 3005 N N . ILE A 1 389 ? -5.178 -3.274 -29.676 1.00 93.31 389 ILE A N 1
ATOM 3006 C CA . ILE A 1 389 ? -6.264 -3.991 -30.350 1.00 93.31 389 ILE A CA 1
ATOM 3007 C C . ILE A 1 389 ? -7.550 -3.746 -29.562 1.00 93.31 389 ILE A C 1
ATOM 3009 O O . ILE A 1 389 ? -7.684 -4.180 -28.418 1.00 93.31 389 ILE A O 1
ATOM 3013 N N . PHE A 1 390 ? -8.504 -3.059 -30.186 1.00 92.38 390 PHE A N 1
ATOM 3014 C CA . PHE A 1 390 ? -9.826 -2.846 -29.607 1.00 92.38 390 PHE A CA 1
ATOM 3015 C C . PHE A 1 390 ? -10.570 -4.178 -29.433 1.00 92.38 390 PHE A C 1
ATOM 3017 O O . PHE A 1 390 ? -10.712 -4.935 -30.395 1.00 92.38 390 PHE A O 1
ATOM 3024 N N . LYS A 1 391 ? -11.055 -4.447 -28.214 1.00 92.12 391 LYS A N 1
ATOM 3025 C CA . LYS A 1 391 ? -11.840 -5.649 -27.891 1.00 92.12 391 LYS A CA 1
ATOM 3026 C C . LYS A 1 391 ? -13.339 -5.355 -27.810 1.00 92.12 391 LYS A C 1
ATOM 3028 O O . LYS A 1 391 ? -14.113 -5.931 -28.570 1.00 92.12 391 LYS A O 1
ATOM 3033 N N . SER A 1 392 ? -13.740 -4.476 -26.897 1.00 91.50 392 SER A N 1
ATOM 3034 C CA . SER A 1 392 ? -15.140 -4.139 -26.628 1.00 91.50 392 SER A CA 1
ATOM 3035 C C . SER A 1 392 ? -15.272 -2.716 -26.086 1.00 91.50 392 SER A C 1
ATOM 3037 O O . SER A 1 392 ? -14.288 -2.092 -25.688 1.00 91.50 392 SER A O 1
ATOM 3039 N N . MET A 1 393 ? -16.501 -2.202 -26.106 1.00 89.69 393 MET A N 1
ATOM 3040 C CA . MET A 1 393 ? -16.878 -0.915 -25.531 1.00 89.69 393 MET A CA 1
ATOM 3041 C C . MET A 1 393 ? -18.283 -1.039 -24.966 1.00 89.69 393 MET A C 1
ATOM 3043 O O . MET A 1 393 ? -19.198 -1.423 -25.694 1.00 89.69 393 MET A O 1
ATOM 3047 N N . ASP A 1 394 ? -18.427 -0.668 -23.700 1.00 84.12 394 ASP A N 1
ATOM 3048 C CA . ASP A 1 394 ? -19.695 -0.637 -22.989 1.00 84.12 394 ASP A CA 1
ATOM 3049 C C . ASP A 1 394 ? -19.973 0.799 -22.535 1.00 84.12 394 ASP A C 1
ATOM 3051 O O . ASP A 1 394 ? -19.073 1.508 -22.078 1.00 84.12 394 ASP A O 1
ATOM 3055 N N . TYR A 1 395 ? -21.221 1.238 -22.680 1.00 79.88 395 TYR A N 1
ATOM 3056 C CA . TYR A 1 395 ? -21.668 2.543 -22.203 1.00 79.88 395 TYR A CA 1
ATOM 3057 C C . TYR A 1 395 ? -22.210 2.375 -20.785 1.00 79.88 395 TYR A C 1
ATOM 3059 O O . TYR A 1 395 ? -23.230 1.718 -20.586 1.00 79.88 395 TYR A O 1
ATOM 3067 N N . LEU A 1 396 ? -21.504 2.946 -19.806 1.00 68.31 396 LEU A N 1
ATOM 3068 C CA . LEU A 1 396 ? -21.877 2.870 -18.387 1.00 68.31 396 LEU A CA 1
ATOM 3069 C C . LEU A 1 396 ? -23.087 3.747 -18.039 1.00 68.31 396 LEU A C 1
ATOM 3071 O O . LEU A 1 396 ? -23.738 3.507 -17.030 1.00 68.31 396 LEU A O 1
ATOM 3075 N N . ASP A 1 397 ? -23.404 4.734 -18.877 1.00 62.16 397 ASP A N 1
ATOM 3076 C CA . ASP A 1 397 ? -24.473 5.698 -18.640 1.00 62.16 397 ASP A CA 1
ATOM 3077 C C . ASP A 1 397 ? -25.474 5.652 -19.806 1.00 62.16 397 ASP A C 1
ATOM 3079 O O . ASP A 1 397 ? -25.119 5.869 -20.963 1.00 62.16 397 ASP A O 1
ATOM 3083 N N . ALA A 1 398 ? -26.739 5.325 -19.521 1.00 46.94 398 ALA A N 1
ATOM 3084 C CA . ALA A 1 398 ? -27.801 5.274 -20.532 1.00 46.94 398 ALA A CA 1
ATOM 3085 C C . ALA A 1 398 ? -28.374 6.668 -20.855 1.00 46.94 398 ALA A C 1
ATOM 3087 O O . ALA A 1 398 ? -29.265 6.790 -21.700 1.00 46.94 398 ALA A O 1
ATOM 3088 N N . SER A 1 399 ? -27.910 7.713 -20.158 1.00 44.19 399 SER A N 1
ATOM 3089 C CA . SER A 1 399 ? -28.503 9.050 -20.208 1.00 44.19 399 SER A CA 1
ATOM 3090 C C . SER A 1 399 ? -27.613 10.147 -20.802 1.00 44.19 399 SER A C 1
ATOM 3092 O O . SER A 1 399 ? -28.091 11.281 -20.936 1.00 44.19 399 SER A O 1
ATOM 3094 N N . ARG A 1 400 ? -26.384 9.831 -21.238 1.00 36.09 400 ARG A N 1
ATOM 3095 C CA . ARG A 1 400 ? -25.536 10.734 -22.032 1.00 36.09 400 ARG A CA 1
ATOM 3096 C C . ARG A 1 400 ? -24.706 10.026 -23.083 1.00 36.09 400 ARG A C 1
ATOM 3098 O O . ARG A 1 400 ? -23.828 9.227 -22.696 1.00 36.09 400 ARG A O 1
#

Sequence (400 aa):
LLDSMDLERERGVTIKASAVRMLWTAADGVQYEMNLIDTPGHVDFTYEVSRALQACEGALLVVDASQGIEAQTLANLYLAMEADLTIIPVINKIDLPAARPDDVKREVVDLLGVPEDSVICVSAKTGQNVEAILQAVVDHIPPPSGDPEAPLRALVFDSHYDSYRGVISYVRVVDGSIKQNDRLLLMSTNGRIEPIEIGVFTPEMTKCDELMAGSVGYIATGLKTVRDCRVGDTITHVHNGAKEPLSGYKPAKPMVFAGFYPVDNDDYQDLRDALEKLQLNDAALTYQPESSQALNLGFRVGFLGLFHMTIVQERLEREYDLDIIATAPSVEYQVVLKSGETITIDSPAELPDENLIAEIREPWMEIQIFTPERYIGKIMELVTGKHGIFKSMDYLDASR

Mean predicted aligned error: 7.86 Å

Foldseek 3Di:
DQPPDPVCVVVVWDPAKAWAWDWDQEPVRDIDIDIDIDATLDPLRVLLLLLVLLLFQADEQEAEQQPADDPSSVSSVVSNVVSVHHYQAEYEDPVDPNGNNVVSLVVVCLVVVDDSVSYHYYYPPVRGRVSVVVNCCVVTRDQQAEEQCAFWWKAFSFWAQDPPLGIKTKIATQYHKDFQQFWKAFPVLRDIFRFPFWAAPNVHGDGDGMDTRRDITITSGSDHACVSVDHQIIMTGPPNHDPDHDRGGDQQEFFKKKWKAFPDPVCQVLLVVLLRNVCSRPSNKDWDWDADPVRGTTIIITGSDDVRVVVSVVCCCPVSVTHIDIDDMFGWKWFQFPVRDIDIDGDPVPDDDPNGTDDIGDDDDDDDDDDDPVCVVVVVVVCVVVVHDDDDDDDSDPPD

pLDDT: mean 89.02, std 7.85, range [36.09, 97.81]

Solvent-accessible surface area (backbone atoms only — not comparable to full-atom values): 22596 Å² total; per-residue (Å²): 126,80,64,78,49,71,66,25,62,75,71,71,44,53,83,66,71,43,65,32,50,45,80,46,70,44,98,88,71,51,76,43,83,44,78,45,72,48,60,30,74,50,75,58,37,46,68,59,32,54,38,52,48,70,71,50,48,45,46,78,48,75,34,44,15,60,79,35,88,46,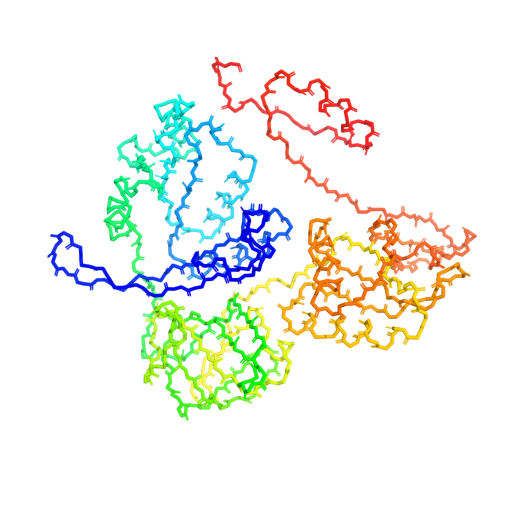62,57,55,52,55,52,48,52,55,36,56,77,56,72,35,41,74,45,45,32,36,29,47,61,81,44,93,69,34,38,55,73,62,36,46,50,56,51,26,68,73,70,73,49,65,72,86,65,53,44,68,24,18,81,88,80,54,45,58,50,66,58,52,59,48,46,45,69,77,64,34,61,77,72,72,61,44,57,87,43,48,22,36,24,40,24,58,42,59,40,66,39,98,86,48,21,23,35,34,29,30,36,24,38,18,4,60,48,46,46,87,43,52,31,24,34,66,81,72,70,42,75,38,56,39,78,39,34,28,33,24,68,74,56,88,41,80,48,75,63,48,41,36,54,35,66,31,37,35,24,40,58,36,92,45,38,83,73,61,44,64,28,30,25,41,22,34,68,71,78,33,52,93,68,73,65,92,49,61,80,78,68,67,54,58,29,34,30,41,44,20,42,74,50,76,84,43,46,62,56,51,51,54,47,52,54,59,49,38,38,56,30,86,44,54,43,74,45,85,36,77,40,99,88,61,44,62,32,29,41,34,30,18,52,24,72,67,47,43,50,51,54,50,52,45,42,36,69,77,65,72,42,60,69,48,71,48,81,73,41,53,62,30,40,39,30,30,69,88,72,52,73,47,79,38,68,52,83,86,67,62,69,64,72,90,46,54,66,46,78,44,72,80,84,80,92,83,86,85,78,73,64,76,92,48,48,68,63,49,51,52,51,39,49,76,68,72,50,79,90,85,84,88,82,79,92,53,97,87,116

Radius of gyration: 23.88 Å; Cα contacts (8 Å, |Δi|>4): 775; chains: 1; bounding box: 63×51×63 Å

Nearest PDB structures (foldseek):
  2ywf-assembly1_A  TM=9.447E-01  e=5.855E-48  Aquifex aeolicus VF5
  2ywe-assembly1_A  TM=9.451E-01  e=5.222E-48  Aquifex aeolicus VF5
  3cb4-assembly6_F  TM=9.210E-01  e=1.200E-45  Escherichia coli K-12
  3deg-assembly1_C  TM=8.806E-01  e=4.099E-47  Escherichia coli K-12
  2ywg-assembly1_A  TM=9.462E-01  e=9.422E-45  Aquifex aeolicus VF5

Secondary structure (DSSP, 8-state):
----SHHHHHHT---S-EEEEEEEE-TTSPEEEEEEEE---SGGGHHHHHHHHTT-SEEEEEEETTTB--HHHHHHHHHHHHTTPEEEEEEE-TTSTT--HHHHHHHHHHHHT--GGG-EE-BTTTTBTHHHHHHHHHHHSPPPP--TTSPPEEEEEEEEEETTTEEEEEEEEEESEEETT--EEETTTTEEE--SEEEEESSSEEE-SEEETT-EEEEE---S-GGGS-TTPEEEETTT--SS----PPPPPP-EEEEEEESSGGGHHHHHHHHHHHHTT-SS-EEEEEEETTTEEEEEEEESSHHHHHHHHHHHHHHS---EEEPPPB--EEEEETTS-EEEESSGGGPPPGGGEEEEE-----------GGGHHHHHHHHHHTT--------S-S--